Protein AF-A0A382KNZ6-F1 (afdb_monomer_lite)

Organism: NCBI:txid408172

pLDDT: mean 84.34, std 16.94, range [23.72, 98.0]

Structure (mmCIF, N/CA/C/O backbone):
data_AF-A0A382KNZ6-F1
#
_entry.id   AF-A0A382KNZ6-F1
#
loop_
_atom_site.group_PDB
_atom_site.id
_atom_site.type_symbol
_atom_site.label_atom_id
_atom_site.label_alt_id
_atom_site.label_comp_id
_atom_site.label_asym_id
_atom_site.label_entity_id
_atom_site.label_seq_id
_atom_site.pdbx_PDB_ins_code
_atom_site.Cartn_x
_atom_site.Cartn_y
_atom_site.Cartn_z
_atom_site.occupancy
_atom_site.B_iso_or_equiv
_atom_site.auth_seq_id
_atom_site.auth_comp_id
_atom_site.auth_asym_id
_atom_site.auth_atom_id
_atom_site.pdbx_PDB_model_num
ATOM 1 N N . THR A 1 1 ? 0.585 11.359 -36.201 1.00 81.06 1 THR A N 1
ATOM 2 C CA . THR A 1 1 ? 0.488 10.351 -35.121 1.00 81.06 1 THR A CA 1
ATOM 3 C C . THR A 1 1 ? -0.427 9.242 -35.596 1.00 81.06 1 THR A C 1
ATOM 5 O O . THR A 1 1 ? -1.356 9.525 -36.339 1.00 81.06 1 THR A O 1
ATOM 8 N N . GLY A 1 2 ? -0.162 7.995 -35.220 1.00 85.25 2 GLY A N 1
ATOM 9 C CA . GLY A 1 2 ? -1.009 6.841 -35.525 1.00 85.25 2 GLY A CA 1
ATOM 10 C C . GLY A 1 2 ? -1.258 6.045 -34.252 1.00 85.25 2 GLY A C 1
ATOM 11 O O . GLY A 1 2 ? -0.340 5.887 -33.457 1.00 85.25 2 GLY A O 1
ATOM 12 N N . LYS A 1 3 ? -2.486 5.579 -34.032 1.00 91.44 3 LYS A N 1
ATOM 13 C CA . LYS A 1 3 ? -2.875 4.837 -32.830 1.00 91.44 3 LYS A CA 1
ATOM 14 C C . LYS A 1 3 ? -3.598 3.559 -33.220 1.00 91.44 3 LYS A C 1
ATOM 16 O O . LYS A 1 3 ? -4.562 3.609 -33.978 1.00 91.44 3 LYS A O 1
ATOM 21 N N . LEU A 1 4 ? -3.161 2.443 -32.657 1.00 92.06 4 LEU A N 1
ATOM 22 C CA . LEU A 1 4 ? -3.819 1.149 -32.738 1.00 92.06 4 LEU A CA 1
ATOM 23 C C . LEU A 1 4 ? -4.149 0.691 -31.318 1.00 92.06 4 LEU A C 1
ATOM 25 O O . LEU A 1 4 ? -3.299 0.734 -30.434 1.00 92.06 4 LEU A O 1
ATOM 29 N N . SER A 1 5 ? -5.377 0.249 -31.080 1.00 94.19 5 SER A N 1
ATOM 30 C CA . SER A 1 5 ? -5.785 -0.297 -29.786 1.00 94.19 5 SER A CA 1
ATOM 31 C C . SER A 1 5 ? -6.647 -1.529 -29.983 1.00 94.19 5 SER A C 1
ATOM 33 O O . SER A 1 5 ? -7.589 -1.496 -30.770 1.00 94.19 5 SER A O 1
ATOM 35 N N . TYR A 1 6 ? -6.348 -2.581 -29.233 1.00 95.56 6 TYR A N 1
ATOM 36 C CA . TYR A 1 6 ? -7.116 -3.813 -29.183 1.00 95.56 6 TYR A CA 1
ATOM 37 C C . TYR A 1 6 ? -7.529 -4.082 -27.740 1.00 95.56 6 TYR A C 1
ATOM 39 O O . TYR A 1 6 ? -6.716 -4.007 -26.822 1.00 95.56 6 TYR A O 1
ATOM 47 N N . GLY A 1 7 ? -8.804 -4.380 -27.534 1.00 96.31 7 GLY A N 1
ATOM 48 C CA . GLY A 1 7 ? -9.351 -4.733 -26.234 1.00 96.31 7 GLY A CA 1
ATOM 49 C C . GLY A 1 7 ? -10.300 -5.903 -26.398 1.00 96.31 7 GLY A C 1
ATOM 50 O O . GLY A 1 7 ? -11.203 -5.847 -27.228 1.00 96.31 7 GLY A O 1
ATOM 51 N N . TYR A 1 8 ? -10.096 -6.948 -25.610 1.00 96.56 8 TYR A N 1
ATOM 52 C CA . TYR A 1 8 ? -10.944 -8.126 -25.597 1.00 96.56 8 TYR A CA 1
ATOM 53 C C . TYR A 1 8 ? -11.404 -8.417 -24.174 1.00 96.56 8 TYR A C 1
ATOM 55 O O . TYR A 1 8 ? -10.591 -8.524 -23.255 1.00 96.56 8 TYR A O 1
ATOM 63 N N . SER A 1 9 ? -12.715 -8.549 -24.003 1.00 95.50 9 SER A N 1
ATOM 64 C CA . SER A 1 9 ? -13.344 -8.925 -22.739 1.00 95.50 9 SER A CA 1
ATOM 65 C C . SER A 1 9 ? -13.848 -10.352 -22.863 1.00 95.50 9 SER A C 1
ATOM 67 O O . SER A 1 9 ? -14.638 -10.653 -23.757 1.00 95.50 9 SER A O 1
ATOM 69 N N . PHE A 1 10 ? -13.400 -11.229 -21.974 1.00 94.44 10 PHE A N 1
ATOM 70 C CA . PHE A 1 10 ? -13.823 -12.623 -21.985 1.00 94.44 10 PHE A CA 1
ATOM 71 C C . PHE A 1 10 ? -15.233 -12.755 -21.397 1.00 94.44 10 PHE A C 1
ATOM 73 O O . PHE A 1 10 ? -15.679 -11.928 -20.593 1.00 94.44 10 PHE A O 1
ATOM 80 N N . GLY A 1 11 ? -15.942 -13.811 -21.805 1.00 89.12 11 GLY A N 1
ATOM 81 C CA . GLY A 1 11 ? -17.237 -14.167 -21.230 1.00 89.12 11 GLY A CA 1
ATOM 82 C C . GLY A 1 11 ? -17.133 -14.438 -19.728 1.00 89.12 11 GLY A C 1
ATOM 83 O O . GLY A 1 11 ? -16.072 -14.792 -19.225 1.00 89.12 11 GLY A O 1
ATOM 84 N N . ARG A 1 12 ? -18.243 -14.263 -19.006 1.00 85.12 12 ARG A N 1
ATOM 85 C CA . ARG A 1 12 ? -18.291 -14.409 -17.538 1.00 85.12 12 ARG A CA 1
ATOM 86 C C . ARG A 1 12 ? -18.529 -15.849 -17.067 1.00 85.12 12 ARG A C 1
ATOM 88 O O . ARG A 1 12 ? -18.344 -16.132 -15.886 1.00 85.12 12 ARG A O 1
ATOM 95 N N . ASP A 1 13 ? -18.916 -16.741 -17.978 1.00 87.81 13 ASP A N 1
ATOM 96 C CA . ASP A 1 13 ? -19.296 -18.134 -17.694 1.00 87.81 13 ASP A CA 1
ATOM 97 C C . ASP A 1 13 ? -18.120 -19.116 -17.847 1.00 87.81 13 ASP A C 1
ATOM 99 O O . ASP A 1 13 ? -18.268 -20.268 -18.242 1.00 87.81 13 ASP A O 1
ATOM 103 N N . ASN A 1 14 ? -16.917 -18.647 -17.534 1.00 89.94 14 ASN A N 1
ATOM 104 C CA . ASN A 1 14 ? -15.645 -19.348 -17.679 1.00 89.94 14 ASN A CA 1
ATOM 105 C C . ASN A 1 14 ? -15.074 -19.763 -16.309 1.00 89.94 14 ASN A C 1
ATOM 107 O O . ASN A 1 14 ? -13.913 -19.489 -15.992 1.00 89.94 14 ASN A O 1
ATOM 111 N N . TYR A 1 15 ? -15.902 -20.396 -15.473 1.00 94.56 15 TYR A N 1
ATOM 112 C CA . TYR A 1 15 ? -15.524 -20.786 -14.115 1.00 94.56 15 TYR A CA 1
ATOM 113 C C . TYR A 1 15 ? -15.835 -22.248 -13.792 1.00 94.56 15 TYR A C 1
ATOM 115 O O . TYR A 1 15 ? -16.745 -22.857 -14.347 1.00 94.56 15 TYR A O 1
ATOM 123 N N . VAL A 1 16 ? -15.104 -22.785 -12.819 1.00 93.62 16 VAL A N 1
ATOM 124 C CA . VAL A 1 16 ? -15.369 -24.073 -12.170 1.00 93.62 16 VAL A CA 1
ATOM 125 C C . VAL A 1 16 ? -15.629 -23.859 -10.678 1.00 93.62 16 VAL A C 1
ATOM 127 O O . VAL A 1 16 ? -15.120 -22.909 -10.080 1.00 93.62 16 VAL A O 1
ATOM 130 N N . LYS A 1 17 ? -16.446 -24.727 -10.069 1.00 94.44 17 LYS A N 1
ATOM 131 C CA . LYS A 1 17 ? -16.754 -24.711 -8.628 1.00 94.44 17 LYS A CA 1
ATOM 132 C C . LYS A 1 17 ? -16.105 -25.917 -7.936 1.00 94.44 17 LYS A C 1
ATOM 134 O O . LYS A 1 17 ? -16.773 -26.935 -7.754 1.00 94.44 17 LYS A O 1
ATOM 139 N N . PRO A 1 18 ? -14.817 -25.840 -7.553 1.00 90.06 18 PRO A N 1
ATOM 140 C CA . PRO A 1 18 ? -14.089 -26.997 -7.022 1.00 90.06 18 PRO A CA 1
ATOM 141 C C . PRO A 1 18 ? -14.641 -27.493 -5.675 1.00 90.06 18 PRO A C 1
ATOM 143 O O . PRO A 1 18 ? -14.537 -28.673 -5.354 1.00 90.06 18 PRO A O 1
ATOM 146 N N . PHE A 1 19 ? -15.271 -26.609 -4.898 1.00 91.81 19 PHE A N 1
ATOM 147 C CA . PHE A 1 19 ? -15.765 -26.901 -3.550 1.00 91.81 19 PHE A CA 1
ATOM 148 C C . PHE A 1 19 ? -17.285 -27.089 -3.479 1.00 91.81 19 PHE A C 1
ATOM 150 O O . PHE A 1 19 ? -17.865 -26.980 -2.401 1.00 91.81 19 PHE A O 1
ATOM 157 N N . GLY A 1 20 ? -17.953 -27.396 -4.598 1.00 88.75 20 GLY A N 1
ATOM 158 C CA . GLY A 1 20 ? -19.411 -27.591 -4.627 1.00 88.75 20 GLY A CA 1
ATOM 159 C C . GLY A 1 20 ? -19.926 -28.633 -3.617 1.00 88.75 20 GLY A C 1
ATOM 160 O O . GLY A 1 20 ? -21.021 -28.483 -3.079 1.00 88.75 20 GLY A O 1
ATOM 161 N N . TRP A 1 21 ? -19.107 -29.637 -3.287 1.00 89.12 21 TRP A N 1
ATOM 162 C CA . TRP A 1 21 ? -19.405 -30.679 -2.295 1.00 89.12 21 TRP A CA 1
ATOM 163 C C . TRP A 1 21 ? -19.471 -30.167 -0.845 1.00 89.12 21 TRP A C 1
ATOM 165 O O . TRP A 1 21 ? -20.076 -30.812 0.008 1.00 89.12 21 TRP A O 1
ATOM 175 N N . MET A 1 22 ? -18.890 -29.001 -0.545 1.00 90.62 22 MET A N 1
ATOM 176 C CA . MET A 1 22 ? -18.808 -28.462 0.817 1.00 90.62 22 MET A CA 1
ATOM 177 C C . MET A 1 22 ? -20.112 -27.829 1.315 1.00 90.62 22 MET A C 1
ATOM 179 O O . MET A 1 22 ? -20.132 -27.324 2.432 1.00 90.62 22 MET A O 1
ATOM 183 N N . ASN A 1 23 ? -21.204 -27.845 0.544 1.00 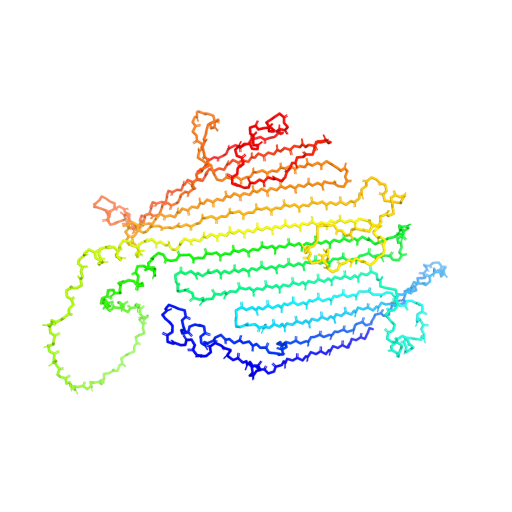87.38 23 ASN A N 1
ATOM 184 C CA . ASN A 1 23 ? -22.449 -27.150 0.902 1.00 87.38 23 ASN A CA 1
ATOM 185 C C . ASN A 1 23 ? -22.990 -27.533 2.299 1.00 87.38 23 ASN A C 1
ATOM 187 O O . ASN A 1 23 ? -23.544 -26.695 3.009 1.00 87.38 23 ASN A O 1
ATOM 191 N N . SER A 1 24 ? -22.773 -28.783 2.717 1.00 86.25 24 SER A N 1
ATOM 192 C CA . SER A 1 24 ? -23.213 -29.313 4.015 1.00 86.25 24 SER A CA 1
ATOM 193 C C . SER A 1 24 ? -22.291 -28.964 5.194 1.00 86.25 24 SER A C 1
ATOM 195 O O . SER A 1 24 ? -22.644 -29.244 6.337 1.00 86.25 24 SER A O 1
ATOM 197 N N . VAL A 1 25 ? -21.119 -28.362 4.956 1.00 86.81 25 VAL A N 1
ATOM 198 C CA . VAL A 1 25 ? -20.173 -27.991 6.020 1.00 86.81 25 VAL A CA 1
ATOM 199 C C . VAL A 1 25 ? -20.718 -26.780 6.799 1.00 86.81 25 VAL A C 1
ATOM 201 O O . VAL A 1 25 ? -21.009 -25.741 6.197 1.00 86.81 25 VAL A O 1
ATOM 204 N N . PRO A 1 26 ? -20.851 -26.851 8.135 1.00 80.62 26 PRO A N 1
ATOM 205 C CA . PRO A 1 26 ? -21.291 -25.710 8.936 1.00 80.62 26 PRO A CA 1
ATOM 206 C C . PRO A 1 26 ? -20.372 -24.489 8.779 1.00 80.62 26 PRO A C 1
ATOM 208 O O . PRO A 1 26 ? -19.186 -24.628 8.488 1.00 80.62 26 PRO A O 1
ATOM 211 N N . LEU A 1 27 ? -20.915 -23.288 9.016 1.00 79.56 27 LEU A N 1
ATOM 212 C CA . LEU A 1 27 ? -20.229 -21.978 8.992 1.00 79.56 27 LEU A CA 1
ATOM 213 C C . LEU A 1 27 ? -19.728 -21.515 7.614 1.00 79.56 27 LEU A C 1
ATOM 215 O O . LEU A 1 27 ? -20.105 -20.433 7.172 1.00 79.56 27 LEU A O 1
ATOM 219 N N . ILE A 1 28 ? -18.915 -22.326 6.937 1.00 84.94 28 ILE A N 1
ATOM 220 C CA . ILE A 1 28 ? -18.226 -21.964 5.690 1.00 84.94 28 ILE A CA 1
ATOM 221 C C . ILE A 1 28 ? -18.822 -22.636 4.448 1.00 84.94 28 ILE A C 1
ATOM 223 O O . ILE A 1 28 ? -18.589 -22.169 3.337 1.00 84.94 28 ILE A O 1
ATOM 227 N N . GLY A 1 29 ? -19.599 -23.713 4.606 1.00 83.00 29 GLY A N 1
ATOM 228 C CA . GLY A 1 29 ? -19.950 -24.618 3.509 1.00 83.00 29 GLY A CA 1
ATOM 229 C C . GLY A 1 29 ? -20.725 -23.982 2.366 1.00 83.00 29 GLY A C 1
ATOM 230 O O . GLY A 1 29 ? -20.343 -24.138 1.210 1.00 83.00 29 GLY A O 1
ATOM 231 N N . LYS A 1 30 ? -21.752 -23.179 2.672 1.00 85.44 30 LYS A N 1
ATOM 232 C CA . LYS A 1 30 ? -22.518 -22.448 1.646 1.00 85.44 30 LYS A CA 1
ATOM 233 C C . LYS A 1 30 ? -21.616 -21.517 0.831 1.00 85.44 30 LYS A C 1
ATOM 235 O O . LYS A 1 30 ? -21.604 -21.588 -0.394 1.00 85.44 30 LYS A O 1
ATOM 240 N N . LYS A 1 31 ? -20.799 -20.707 1.511 1.00 86.31 31 LYS A N 1
ATOM 241 C CA . LYS A 1 31 ? -19.882 -19.742 0.882 1.00 86.31 31 LYS A CA 1
ATOM 242 C C . LYS A 1 31 ? -18.767 -20.423 0.088 1.00 86.31 31 LYS A C 1
ATOM 244 O O . LYS A 1 31 ? -18.451 -19.982 -1.012 1.00 86.31 31 LYS A O 1
ATOM 249 N N . MET A 1 32 ? -18.220 -21.522 0.604 1.00 87.94 32 MET A N 1
ATOM 250 C CA . MET A 1 32 ? -17.228 -22.337 -0.099 1.00 87.94 32 MET A CA 1
ATOM 251 C C . MET A 1 32 ? -17.826 -23.044 -1.315 1.00 87.94 32 MET A C 1
ATOM 253 O O . MET A 1 32 ? -17.192 -23.077 -2.360 1.00 87.94 32 MET A O 1
ATOM 257 N N . SER A 1 33 ? -19.065 -23.537 -1.243 1.00 88.19 33 SER A N 1
ATOM 258 C CA . SER A 1 33 ? -19.723 -24.186 -2.388 1.00 88.19 33 SER A CA 1
ATOM 259 C C . SER A 1 33 ? -19.966 -23.242 -3.572 1.00 88.19 33 SER A C 1
ATOM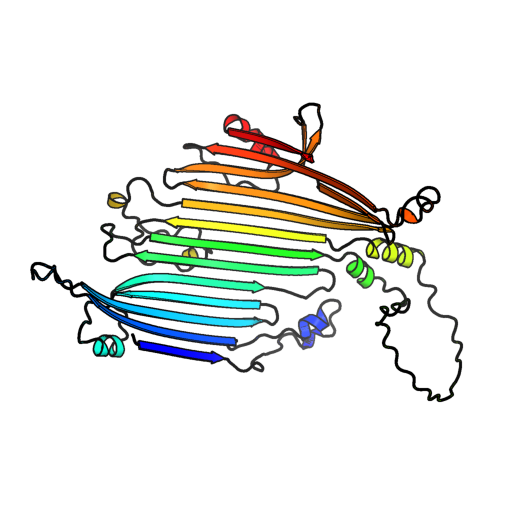 261 O O . SER A 1 33 ? -19.984 -23.664 -4.729 1.00 88.19 33 SER A O 1
ATOM 263 N N . GLU A 1 34 ? -20.100 -21.945 -3.290 1.00 90.69 34 GLU A N 1
ATOM 264 C CA . GLU A 1 34 ? -20.229 -20.874 -4.280 1.00 90.69 34 GLU A CA 1
ATOM 265 C C . GLU A 1 34 ? -18.876 -20.353 -4.782 1.00 90.69 34 GLU A C 1
ATOM 267 O O . GLU A 1 34 ? -18.844 -19.488 -5.658 1.00 90.69 34 GLU A O 1
ATOM 272 N N . PHE A 1 35 ? -17.758 -20.863 -4.260 1.00 91.69 35 PHE A N 1
ATOM 273 C CA . PHE A 1 35 ? -16.426 -20.460 -4.686 1.00 91.69 35 PHE A CA 1
ATOM 274 C C . PHE A 1 35 ? -16.217 -20.776 -6.168 1.00 91.69 35 PHE A C 1
ATOM 276 O O . PHE A 1 35 ? -16.347 -21.919 -6.608 1.00 91.69 35 PHE A O 1
ATOM 283 N N . GLN A 1 36 ? -15.881 -19.745 -6.939 1.00 94.25 36 GLN A N 1
ATOM 284 C CA . GLN A 1 36 ? -15.650 -19.842 -8.375 1.00 94.25 36 GLN A CA 1
ATOM 285 C C . GLN A 1 36 ? -14.167 -19.646 -8.653 1.00 94.25 36 GLN A C 1
ATOM 287 O O . GLN A 1 36 ? -13.590 -18.653 -8.213 1.00 94.25 36 GLN A O 1
ATOM 292 N N . MET A 1 37 ? -13.583 -20.562 -9.416 1.00 94.50 37 MET A N 1
ATOM 293 C CA . MET A 1 37 ? -12.254 -20.431 -9.999 1.00 94.50 37 MET A CA 1
ATOM 294 C C . MET A 1 37 ? -12.411 -20.191 -11.493 1.00 94.50 37 MET A C 1
ATOM 296 O O . MET A 1 37 ? -12.978 -21.030 -12.190 1.00 94.50 37 MET A O 1
ATOM 300 N N . TYR A 1 38 ? -11.941 -19.048 -11.976 1.00 95.94 38 TYR A N 1
ATOM 301 C CA . TYR A 1 38 ? -12.028 -18.689 -13.387 1.00 95.94 38 TYR A CA 1
ATOM 302 C C . TYR A 1 38 ? -10.725 -19.076 -14.079 1.00 95.94 38 TYR A C 1
ATOM 304 O O . TYR A 1 38 ? -9.655 -18.890 -13.507 1.00 95.94 38 TYR A O 1
ATOM 312 N N . TYR A 1 39 ? -10.812 -19.617 -15.294 1.00 93.12 39 TYR A N 1
ATOM 313 C CA . TYR A 1 39 ? -9.641 -20.116 -16.031 1.00 93.12 39 TYR A CA 1
ATOM 314 C C . TYR A 1 39 ? -9.207 -19.216 -17.195 1.00 93.12 39 TYR A C 1
ATOM 316 O O . TYR A 1 39 ? -8.132 -19.427 -17.752 1.00 93.12 39 TYR A O 1
ATOM 324 N N . THR A 1 40 ? -10.002 -18.206 -17.569 1.00 94.94 40 THR A N 1
ATOM 325 C CA . THR A 1 40 ? -9.557 -17.154 -18.501 1.00 94.94 40 THR A CA 1
ATOM 326 C C . THR A 1 40 ? -9.534 -15.801 -17.794 1.00 94.94 40 THR A C 1
ATOM 328 O O . THR A 1 40 ? -10.308 -15.585 -16.852 1.00 94.94 40 THR A O 1
ATOM 331 N N . PRO A 1 41 ? -8.684 -14.859 -18.244 1.00 95.38 41 PRO A N 1
ATOM 332 C CA . PRO A 1 41 ? -8.724 -13.496 -17.738 1.00 95.38 41 PRO A CA 1
ATOM 333 C C . PRO A 1 41 ? -10.078 -12.855 -18.022 1.00 95.38 41 PRO A C 1
ATOM 335 O O . PRO A 1 41 ? -10.852 -13.334 -18.842 1.00 95.38 41 PRO A O 1
ATOM 338 N N . SER A 1 42 ? -10.373 -11.773 -17.316 1.00 96.00 42 SER A N 1
ATOM 339 C CA . SER A 1 42 ? -11.598 -10.999 -17.496 1.00 96.00 42 SER A CA 1
ATOM 340 C C . SER A 1 42 ? -11.482 -10.061 -18.694 1.00 96.00 42 SER A C 1
ATOM 342 O O . SER A 1 42 ? -12.427 -9.932 -19.471 1.00 96.00 42 SER A O 1
ATOM 344 N N . SER A 1 43 ? -10.321 -9.434 -18.881 1.00 97.06 43 SER A N 1
ATOM 345 C CA . SER A 1 43 ? -10.041 -8.632 -20.067 1.00 97.06 43 SER A CA 1
ATOM 346 C C . SER A 1 43 ? -8.547 -8.560 -20.364 1.00 97.06 43 SER A C 1
ATOM 348 O O . SER A 1 43 ? -7.702 -8.683 -19.475 1.00 97.06 43 SER A O 1
ATOM 350 N N . VAL A 1 44 ? -8.237 -8.353 -21.639 1.00 97.56 44 VAL A N 1
ATOM 351 C CA . VAL A 1 44 ? -6.903 -8.018 -22.130 1.00 97.56 44 VAL A CA 1
ATOM 352 C C . VAL A 1 44 ? -7.033 -6.776 -22.991 1.00 97.56 44 VAL A C 1
ATOM 354 O O . VAL A 1 44 ? -7.898 -6.704 -23.862 1.00 97.56 44 VAL A O 1
ATOM 357 N N . ASN A 1 45 ? -6.172 -5.798 -22.760 1.00 97.31 45 ASN A N 1
ATOM 358 C CA . ASN A 1 45 ? -6.063 -4.610 -23.583 1.00 97.31 45 ASN A CA 1
ATOM 359 C C . ASN A 1 45 ? -4.613 -4.405 -24.014 1.00 97.31 45 ASN A C 1
ATOM 361 O O . ASN A 1 45 ? -3.670 -4.706 -23.289 1.00 97.31 45 ASN A O 1
ATOM 365 N N . THR A 1 46 ? -4.431 -3.907 -25.225 1.00 96.94 46 THR A N 1
ATOM 366 C CA . THR A 1 46 ? -3.135 -3.494 -25.739 1.00 96.94 46 THR A CA 1
ATOM 367 C C . THR A 1 46 ? -3.308 -2.279 -26.631 1.00 96.94 46 THR A C 1
ATOM 369 O O . THR A 1 46 ? -4.311 -2.139 -27.334 1.00 96.94 46 THR A O 1
ATOM 372 N N . SER A 1 47 ? -2.349 -1.363 -26.591 1.00 95.81 47 SER A N 1
ATOM 373 C CA . SER A 1 47 ? -2.323 -0.229 -27.503 1.00 95.81 47 SER A CA 1
ATOM 374 C C . SER A 1 47 ? -0.915 0.087 -27.961 1.00 95.81 47 SER A C 1
ATOM 376 O O . SER A 1 47 ? 0.057 -0.124 -27.237 1.00 95.81 47 SER A O 1
ATOM 378 N N . ILE A 1 48 ? -0.824 0.637 -29.161 1.00 93.94 48 ILE A N 1
ATOM 379 C CA . ILE A 1 48 ? 0.403 1.095 -29.784 1.00 93.94 48 ILE A CA 1
ATOM 380 C C . ILE A 1 48 ? 0.123 2.484 -30.355 1.00 93.94 48 ILE A C 1
ATOM 382 O O . ILE A 1 48 ? -0.752 2.643 -31.203 1.00 93.94 48 ILE A O 1
ATOM 386 N N . ASP A 1 49 ? 0.860 3.484 -29.884 1.00 93.31 49 ASP A N 1
ATOM 387 C CA . ASP A 1 49 ? 0.770 4.867 -30.339 1.00 93.31 49 ASP A CA 1
ATOM 388 C C . ASP A 1 49 ? 2.111 5.292 -30.950 1.00 93.31 49 ASP A C 1
ATOM 390 O O . ASP A 1 49 ? 3.122 5.400 -30.254 1.00 93.31 49 ASP A O 1
ATOM 394 N N . PHE A 1 50 ? 2.107 5.570 -32.249 1.00 90.56 50 PHE A N 1
ATOM 395 C CA . 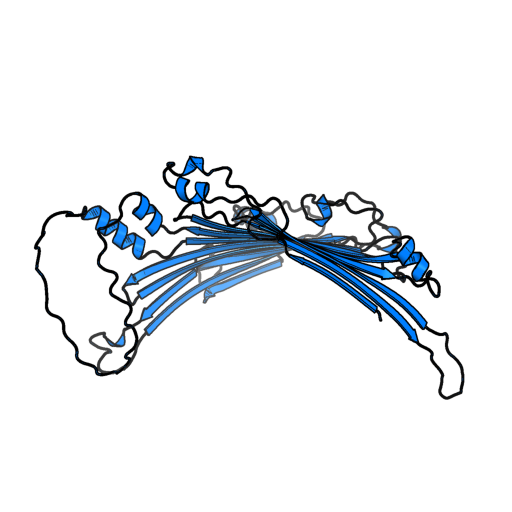PHE A 1 50 ? 3.226 6.133 -32.995 1.00 90.56 50 PHE A CA 1
ATOM 396 C C . PHE A 1 50 ? 3.101 7.654 -33.073 1.00 90.56 50 PHE A C 1
ATOM 398 O O . PHE A 1 50 ? 2.072 8.207 -33.487 1.00 90.56 50 PHE A O 1
ATOM 405 N N . SER A 1 51 ? 4.174 8.358 -32.736 1.00 90.75 51 SER A N 1
ATOM 406 C CA . SER A 1 51 ? 4.244 9.811 -32.844 1.00 90.75 51 SER A CA 1
ATOM 407 C C . SER A 1 51 ? 5.511 10.240 -33.559 1.00 90.75 51 SER A C 1
ATOM 409 O O . SER A 1 51 ? 6.599 10.081 -33.022 1.00 90.75 51 SER A O 1
ATOM 411 N N . GLU A 1 52 ? 5.360 10.832 -34.737 1.00 90.69 52 GLU A N 1
ATOM 412 C CA . GLU A 1 52 ? 6.450 11.443 -35.491 1.00 90.69 52 GLU A CA 1
ATOM 413 C C . GLU A 1 52 ? 6.306 12.964 -35.444 1.00 90.69 52 GLU A C 1
ATOM 415 O O . GLU A 1 52 ? 5.212 13.499 -35.650 1.00 90.69 52 GLU A O 1
ATOM 420 N N . LYS A 1 53 ? 7.402 13.657 -35.143 1.00 90.44 53 LYS A N 1
ATOM 421 C CA . LYS A 1 53 ? 7.471 15.114 -35.092 1.00 90.44 53 LYS A CA 1
ATOM 422 C C . LYS A 1 53 ? 8.780 15.584 -35.716 1.00 90.44 53 LYS A C 1
ATOM 424 O O . LYS A 1 53 ? 9.854 15.258 -35.220 1.00 90.44 53 LYS A O 1
ATOM 429 N N . LEU A 1 54 ? 8.673 16.414 -36.748 1.00 89.56 54 LEU A N 1
ATOM 430 C CA . LEU A 1 54 ? 9.773 17.203 -37.296 1.00 89.56 54 LEU A CA 1
ATOM 431 C C . LEU A 1 54 ? 9.543 18.667 -36.914 1.00 89.56 54 LEU A C 1
ATOM 433 O O . LEU A 1 54 ? 8.444 19.190 -37.081 1.00 89.56 54 LEU A O 1
ATOM 437 N N . THR A 1 55 ? 10.549 19.313 -36.337 1.00 88.19 55 THR A N 1
ATOM 438 C CA . THR A 1 55 ? 10.512 20.736 -35.988 1.00 88.19 55 THR A CA 1
ATOM 439 C C . THR A 1 55 ? 11.631 21.447 -36.722 1.00 88.19 55 THR A C 1
ATOM 441 O O . THR A 1 55 ? 12.799 21.296 -36.367 1.00 88.19 55 THR A O 1
ATOM 444 N N . GLU A 1 56 ? 11.258 22.237 -37.716 1.00 87.38 56 GLU A N 1
ATOM 445 C CA . GLU A 1 56 ? 12.174 23.102 -38.452 1.00 87.38 56 GLU A CA 1
ATOM 446 C C . GLU A 1 56 ? 12.167 24.493 -37.813 1.00 87.38 56 GLU A C 1
ATOM 448 O O . GLU A 1 56 ? 11.126 24.994 -37.375 1.00 87.38 56 GLU A O 1
ATOM 453 N N . LYS A 1 57 ? 13.340 25.114 -37.704 1.00 85.31 57 LYS A N 1
ATOM 454 C CA . LYS A 1 57 ? 13.501 26.425 -37.068 1.00 85.31 57 LYS A CA 1
ATOM 455 C C . LYS A 1 57 ? 14.220 27.367 -38.026 1.00 85.31 57 LYS A C 1
ATOM 457 O O . LYS A 1 57 ? 15.364 27.124 -38.404 1.00 85.31 57 LYS A O 1
ATOM 462 N N . LEU A 1 58 ? 13.556 28.461 -38.381 1.00 83.06 58 LEU A N 1
ATOM 463 C CA . LEU A 1 58 ? 14.092 29.527 -39.227 1.00 83.06 58 LEU A CA 1
ATOM 464 C C . LEU A 1 58 ? 14.168 30.814 -38.405 1.00 83.06 58 LEU A C 1
ATOM 466 O O . LEU A 1 58 ? 13.173 31.237 -37.812 1.00 83.06 58 LEU A O 1
ATOM 470 N N . SER A 1 59 ? 15.350 31.425 -38.329 1.00 82.25 59 SER A N 1
ATOM 471 C CA . SER A 1 59 ? 15.494 32.732 -37.688 1.00 82.25 59 SER A CA 1
ATOM 472 C C . SER A 1 59 ? 14.851 33.824 -38.550 1.00 82.25 59 SER A C 1
ATOM 474 O O . SER A 1 59 ? 14.720 33.690 -39.767 1.00 82.25 59 SER A O 1
ATOM 476 N N . ARG A 1 60 ? 14.515 34.968 -37.939 1.00 79.44 60 ARG A N 1
ATOM 477 C CA . ARG A 1 60 ? 14.037 36.154 -38.679 1.00 79.44 60 ARG A CA 1
ATOM 478 C C . ARG A 1 60 ? 15.066 36.698 -39.679 1.00 79.44 60 ARG A C 1
ATOM 480 O O . ARG A 1 60 ? 14.683 37.365 -40.628 1.00 79.44 60 ARG A O 1
ATOM 487 N N . SER A 1 61 ? 16.350 36.403 -39.469 1.00 81.12 61 SER A N 1
ATOM 488 C CA . SER A 1 61 ? 17.449 36.734 -40.383 1.00 81.12 61 SER A CA 1
ATOM 489 C C . SER A 1 61 ? 17.631 35.723 -41.525 1.00 81.12 61 SER A C 1
ATOM 491 O O . SER A 1 61 ? 18.584 35.846 -42.286 1.00 81.12 61 SER A O 1
ATOM 493 N N . GLY A 1 62 ? 16.752 34.721 -41.651 1.00 76.38 62 GLY A N 1
ATOM 494 C CA . GLY A 1 62 ? 16.815 33.704 -42.706 1.00 76.38 62 GLY A CA 1
ATOM 495 C C . GLY A 1 62 ? 17.841 32.593 -42.463 1.00 76.38 62 GLY A C 1
ATOM 496 O O . GLY A 1 62 ? 18.066 31.770 -43.346 1.00 76.38 62 GLY A O 1
ATOM 497 N N . LEU A 1 63 ? 18.455 32.529 -41.275 1.00 77.56 63 LEU A N 1
ATOM 498 C CA . LEU A 1 63 ? 19.384 31.457 -40.915 1.00 77.56 63 LEU A CA 1
ATOM 499 C C . LEU A 1 63 ? 18.592 30.210 -40.500 1.00 77.56 63 LEU A C 1
ATOM 501 O O . LEU A 1 63 ? 17.789 30.246 -39.559 1.00 77.56 63 LEU A O 1
ATOM 505 N N . LYS A 1 64 ? 18.828 29.094 -41.198 1.00 76.94 64 LYS A N 1
ATOM 506 C CA . LYS A 1 64 ? 18.238 27.793 -40.863 1.00 76.94 64 LYS A CA 1
ATOM 507 C C . LYS A 1 64 ? 18.963 27.205 -39.648 1.00 76.94 64 LYS A C 1
ATOM 509 O O . LYS A 1 64 ? 20.179 27.038 -39.666 1.00 76.94 64 LYS A O 1
ATOM 514 N N . SER A 1 65 ? 18.219 26.911 -38.585 1.00 79.31 65 SER A N 1
ATOM 515 C CA . SER A 1 65 ? 18.725 26.150 -37.436 1.00 79.31 65 SER A CA 1
ATOM 516 C C . SER A 1 65 ? 18.588 24.642 -37.695 1.00 79.31 65 SER A C 1
ATOM 518 O O . SER A 1 65 ? 17.757 24.257 -38.517 1.00 79.31 65 SER A O 1
ATOM 520 N N . PRO A 1 66 ? 19.353 23.777 -37.000 1.00 81.75 66 PRO A N 1
ATOM 521 C CA . PRO A 1 66 ? 19.245 22.329 -37.163 1.00 81.75 66 PRO A CA 1
ATOM 522 C C . PRO A 1 66 ? 17.816 21.822 -36.931 1.00 81.75 66 PRO A C 1
ATOM 524 O O . PRO A 1 66 ? 17.175 22.185 -35.938 1.00 81.75 66 PRO A O 1
ATOM 527 N N . ASP A 1 67 ? 17.334 20.975 -37.840 1.00 82.25 67 ASP A N 1
ATOM 528 C CA . ASP A 1 67 ? 16.004 20.374 -37.753 1.00 82.25 67 ASP A CA 1
ATOM 529 C C . ASP A 1 67 ? 15.967 19.352 -36.602 1.00 82.25 67 ASP A C 1
ATOM 531 O O . ASP A 1 67 ? 16.863 18.519 -36.461 1.00 82.25 67 ASP A O 1
ATOM 535 N N . ILE A 1 68 ? 14.924 19.397 -35.768 1.00 82.62 68 ILE A N 1
ATOM 536 C CA . ILE A 1 68 ? 14.754 18.470 -34.638 1.00 82.62 68 ILE A CA 1
ATOM 537 C C . ILE A 1 68 ? 13.735 17.403 -35.029 1.00 82.62 68 ILE A C 1
ATOM 539 O O . ILE A 1 68 ? 12.554 17.705 -35.213 1.00 82.62 68 ILE A O 1
ATOM 543 N N . TYR A 1 69 ? 14.187 16.154 -35.121 1.00 87.69 69 TYR A N 1
ATOM 544 C CA . TYR A 1 69 ? 13.352 14.996 -35.434 1.00 87.69 69 TYR A CA 1
ATOM 545 C C . TYR A 1 69 ? 13.118 14.116 -34.201 1.00 87.69 69 TYR A C 1
ATOM 547 O O . TYR A 1 69 ? 14.044 13.833 -33.439 1.00 87.69 69 TYR A O 1
ATOM 555 N N . ASN A 1 70 ? 11.878 13.668 -34.012 1.00 89.19 70 ASN A N 1
ATOM 556 C CA . ASN A 1 70 ? 11.503 12.736 -32.958 1.00 89.19 70 ASN A CA 1
ATOM 557 C C . ASN A 1 70 ? 10.432 11.761 -33.460 1.00 89.19 70 ASN A C 1
ATOM 559 O O . ASN A 1 70 ? 9.296 12.163 -33.717 1.00 89.19 70 ASN A O 1
ATOM 563 N N . LEU A 1 71 ? 10.796 10.487 -33.559 1.00 91.25 71 LEU A N 1
ATOM 564 C CA . LEU A 1 71 ? 9.900 9.363 -33.765 1.00 91.25 71 LEU A CA 1
ATOM 565 C C . LEU A 1 71 ? 9.812 8.557 -32.466 1.00 91.25 71 LEU A C 1
ATOM 567 O O . LEU A 1 71 ? 10.761 7.897 -32.046 1.00 91.25 71 LEU A O 1
ATOM 571 N N . GLY A 1 72 ? 8.652 8.631 -31.825 1.00 92.69 72 GLY A N 1
ATOM 572 C CA . GLY A 1 72 ? 8.342 7.953 -30.575 1.00 92.69 72 GLY A CA 1
ATOM 573 C C . GLY A 1 72 ? 7.315 6.841 -30.755 1.00 92.69 72 GLY A C 1
ATOM 574 O O . GLY A 1 72 ? 6.393 6.950 -31.568 1.00 92.69 72 GLY A O 1
ATOM 575 N N . LEU A 1 73 ? 7.460 5.804 -29.937 1.00 93.75 73 LEU A N 1
ATOM 576 C CA . LEU A 1 73 ? 6.547 4.674 -29.831 1.00 93.75 73 LEU A CA 1
ATOM 577 C C . LEU A 1 73 ? 6.125 4.488 -28.380 1.00 93.75 73 LEU A C 1
ATOM 579 O O . LEU A 1 73 ? 6.956 4.208 -27.518 1.00 93.75 73 LEU A O 1
ATOM 583 N N . ASN A 1 74 ? 4.826 4.589 -28.115 1.00 95.44 74 ASN A N 1
ATOM 584 C CA . ASN A 1 74 ? 4.252 4.209 -26.832 1.00 95.44 74 ASN A CA 1
ATOM 585 C C . ASN A 1 74 ? 3.498 2.891 -26.996 1.00 95.44 74 ASN A C 1
ATOM 587 O O . ASN A 1 74 ? 2.633 2.767 -27.857 1.00 95.44 74 ASN A O 1
ATOM 591 N N . ARG A 1 75 ? 3.798 1.913 -26.149 1.00 95.50 75 ARG A N 1
ATOM 592 C CA . ARG A 1 75 ? 3.105 0.624 -26.085 1.00 95.50 75 ARG A CA 1
ATOM 593 C C . ARG A 1 75 ? 2.442 0.493 -24.728 1.00 95.50 75 ARG A C 1
ATOM 595 O O . ARG A 1 75 ? 3.033 0.872 -23.718 1.00 95.50 75 ARG A O 1
ATOM 602 N N . SER A 1 76 ? 1.235 -0.046 -24.692 1.00 96.75 76 SER A N 1
ATOM 603 C CA . SER A 1 76 ? 0.581 -0.418 -23.447 1.00 96.75 76 SER A CA 1
ATOM 604 C C . SER A 1 76 ? 0.000 -1.821 -23.526 1.00 96.75 76 SER A C 1
ATOM 606 O O . SER A 1 76 ? -0.404 -2.289 -24.593 1.00 96.75 76 SER A O 1
ATOM 608 N N . PHE A 1 77 ? -0.005 -2.490 -22.384 1.00 97.62 77 PHE A N 1
ATOM 609 C CA . PHE A 1 77 ? -0.621 -3.784 -22.168 1.00 97.62 77 PHE A CA 1
ATOM 610 C C . PHE A 1 77 ? -1.325 -3.758 -20.817 1.00 97.62 77 PHE A C 1
ATOM 612 O O . PHE A 1 77 ? -0.761 -3.285 -19.833 1.00 97.62 77 PHE A O 1
ATOM 619 N N . GLY A 1 78 ? -2.544 -4.266 -20.766 1.00 97.81 78 GLY A N 1
ATOM 620 C CA . GLY A 1 78 ? -3.323 -4.398 -19.549 1.00 97.81 78 GLY A CA 1
ATOM 621 C C . GLY A 1 78 ? -4.014 -5.751 -19.508 1.00 97.81 78 GLY A C 1
ATOM 622 O O . GLY A 1 78 ? -4.560 -6.221 -20.504 1.00 97.81 78 GLY A O 1
ATOM 623 N N . LEU A 1 79 ? -3.986 -6.375 -18.341 1.00 97.88 79 LEU A N 1
ATOM 624 C CA . LEU A 1 79 ? -4.549 -7.683 -18.063 1.00 97.88 79 LEU A CA 1
ATOM 625 C C . LEU A 1 79 ? -5.343 -7.586 -16.766 1.00 97.88 79 LEU A C 1
ATOM 627 O O . LEU A 1 79 ? -4.759 -7.400 -15.700 1.00 97.88 79 LEU A O 1
ATOM 631 N N . ASP A 1 80 ? -6.655 -7.765 -16.852 1.00 97.44 80 ASP A N 1
ATOM 632 C CA . ASP A 1 80 ? -7.503 -7.941 -15.679 1.00 97.44 80 ASP A CA 1
ATOM 633 C C . ASP A 1 80 ? -7.874 -9.419 -15.570 1.00 97.44 80 ASP A C 1
ATOM 635 O O . ASP A 1 80 ? -8.471 -9.989 -16.484 1.00 97.44 80 ASP A O 1
ATOM 639 N N . TYR A 1 81 ? -7.565 -10.047 -14.439 1.00 96.81 81 TYR A N 1
ATOM 640 C CA . TYR A 1 81 ? -7.848 -11.450 -14.179 1.00 96.81 81 TYR A CA 1
ATOM 641 C C . TYR A 1 81 ? -8.486 -11.654 -12.804 1.00 96.81 81 TYR A C 1
ATOM 643 O O . TYR A 1 81 ? -7.841 -11.584 -11.759 1.00 96.81 81 TYR A O 1
ATOM 651 N N . LYS A 1 82 ? -9.778 -11.971 -12.798 1.00 95.69 82 LYS A N 1
ATOM 652 C CA . LYS A 1 82 ? -10.474 -12.500 -11.625 1.00 95.69 82 LYS A CA 1
ATOM 653 C C . LYS A 1 82 ? -10.184 -13.996 -11.455 1.00 95.69 82 LYS A C 1
ATOM 655 O O . LYS A 1 82 ? -11.012 -14.805 -11.837 1.00 95.69 82 LYS A O 1
ATOM 660 N N . MET A 1 83 ? -9.024 -14.372 -10.913 1.00 92.19 83 MET A N 1
ATOM 661 C CA . MET A 1 83 ? -8.651 -15.789 -10.731 1.00 92.19 83 MET A CA 1
ATOM 662 C C . MET A 1 83 ? -9.663 -16.567 -9.880 1.00 92.19 83 MET A C 1
ATOM 664 O O . MET A 1 83 ? -10.031 -17.694 -10.211 1.00 92.19 83 MET A O 1
ATOM 668 N N . PHE A 1 84 ? -10.153 -15.947 -8.804 1.00 94.25 84 PHE A N 1
ATOM 669 C CA . PHE A 1 84 ? -11.173 -16.522 -7.928 1.00 94.25 84 PHE A CA 1
ATOM 670 C C . PHE A 1 84 ? -12.304 -15.521 -7.683 1.00 94.25 84 PHE A C 1
ATOM 672 O O . PHE A 1 84 ? -12.140 -14.318 -7.886 1.00 94.25 84 PHE A O 1
ATOM 679 N N . SER A 1 85 ? -13.453 -15.984 -7.182 1.00 90.94 85 SER A N 1
ATOM 680 C CA . SER A 1 85 ? -14.566 -15.103 -6.786 1.00 90.94 85 SER A CA 1
ATOM 681 C C . SER A 1 85 ? -14.130 -13.980 -5.836 1.00 90.94 85 SER A C 1
ATOM 683 O O . SER A 1 85 ? -14.665 -12.876 -5.921 1.00 90.94 85 SER A O 1
ATOM 685 N N . ASN A 1 86 ? -13.128 -14.254 -5.001 1.00 93.81 86 ASN A N 1
ATOM 686 C CA . ASN A 1 86 ? -12.555 -13.355 -4.010 1.00 93.81 86 ASN A CA 1
ATOM 687 C C . ASN A 1 86 ? -11.146 -12.839 -4.354 1.00 93.81 86 ASN A C 1
ATOM 689 O O . ASN A 1 86 ? -10.615 -12.087 -3.548 1.00 93.81 86 ASN A O 1
ATOM 693 N N . LEU A 1 87 ? -10.542 -13.206 -5.494 1.00 95.88 87 LEU A N 1
ATOM 694 C CA . LEU A 1 87 ? -9.188 -12.788 -5.887 1.00 95.88 87 LEU A CA 1
ATOM 695 C C . LEU A 1 87 ? -9.200 -12.157 -7.279 1.00 95.88 87 LEU A C 1
ATOM 697 O O . LEU A 1 87 ? -9.489 -12.819 -8.276 1.00 95.88 87 LEU A O 1
ATOM 701 N N . THR A 1 88 ? -8.829 -10.884 -7.344 1.00 96.94 88 THR A N 1
ATOM 702 C CA . THR A 1 88 ? -8.650 -10.149 -8.601 1.00 96.94 88 THR A CA 1
ATOM 703 C C . THR A 1 88 ? -7.213 -9.689 -8.731 1.00 96.94 88 THR A C 1
ATOM 705 O O . THR A 1 88 ? -6.665 -9.126 -7.790 1.00 96.94 88 THR A O 1
ATOM 708 N N . ILE A 1 89 ? -6.627 -9.908 -9.899 1.00 97.56 89 ILE A N 1
ATOM 709 C CA . ILE A 1 89 ? -5.288 -9.474 -10.267 1.00 97.56 89 ILE A CA 1
ATOM 710 C C . ILE A 1 89 ? -5.431 -8.537 -11.457 1.00 97.56 89 ILE A C 1
ATOM 712 O O . ILE A 1 89 ? -6.142 -8.843 -12.410 1.00 97.56 89 ILE A O 1
ATOM 716 N N . LYS A 1 90 ? -4.771 -7.389 -11.403 1.00 97.94 90 LYS A N 1
ATOM 717 C CA . LYS A 1 90 ? -4.680 -6.434 -12.502 1.00 97.94 90 LYS A CA 1
ATOM 718 C C . LYS A 1 90 ? -3.222 -6.146 -12.767 1.00 97.94 90 LYS A C 1
ATOM 720 O O . LYS A 1 90 ? -2.504 -5.762 -11.850 1.00 97.94 90 LYS A O 1
ATOM 725 N N . TYR A 1 91 ? -2.794 -6.303 -14.004 1.00 98.00 91 TYR A N 1
ATOM 726 C CA . TYR A 1 91 ? -1.450 -5.973 -14.438 1.00 98.00 91 TYR A CA 1
ATOM 727 C C . TYR A 1 91 ? -1.528 -4.965 -15.574 1.00 98.00 91 TYR A C 1
ATOM 729 O O . TYR A 1 91 ? -2.297 -5.146 -16.509 1.00 98.00 91 TYR A O 1
ATOM 737 N N . ASN A 1 92 ? -0.751 -3.893 -15.490 1.00 97.81 92 ASN A N 1
ATOM 738 C CA . ASN A 1 92 ? -0.655 -2.886 -16.535 1.00 97.81 92 ASN A CA 1
ATOM 739 C C . ASN A 1 92 ? 0.809 -2.562 -16.786 1.00 97.81 92 ASN A C 1
ATOM 741 O O . ASN A 1 92 ? 1.515 -2.191 -15.855 1.00 97.81 92 ASN A O 1
ATOM 745 N N . GLN A 1 93 ? 1.235 -2.619 -18.038 1.00 97.31 93 GLN A N 1
ATOM 746 C CA . GLN A 1 93 ? 2.559 -2.236 -18.495 1.00 97.31 93 GLN A CA 1
ATOM 747 C C . GLN A 1 93 ? 2.435 -1.127 -19.533 1.00 97.31 93 GLN A C 1
ATOM 749 O O . GLN A 1 93 ? 1.595 -1.175 -20.430 1.00 97.31 93 GLN A O 1
ATOM 754 N N . LYS A 1 94 ? 3.286 -0.114 -19.423 1.00 97.62 94 LYS A N 1
ATOM 755 C CA . LYS A 1 94 ? 3.455 0.940 -20.417 1.00 97.62 94 LYS A CA 1
ATOM 756 C C . LYS A 1 94 ? 4.930 1.064 -20.734 1.00 97.62 94 LYS A C 1
ATOM 758 O O . LYS A 1 94 ? 5.749 1.120 -19.823 1.00 97.62 94 LYS A O 1
ATOM 763 N N . SER A 1 95 ? 5.265 1.147 -22.008 1.00 96.62 95 SER A N 1
ATOM 764 C CA . SER A 1 95 ? 6.640 1.298 -22.464 1.00 96.62 95 SER A CA 1
ATOM 765 C C . SER A 1 95 ? 6.720 2.428 -23.470 1.00 96.62 95 SER A C 1
ATOM 767 O O . SER A 1 95 ? 5.884 2.520 -24.367 1.00 96.62 95 SER A O 1
ATOM 769 N N . LYS A 1 96 ? 7.730 3.279 -23.324 1.00 96.00 96 LYS A N 1
ATOM 770 C CA . LYS A 1 96 ? 8.076 4.313 -24.291 1.00 96.00 96 LYS A CA 1
ATOM 771 C C . LYS A 1 96 ? 9.397 3.951 -24.932 1.00 96.00 96 LYS A C 1
ATOM 773 O O . LYS A 1 96 ? 10.330 3.533 -24.245 1.00 96.00 96 LYS A O 1
ATOM 778 N N . SER A 1 97 ? 9.466 4.154 -26.232 1.00 94.62 97 SER A N 1
ATOM 779 C CA . SER A 1 97 ? 10.650 3.883 -27.021 1.00 94.62 97 SER A CA 1
ATOM 780 C C . SER A 1 97 ? 10.906 5.022 -27.996 1.00 94.62 97 SER A C 1
ATOM 782 O O . SER A 1 97 ? 9.975 5.667 -28.486 1.00 94.62 97 SER A O 1
ATOM 784 N N . ASN A 1 98 ? 12.180 5.282 -28.253 1.00 92.94 98 ASN A N 1
ATOM 785 C CA . ASN A 1 98 ? 12.635 6.132 -29.336 1.00 92.94 98 ASN A CA 1
ATOM 786 C C . ASN A 1 98 ? 12.954 5.249 -30.544 1.00 92.94 98 ASN A C 1
ATOM 788 O O . ASN A 1 98 ? 13.644 4.239 -30.423 1.00 92.94 98 ASN A O 1
ATOM 792 N N . MET A 1 99 ? 12.435 5.639 -31.701 1.00 91.62 99 MET A N 1
ATOM 793 C CA . MET A 1 99 ? 12.597 4.923 -32.960 1.00 91.62 99 MET A CA 1
ATOM 794 C C . MET A 1 99 ? 13.274 5.796 -34.018 1.00 91.62 99 MET A C 1
ATOM 796 O O . MET A 1 99 ? 13.075 5.568 -35.206 1.00 91.62 99 MET A O 1
ATOM 800 N N . ASN A 1 100 ? 14.051 6.812 -33.630 1.00 89.75 100 ASN A N 1
ATOM 801 C CA . ASN A 1 100 ? 14.672 7.744 -34.577 1.00 89.75 100 ASN A CA 1
ATOM 802 C C . ASN A 1 100 ? 15.511 7.032 -35.652 1.00 89.75 100 ASN A C 1
ATOM 804 O O . ASN A 1 100 ? 15.520 7.480 -36.798 1.00 89.75 100 ASN A O 1
ATOM 808 N N . ASP A 1 101 ? 16.126 5.898 -35.310 1.00 86.69 101 ASP A N 1
ATOM 809 C CA . ASP A 1 101 ? 16.910 5.064 -36.231 1.00 86.69 101 ASP A CA 1
ATOM 810 C C . ASP A 1 101 ? 16.061 4.441 -37.356 1.00 86.69 101 ASP A C 1
ATOM 812 O O . ASP A 1 101 ? 16.575 4.082 -38.412 1.00 86.69 101 ASP A O 1
ATOM 816 N N . PHE A 1 102 ? 14.740 4.370 -37.174 1.00 85.75 102 PHE A N 1
ATOM 817 C CA . PHE A 1 102 ? 13.778 3.872 -38.160 1.00 85.75 102 PHE A CA 1
ATOM 818 C C . PHE A 1 102 ? 13.127 4.978 -38.994 1.00 85.75 102 PHE A C 1
ATOM 820 O O . PHE A 1 102 ? 12.125 4.732 -39.676 1.00 85.75 102 PHE A O 1
ATOM 827 N N . ARG A 1 103 ? 13.674 6.200 -38.979 1.00 84.12 103 ARG A N 1
ATOM 828 C CA . ARG A 1 103 ? 13.202 7.297 -39.834 1.00 84.12 103 ARG A CA 1
ATOM 829 C C . ARG A 1 103 ? 13.155 6.850 -41.300 1.00 84.12 103 ARG A C 1
ATOM 831 O O . ARG A 1 103 ? 14.160 6.434 -41.866 1.00 84.12 103 ARG A O 1
ATOM 838 N N . GLY A 1 104 ? 11.977 6.941 -41.918 1.00 81.12 104 GLY A N 1
ATOM 839 C CA . GLY A 1 104 ? 11.751 6.519 -43.309 1.00 81.12 104 GLY A CA 1
ATOM 840 C C . GLY A 1 104 ? 11.584 5.006 -43.526 1.00 81.12 104 GLY A C 1
ATOM 841 O O . GLY A 1 104 ? 11.185 4.603 -44.613 1.00 81.12 104 GLY A O 1
ATOM 842 N N . TYR A 1 105 ? 11.802 4.172 -42.502 1.00 84.06 105 TYR A N 1
ATOM 843 C CA . TYR A 1 105 ? 11.690 2.707 -42.573 1.00 84.06 105 TYR A CA 1
ATOM 844 C C . TYR A 1 105 ? 10.879 2.115 -41.411 1.00 84.06 105 TYR A C 1
ATOM 846 O O . TYR A 1 105 ? 11.086 0.967 -41.024 1.00 84.06 105 TYR A O 1
ATOM 854 N N . VAL A 1 106 ? 9.915 2.869 -40.873 1.00 79.62 106 VAL A N 1
ATOM 855 C CA . VAL A 1 106 ? 9.044 2.437 -39.759 1.00 79.62 106 VAL A CA 1
ATOM 856 C C . VAL A 1 106 ? 8.359 1.097 -40.049 1.00 79.62 106 VAL A C 1
ATOM 858 O O . VAL A 1 106 ? 8.190 0.277 -39.152 1.00 79.62 106 VAL A O 1
ATOM 861 N N . TRP A 1 107 ? 8.040 0.822 -41.319 1.00 78.44 107 TRP A N 1
ATOM 862 C CA . TRP A 1 107 ? 7.491 -0.465 -41.756 1.00 78.44 107 TRP A CA 1
ATOM 863 C C . TRP A 1 107 ? 8.388 -1.663 -41.410 1.00 78.44 107 TRP A C 1
ATOM 865 O O . TRP A 1 107 ? 7.881 -2.724 -41.054 1.00 78.44 107 TRP A O 1
ATOM 875 N N . LYS A 1 108 ? 9.715 -1.495 -41.461 1.00 83.25 108 LYS A N 1
ATOM 876 C CA . LYS A 1 108 ? 10.675 -2.535 -41.080 1.00 83.25 108 LYS A CA 1
ATOM 877 C C . LYS A 1 108 ? 10.617 -2.818 -39.579 1.00 83.25 108 LYS A C 1
ATOM 879 O O . LYS A 1 108 ? 10.520 -3.974 -39.196 1.00 83.25 108 LYS A O 1
ATOM 884 N N . ALA A 1 109 ? 10.560 -1.775 -38.750 1.00 81.38 109 ALA A N 1
ATOM 885 C CA . ALA A 1 109 ? 10.404 -1.928 -37.303 1.00 81.38 109 ALA A CA 1
ATOM 886 C C . ALA A 1 109 ? 9.095 -2.642 -36.927 1.00 81.38 109 ALA A C 1
ATOM 888 O O . ALA A 1 109 ? 9.077 -3.507 -36.058 1.00 81.38 109 ALA A O 1
ATOM 889 N N . VAL A 1 110 ? 7.998 -2.328 -37.627 1.00 81.25 110 VAL A N 1
ATOM 890 C CA . VAL A 1 110 ? 6.709 -3.012 -37.439 1.00 81.25 110 VAL A CA 1
ATOM 891 C C . VAL A 1 110 ? 6.791 -4.482 -37.858 1.00 81.25 110 VAL A C 1
ATOM 893 O O . VAL A 1 110 ? 6.300 -5.344 -37.132 1.00 81.25 110 VAL A O 1
ATOM 896 N N . LYS A 1 111 ? 7.420 -4.778 -39.004 1.00 83.75 111 LYS A N 1
ATOM 897 C CA . LYS A 1 111 ? 7.596 -6.146 -39.510 1.00 83.75 111 LYS A CA 1
ATOM 898 C C . LYS A 1 111 ? 8.451 -7.004 -38.574 1.00 83.75 111 LYS A C 1
ATOM 900 O O . LYS A 1 111 ? 8.090 -8.146 -38.310 1.00 83.75 111 LYS A O 1
ATOM 905 N N . ASP A 1 112 ? 9.547 -6.443 -38.074 1.00 86.25 112 ASP A N 1
ATOM 906 C CA . ASP A 1 112 ? 10.521 -7.147 -37.236 1.00 86.25 112 ASP A CA 1
ATOM 907 C C . ASP A 1 112 ? 10.132 -7.116 -35.741 1.00 86.25 112 ASP A C 1
ATOM 909 O O . ASP A 1 112 ? 10.838 -7.666 -34.900 1.00 86.25 112 ASP A O 1
ATOM 913 N N . MET A 1 113 ? 8.992 -6.490 -35.403 1.00 82.25 113 MET A N 1
ATOM 914 C CA . MET A 1 113 ? 8.515 -6.247 -34.033 1.00 82.25 113 MET A CA 1
ATOM 915 C C . MET A 1 113 ? 9.551 -5.556 -33.131 1.00 82.25 113 MET A C 1
ATOM 917 O O . MET A 1 113 ? 9.517 -5.698 -31.906 1.00 82.25 113 MET A O 1
ATOM 921 N N . ASP A 1 114 ? 10.450 -4.778 -33.732 1.00 88.56 114 ASP A N 1
ATOM 922 C CA . ASP A 1 114 ? 11.494 -4.046 -33.030 1.00 88.56 114 ASP A CA 1
ATOM 923 C C . ASP A 1 114 ? 10.929 -2.714 -32.510 1.00 88.56 114 ASP A C 1
ATOM 925 O O . ASP A 1 114 ? 10.509 -1.857 -33.298 1.00 88.56 114 ASP A O 1
ATOM 929 N N . PRO A 1 115 ? 10.881 -2.503 -31.184 1.00 86.88 115 PRO A N 1
ATOM 930 C CA . PRO A 1 115 ? 10.373 -1.263 -30.627 1.00 86.88 115 PRO A CA 1
ATOM 931 C C . PRO A 1 115 ? 11.378 -0.105 -30.668 1.00 86.88 115 PRO A C 1
ATOM 933 O O . PRO A 1 115 ? 11.036 0.981 -30.201 1.00 86.88 115 PRO A O 1
ATOM 936 N N . GLY A 1 116 ? 12.599 -0.312 -31.165 1.00 90.50 116 GLY A N 1
ATOM 937 C CA . GLY A 1 116 ? 13.701 0.632 -31.033 1.00 90.50 116 GLY A CA 1
ATOM 938 C C . GLY A 1 116 ? 14.215 0.726 -29.596 1.00 90.50 116 GLY A C 1
ATOM 939 O O . GLY A 1 116 ? 14.042 -0.176 -28.772 1.00 90.50 116 GLY A O 1
ATOM 940 N N . ILE A 1 117 ? 14.840 1.853 -29.265 1.00 91.69 117 ILE A N 1
ATOM 941 C CA . ILE A 1 117 ? 15.492 2.057 -27.970 1.00 91.69 117 ILE A CA 1
ATOM 942 C C . ILE A 1 117 ? 14.426 2.354 -26.915 1.00 91.69 117 ILE A C 1
ATOM 944 O O . ILE A 1 117 ? 13.801 3.416 -26.923 1.00 91.69 117 ILE A O 1
ATOM 948 N N . VAL A 1 118 ? 14.204 1.422 -25.988 1.00 92.75 118 VAL A N 1
ATOM 949 C CA . VAL A 1 118 ? 13.287 1.623 -24.857 1.00 92.75 118 VAL A CA 1
ATOM 950 C C . VAL A 1 118 ? 13.879 2.663 -23.909 1.00 92.75 118 VAL A C 1
ATOM 952 O O . VAL A 1 118 ? 15.002 2.515 -23.443 1.00 92.75 118 VAL A O 1
ATOM 955 N N . THR A 1 119 ? 13.110 3.708 -23.611 1.00 94.12 119 THR A N 1
ATOM 956 C CA . THR A 1 119 ? 13.530 4.822 -22.747 1.00 94.12 119 THR A CA 1
ATOM 957 C C . THR A 1 119 ? 12.834 4.813 -21.401 1.00 94.12 119 THR A C 1
ATOM 959 O O . THR A 1 119 ? 13.377 5.304 -20.417 1.00 94.12 119 THR A O 1
ATOM 962 N N . ASN A 1 120 ? 11.621 4.267 -21.342 1.00 96.19 120 ASN A N 1
ATOM 963 C CA . ASN A 1 120 ? 10.859 4.174 -20.109 1.00 96.19 120 ASN A CA 1
ATOM 964 C C . ASN A 1 120 ? 9.983 2.923 -20.116 1.00 96.19 120 ASN A C 1
ATOM 966 O O . ASN A 1 120 ? 9.334 2.616 -21.117 1.00 96.19 120 ASN A O 1
ATOM 970 N N . VAL A 1 121 ? 9.918 2.238 -18.980 1.00 97.00 121 VAL A N 1
ATOM 971 C CA . VAL A 1 121 ? 8.948 1.177 -18.713 1.00 97.00 121 VAL A CA 1
ATOM 972 C C . VAL A 1 121 ? 8.288 1.471 -17.377 1.00 97.00 121 VAL A C 1
ATOM 974 O O . VAL A 1 121 ? 8.961 1.755 -16.395 1.00 9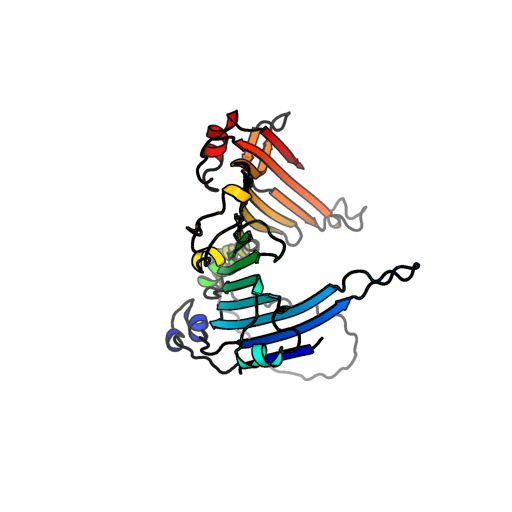7.00 121 VAL A O 1
ATOM 977 N N . THR A 1 122 ? 6.963 1.418 -17.337 1.00 97.81 122 THR A N 1
ATOM 978 C CA . THR A 1 122 ? 6.172 1.510 -16.112 1.00 97.81 122 THR A CA 1
ATOM 979 C C . THR A 1 122 ? 5.279 0.289 -16.017 1.00 97.81 122 THR A C 1
ATOM 981 O O . THR A 1 122 ? 4.572 -0.031 -16.970 1.00 97.81 122 THR A O 1
ATOM 984 N N . GLU A 1 123 ? 5.265 -0.365 -14.869 1.00 97.62 123 GLU A N 1
ATOM 985 C CA . GLU A 1 123 ? 4.405 -1.505 -14.585 1.00 97.62 123 GLU A CA 1
ATOM 986 C C . GLU A 1 123 ? 3.635 -1.295 -13.302 1.00 97.62 123 GLU A C 1
ATOM 988 O O . GLU A 1 123 ? 4.137 -0.689 -12.366 1.00 97.62 123 GLU A O 1
ATOM 993 N N . ASN A 1 124 ? 2.423 -1.826 -13.252 1.00 97.62 124 ASN A N 1
ATOM 994 C CA . ASN A 1 124 ? 1.598 -1.838 -12.061 1.00 97.62 124 ASN A CA 1
ATOM 995 C C . ASN A 1 124 ? 0.924 -3.199 -11.945 1.00 97.62 124 ASN A C 1
ATOM 997 O O . ASN A 1 124 ? 0.189 -3.599 -12.846 1.00 97.62 124 ASN A O 1
ATOM 1001 N N . LEU A 1 125 ? 1.147 -3.879 -10.829 1.00 97.88 125 LEU A N 1
ATOM 1002 C CA . LEU A 1 125 ? 0.457 -5.089 -10.414 1.00 97.88 125 LEU A CA 1
ATOM 1003 C C . LEU A 1 125 ? -0.451 -4.738 -9.234 1.00 97.88 125 LEU A C 1
ATOM 1005 O O . LEU A 1 125 ? -0.022 -4.087 -8.288 1.00 97.88 125 LEU A O 1
ATOM 1009 N N . THR A 1 126 ? -1.714 -5.137 -9.270 1.00 97.69 126 THR A N 1
ATOM 1010 C CA . THR A 1 126 ? -2.660 -4.960 -8.164 1.00 97.69 126 THR A CA 1
ATOM 1011 C C . THR A 1 126 ? -3.405 -6.258 -7.928 1.00 97.69 126 THR A C 1
ATOM 1013 O O . THR A 1 126 ? -4.098 -6.742 -8.815 1.00 97.69 126 THR A O 1
ATOM 1016 N N . THR A 1 127 ? -3.297 -6.789 -6.721 1.00 97.69 127 THR A N 1
ATOM 1017 C CA . THR A 1 127 ? -3.946 -8.012 -6.271 1.00 97.69 127 THR A CA 1
ATOM 1018 C C . THR A 1 127 ? -4.887 -7.665 -5.127 1.00 97.69 127 THR A C 1
ATOM 1020 O O . THR A 1 127 ? -4.436 -7.267 -4.058 1.00 97.69 127 THR A O 1
ATOM 1023 N N . ASN A 1 128 ? -6.192 -7.827 -5.336 1.00 97.56 128 ASN A N 1
ATOM 1024 C CA . ASN A 1 128 ? -7.192 -7.661 -4.282 1.00 97.56 128 ASN A CA 1
ATOM 1025 C C . ASN A 1 128 ? -7.776 -9.018 -3.908 1.00 97.56 128 ASN A C 1
ATOM 1027 O O . ASN A 1 128 ? -8.286 -9.727 -4.780 1.00 97.56 128 ASN A O 1
ATOM 1031 N N . PHE A 1 129 ? -7.742 -9.332 -2.619 1.00 96.31 129 PHE A N 1
ATOM 1032 C CA . PHE A 1 129 ? -8.231 -10.558 -2.017 1.00 96.31 129 PHE A CA 1
ATOM 1033 C C . PHE A 1 129 ? -9.247 -10.256 -0.906 1.00 96.31 129 PHE A C 1
ATOM 1035 O O . PHE A 1 129 ? -8.912 -9.672 0.121 1.00 96.31 129 PHE A O 1
ATOM 1042 N N . ASN A 1 130 ? -10.499 -10.671 -1.103 1.00 94.56 130 ASN A N 1
ATOM 1043 C CA . ASN A 1 130 ? -11.630 -10.380 -0.215 1.00 94.56 130 ASN A CA 1
ATOM 1044 C C . ASN A 1 130 ? -12.359 -11.673 0.189 1.00 94.56 130 ASN A C 1
ATOM 1046 O O . ASN A 1 130 ? -13.434 -11.966 -0.346 1.00 94.56 130 ASN A O 1
ATOM 1050 N N . PRO A 1 131 ? -11.780 -12.520 1.058 1.00 90.25 131 PRO A N 1
ATOM 1051 C CA . PRO A 1 131 ? -12.401 -13.791 1.406 1.00 90.25 131 PRO A CA 1
ATOM 1052 C C . PRO A 1 131 ? -13.606 -13.585 2.338 1.00 90.25 131 PRO A C 1
ATOM 1054 O O . PRO A 1 131 ? -13.461 -13.369 3.536 1.00 90.25 131 PRO A O 1
ATOM 1057 N N . GLU A 1 132 ? -14.819 -13.716 1.801 1.00 83.12 132 GLU A N 1
ATOM 1058 C CA . GLU A 1 132 ? -16.075 -13.677 2.572 1.00 83.12 132 GLU A CA 1
ATOM 1059 C C . GLU A 1 132 ? -16.477 -15.063 3.109 1.00 83.12 132 GLU A C 1
ATOM 1061 O O . GLU A 1 132 ? -17.578 -15.561 2.858 1.00 83.12 132 GLU A O 1
ATOM 1066 N N . LEU A 1 133 ? -15.562 -15.727 3.818 1.00 84.31 133 LEU A N 1
ATOM 1067 C CA . LEU A 1 133 ? -15.790 -17.086 4.326 1.00 84.31 133 LEU A CA 1
ATOM 1068 C C . LEU A 1 133 ? -16.670 -17.111 5.580 1.00 84.31 133 LEU A C 1
ATOM 1070 O O . LEU A 1 133 ? -17.460 -18.033 5.767 1.00 84.31 133 LEU A O 1
ATOM 1074 N N . LEU A 1 134 ? -16.532 -16.098 6.434 1.00 88.50 134 LEU A N 1
ATOM 1075 C CA . LEU A 1 134 ? -17.189 -16.007 7.733 1.00 88.50 134 LEU A CA 1
ATOM 1076 C C . LEU A 1 134 ? -18.055 -14.749 7.760 1.00 88.50 134 LEU A C 1
ATOM 1078 O O . LEU A 1 134 ? -17.631 -13.686 7.320 1.00 88.50 134 LEU A O 1
ATOM 1082 N N . SER A 1 135 ? -19.274 -14.837 8.291 1.00 86.19 135 SER A N 1
ATOM 1083 C CA . SER A 1 135 ? -20.167 -13.671 8.362 1.00 86.19 135 SER A CA 1
ATOM 1084 C C . SER A 1 135 ? -19.603 -12.583 9.285 1.00 86.19 135 SER A C 1
ATOM 1086 O O . SER A 1 135 ? -19.607 -11.399 8.940 1.00 86.19 135 SER A O 1
ATOM 1088 N N . PHE A 1 136 ? -19.051 -13.007 10.425 1.00 89.38 136 PHE A N 1
ATOM 1089 C CA . PHE A 1 136 ? -18.531 -12.129 11.468 1.00 89.38 136 PHE A CA 1
ATOM 1090 C C . PHE A 1 136 ? -17.168 -11.506 11.152 1.00 89.38 136 PHE A C 1
ATOM 1092 O O . PHE A 1 136 ? -16.802 -10.549 11.828 1.00 89.38 136 PHE A O 1
ATOM 1099 N N . LEU A 1 137 ? -16.429 -12.018 10.161 1.00 92.31 137 LEU A N 1
ATOM 1100 C CA . LEU A 1 137 ? -15.088 -11.552 9.809 1.00 92.31 137 LEU A CA 1
ATOM 1101 C C . LEU A 1 137 ? -15.030 -11.206 8.325 1.00 92.31 137 LEU A C 1
ATOM 1103 O O . LEU A 1 137 ? -15.119 -12.085 7.472 1.00 92.31 137 LEU A O 1
ATOM 1107 N N . LYS A 1 138 ? -14.842 -9.924 8.022 1.00 93.31 138 LYS A N 1
ATOM 1108 C CA . LYS A 1 138 ? -14.741 -9.417 6.652 1.00 93.31 138 LYS A CA 1
ATOM 1109 C C . LYS A 1 138 ? -13.357 -8.817 6.424 1.00 93.31 138 LYS A C 1
ATOM 1111 O O . LYS A 1 138 ? -13.179 -7.619 6.650 1.00 93.31 138 LYS A O 1
ATOM 1116 N N . PRO A 1 139 ? -12.372 -9.641 6.041 1.00 94.56 139 PRO A N 1
ATOM 1117 C CA . PRO A 1 139 ? -11.073 -9.161 5.599 1.00 94.56 139 PRO A CA 1
ATOM 1118 C C . PRO A 1 139 ? -11.151 -8.611 4.168 1.00 94.56 139 PRO A C 1
ATOM 1120 O O . PRO A 1 139 ? -11.820 -9.168 3.297 1.00 94.56 139 PRO A O 1
ATOM 1123 N N . ASN A 1 140 ? -10.410 -7.541 3.923 1.00 95.25 140 ASN A N 1
ATOM 1124 C CA . ASN A 1 140 ? -10.147 -6.971 2.612 1.00 95.25 140 ASN A CA 1
ATOM 1125 C C . ASN A 1 140 ? -8.650 -6.707 2.518 1.00 95.25 140 ASN A C 1
ATOM 1127 O O . ASN A 1 140 ? -8.132 -5.844 3.222 1.00 95.25 140 ASN A O 1
ATOM 1131 N N . ILE A 1 141 ? -7.963 -7.485 1.690 1.00 97.31 141 ILE A N 1
ATOM 1132 C CA . ILE A 1 141 ? -6.517 -7.422 1.517 1.00 97.31 141 ILE A CA 1
ATOM 1133 C C . ILE A 1 141 ? -6.241 -6.912 0.107 1.00 97.31 141 ILE A C 1
ATOM 1135 O O . ILE A 1 141 ? -6.705 -7.483 -0.875 1.00 97.31 141 ILE A O 1
ATOM 1139 N N . SER A 1 142 ? -5.464 -5.846 -0.006 1.00 97.25 142 SER A N 1
ATOM 1140 C CA . SER A 1 142 ? -5.050 -5.248 -1.269 1.00 97.25 142 SER A CA 1
ATOM 1141 C C . SER A 1 142 ? -3.539 -5.096 -1.277 1.00 97.25 142 SER A C 1
ATOM 1143 O O . SER A 1 142 ? -2.961 -4.460 -0.396 1.00 97.25 142 SER A O 1
ATOM 1145 N N . TYR A 1 143 ? -2.912 -5.640 -2.309 1.00 97.62 143 TYR A N 1
ATOM 1146 C CA . TYR A 1 143 ? -1.492 -5.530 -2.584 1.00 97.62 143 TYR A CA 1
ATOM 1147 C C . TYR A 1 143 ? -1.298 -4.846 -3.931 1.00 97.62 143 TYR A C 1
ATOM 1149 O O . TYR A 1 143 ? -1.804 -5.322 -4.943 1.00 97.62 143 TYR A O 1
ATOM 1157 N N . SER A 1 144 ? -0.568 -3.738 -3.965 1.00 97.38 144 SER A N 1
ATOM 1158 C CA . SER A 1 144 ? -0.233 -3.037 -5.201 1.00 97.38 144 SER A CA 1
ATOM 1159 C C . SER A 1 144 ? 1.265 -2.806 -5.294 1.00 97.38 144 SER A C 1
ATOM 1161 O O . SER A 1 144 ? 1.850 -2.261 -4.364 1.00 97.38 144 SER A O 1
ATOM 1163 N N . ALA A 1 145 ? 1.864 -3.170 -6.420 1.00 97.81 145 ALA A N 1
ATOM 1164 C CA . ALA A 1 145 ? 3.267 -2.944 -6.712 1.00 97.81 145 ALA A CA 1
ATOM 1165 C C . ALA A 1 145 ? 3.401 -2.182 -8.033 1.00 97.81 145 ALA A C 1
ATOM 1167 O O . ALA A 1 145 ? 2.915 -2.633 -9.069 1.00 97.81 145 ALA A O 1
ATOM 1168 N N . GLY A 1 146 ? 4.032 -1.017 -7.983 1.00 97.31 146 GLY A N 1
ATOM 1169 C CA . GLY A 1 146 ? 4.392 -0.199 -9.129 1.00 97.31 146 GLY A CA 1
ATOM 1170 C C . GLY A 1 146 ? 5.894 -0.263 -9.363 1.00 97.31 146 GLY A C 1
ATOM 1171 O O . GLY A 1 146 ? 6.668 -0.149 -8.417 1.00 97.31 146 GLY A O 1
ATOM 1172 N N . TYR A 1 147 ? 6.307 -0.410 -10.613 1.00 97.75 147 TYR A N 1
ATOM 1173 C CA . TYR A 1 147 ? 7.703 -0.373 -11.022 1.00 97.75 147 TYR A CA 1
ATOM 1174 C C . TYR A 1 147 ? 7.894 0.646 -12.136 1.00 97.75 147 TYR A C 1
ATOM 1176 O O . TYR A 1 147 ? 7.063 0.765 -13.038 1.00 97.75 147 TYR A O 1
ATOM 1184 N N . ARG A 1 148 ? 9.007 1.367 -12.094 1.00 96.81 148 ARG A N 1
ATOM 1185 C CA . ARG A 1 148 ? 9.448 2.279 -13.138 1.00 96.81 148 ARG A CA 1
ATOM 1186 C C . ARG A 1 148 ? 10.911 2.012 -13.452 1.00 96.81 148 ARG A C 1
ATOM 1188 O O . ARG A 1 148 ? 11.727 1.887 -12.550 1.00 96.81 148 ARG A O 1
ATOM 1195 N N . TRP A 1 149 ? 11.221 1.998 -14.736 1.00 96.50 149 TRP A N 1
ATOM 1196 C CA . TRP A 1 149 ? 12.562 1.975 -15.296 1.00 96.50 149 TRP A CA 1
ATOM 1197 C C . TRP A 1 149 ? 12.679 3.139 -16.276 1.00 96.50 149 TRP A C 1
ATOM 1199 O O . TRP A 1 149 ? 11.781 3.333 -17.100 1.00 96.50 149 TRP A O 1
ATOM 1209 N N . ASP A 1 150 ? 13.737 3.933 -16.169 1.00 95.00 150 ASP A N 1
ATOM 1210 C CA . ASP A 1 150 ? 13.930 5.169 -16.923 1.00 95.00 150 ASP A CA 1
ATOM 1211 C C . ASP A 1 150 ? 15.393 5.276 -17.379 1.00 95.00 150 ASP A C 1
ATOM 1213 O O . ASP A 1 150 ? 16.303 5.383 -16.563 1.00 95.00 150 ASP A O 1
ATOM 1217 N N . LYS A 1 151 ? 15.629 5.237 -18.692 1.00 93.19 151 LYS A N 1
ATOM 1218 C CA . LYS A 1 151 ? 16.939 5.482 -19.312 1.00 93.19 151 LYS A CA 1
ATOM 1219 C C . LYS A 1 151 ? 16.757 6.485 -20.455 1.00 93.19 151 LYS A C 1
ATOM 1221 O O . LYS A 1 151 ? 16.500 6.086 -21.595 1.00 93.19 151 LYS A O 1
ATOM 1226 N N . PRO A 1 152 ? 16.803 7.800 -20.179 1.00 87.00 152 PRO A N 1
ATOM 1227 C CA . PRO A 1 152 ? 16.666 8.803 -21.228 1.00 87.00 152 PRO A CA 1
ATOM 1228 C C . PRO A 1 152 ? 17.878 8.761 -22.172 1.00 87.00 152 PRO A C 1
ATOM 1230 O O . PRO A 1 152 ? 19.004 8.574 -21.723 1.00 87.00 152 PRO A O 1
ATOM 1233 N N . LEU A 1 153 ? 17.673 8.985 -23.479 1.00 83.25 153 LEU A N 1
ATOM 1234 C CA . LEU A 1 153 ? 18.768 8.937 -24.471 1.00 83.25 153 LEU A CA 1
ATOM 1235 C C . LEU A 1 153 ? 19.861 9.983 -24.222 1.00 83.25 153 LEU A C 1
ATOM 1237 O O . LEU A 1 153 ? 20.991 9.803 -24.653 1.00 83.25 153 LEU A O 1
ATOM 1241 N N . SER A 1 154 ? 19.518 11.087 -23.559 1.00 80.75 154 SER A N 1
ATOM 1242 C CA . SER A 1 154 ? 20.461 12.146 -23.200 1.00 80.75 154 SER A CA 1
ATOM 1243 C C . SER A 1 154 ? 21.263 11.840 -21.934 1.00 80.75 154 SER A C 1
ATOM 1245 O O . SER A 1 154 ? 22.026 12.696 -21.495 1.00 80.75 154 SER A O 1
ATOM 1247 N N . SER A 1 155 ? 21.041 10.686 -21.296 1.00 78.25 155 SER A N 1
ATOM 1248 C CA . SER A 1 155 ? 21.765 10.313 -20.084 1.00 78.25 155 SER A CA 1
ATOM 1249 C C . SER A 1 155 ? 23.233 10.052 -20.402 1.00 78.25 155 SER A C 1
ATOM 1251 O O . SER A 1 155 ? 23.547 9.252 -21.280 1.00 78.25 155 SER A O 1
ATOM 1253 N N . THR A 1 156 ? 24.128 10.693 -19.656 1.00 76.00 156 THR A N 1
ATOM 1254 C CA . THR A 1 156 ? 25.565 10.383 -19.650 1.00 76.00 156 THR A CA 1
ATOM 1255 C C . THR A 1 156 ? 25.914 9.251 -18.680 1.00 76.00 156 THR A C 1
ATOM 1257 O O . THR A 1 156 ? 27.063 8.827 -18.641 1.00 76.00 156 THR A O 1
ATOM 1260 N N . ILE A 1 157 ? 24.942 8.795 -17.882 1.00 78.88 157 ILE A N 1
ATOM 1261 C CA . ILE A 1 157 ? 25.073 7.695 -16.919 1.00 78.88 157 ILE A CA 1
ATOM 1262 C C . ILE A 1 157 ? 24.868 6.383 -17.670 1.00 78.88 157 ILE A C 1
ATOM 1264 O O . ILE A 1 157 ? 23.829 6.206 -18.323 1.00 78.88 157 ILE A O 1
ATOM 1268 N N . ASP A 1 158 ? 25.816 5.450 -17.553 1.00 81.19 158 ASP A N 1
ATOM 1269 C CA . ASP A 1 158 ? 25.664 4.129 -18.152 1.00 81.19 158 ASP A CA 1
ATOM 1270 C C . ASP A 1 158 ? 24.817 3.229 -17.251 1.00 81.19 158 ASP A C 1
ATOM 1272 O O . ASP A 1 158 ? 25.300 2.360 -16.537 1.00 81.19 158 ASP A O 1
ATOM 1276 N N . GLY A 1 159 ? 23.510 3.469 -17.261 1.00 85.69 159 GLY A N 1
ATOM 1277 C CA . GLY A 1 159 ? 22.556 2.733 -16.445 1.00 85.69 159 GLY A CA 1
ATOM 1278 C C . GLY A 1 159 ? 21.171 3.354 -16.519 1.00 85.69 159 GLY A C 1
ATOM 1279 O O . GLY A 1 159 ? 20.976 4.395 -17.147 1.00 85.69 159 GLY A O 1
ATOM 1280 N N . ALA A 1 160 ? 20.194 2.688 -15.917 1.00 91.25 160 ALA A N 1
ATOM 1281 C CA . ALA A 1 160 ? 18.830 3.185 -15.829 1.00 91.25 160 ALA A CA 1
ATOM 1282 C C . ALA A 1 160 ? 18.469 3.539 -14.389 1.00 91.25 160 ALA A C 1
ATOM 1284 O O . ALA A 1 160 ? 18.852 2.836 -13.453 1.00 91.25 160 ALA A O 1
ATOM 1285 N N . ASP A 1 161 ? 17.669 4.582 -14.222 1.00 93.06 161 ASP A N 1
ATOM 1286 C CA . ASP A 1 161 ? 17.052 4.891 -12.944 1.00 93.06 161 ASP A CA 1
ATOM 1287 C C . ASP A 1 161 ? 15.825 4.005 -12.759 1.00 93.06 161 ASP A C 1
ATOM 1289 O O . ASP A 1 161 ? 14.964 3.891 -13.640 1.00 93.06 161 ASP A O 1
ATOM 1293 N N . ILE A 1 162 ? 15.741 3.364 -11.600 1.00 94.75 162 ILE A N 1
ATOM 1294 C CA . ILE A 1 162 ? 14.656 2.451 -11.270 1.00 94.75 162 ILE A CA 1
ATOM 1295 C C . ILE A 1 162 ? 13.939 2.903 -10.006 1.00 94.75 162 ILE A C 1
ATOM 1297 O O . ILE A 1 162 ? 14.531 3.476 -9.093 1.00 94.75 162 ILE A O 1
ATOM 1301 N N . GLY A 1 163 ? 12.639 2.639 -9.957 1.00 95.00 163 GLY A N 1
ATOM 1302 C CA . GLY A 1 163 ? 11.799 2.925 -8.808 1.00 95.00 163 GLY A CA 1
ATOM 1303 C C . GLY A 1 163 ? 10.771 1.826 -8.606 1.00 95.00 163 GLY A C 1
ATOM 1304 O O . GLY A 1 163 ? 10.078 1.455 -9.548 1.00 95.00 163 GLY A O 1
ATOM 1305 N N . THR A 1 164 ? 10.648 1.336 -7.381 1.00 96.38 164 THR A N 1
ATOM 1306 C CA . THR A 1 164 ? 9.642 0.361 -6.965 1.00 96.38 164 THR A CA 1
ATOM 1307 C C . THR A 1 164 ? 8.806 0.971 -5.846 1.00 96.38 164 THR A C 1
ATOM 1309 O O . THR A 1 164 ? 9.350 1.458 -4.861 1.00 96.38 164 THR A O 1
ATOM 1312 N N . GLN A 1 165 ? 7.485 0.925 -5.975 1.00 96.44 165 GLN A N 1
ATOM 1313 C CA . GLN A 1 165 ? 6.527 1.346 -4.958 1.00 96.44 165 GLN A CA 1
ATOM 1314 C C . GLN A 1 165 ? 5.612 0.173 -4.630 1.00 96.44 165 GLN A C 1
ATOM 1316 O O . GLN A 1 165 ? 4.796 -0.237 -5.449 1.00 96.44 165 GLN A O 1
ATOM 1321 N N . ILE A 1 166 ? 5.717 -0.353 -3.421 1.00 96.94 166 ILE A N 1
ATOM 1322 C CA . ILE A 1 166 ? 4.897 -1.455 -2.930 1.00 96.94 166 ILE A CA 1
ATOM 1323 C C . ILE A 1 166 ? 3.971 -0.896 -1.869 1.00 96.94 166 ILE A C 1
ATOM 1325 O O . ILE A 1 166 ? 4.397 -0.150 -0.993 1.00 96.94 166 ILE A O 1
ATOM 1329 N N . ARG A 1 167 ? 2.701 -1.268 -1.932 1.00 97.00 167 ARG A N 1
ATOM 1330 C CA . ARG A 1 167 ? 1.719 -0.954 -0.908 1.00 97.00 167 ARG A CA 1
ATOM 1331 C C . ARG A 1 167 ? 0.906 -2.194 -0.596 1.00 97.00 167 ARG A C 1
ATOM 1333 O O . ARG A 1 167 ? 0.157 -2.686 -1.438 1.00 97.00 167 ARG A O 1
ATOM 1340 N N . PHE A 1 168 ? 1.046 -2.676 0.625 1.00 97.19 168 PHE A N 1
ATOM 1341 C CA . PHE A 1 168 ? 0.180 -3.678 1.213 1.00 97.19 168 PHE A CA 1
ATOM 1342 C C . PHE A 1 168 ? -0.841 -2.973 2.099 1.00 97.19 168 PHE A C 1
ATOM 1344 O O . PHE A 1 168 ? -0.514 -2.048 2.833 1.00 97.19 168 PHE A O 1
ATOM 1351 N N . SER A 1 169 ? -2.098 -3.376 2.017 1.00 97.00 169 SER A N 1
ATOM 1352 C CA . SER A 1 169 ? -3.157 -2.849 2.867 1.00 97.00 169 SER A CA 1
ATOM 1353 C C . SER A 1 169 ? -4.120 -3.963 3.222 1.00 97.00 169 SER A C 1
ATOM 1355 O O . SER A 1 169 ? -4.524 -4.739 2.362 1.00 97.00 169 SER A O 1
ATOM 1357 N N . THR A 1 170 ? -4.492 -4.043 4.487 1.00 96.94 170 THR A N 1
ATOM 1358 C CA . THR A 1 170 ? -5.485 -4.980 4.992 1.00 96.94 170 THR A CA 1
ATOM 1359 C C . THR A 1 170 ? -6.472 -4.223 5.858 1.00 96.94 170 THR A C 1
ATOM 1361 O O . THR A 1 170 ? -6.085 -3.422 6.706 1.00 96.94 170 THR A O 1
ATOM 1364 N N . ASN A 1 171 ? -7.756 -4.443 5.617 1.00 95.56 171 ASN A N 1
ATOM 1365 C CA . ASN A 1 171 ? -8.844 -3.931 6.426 1.00 95.56 171 ASN A CA 1
ATOM 1366 C C . ASN A 1 171 ? -9.681 -5.115 6.905 1.00 95.56 171 ASN A C 1
ATOM 1368 O O . ASN A 1 171 ? -10.268 -5.841 6.106 1.00 95.56 171 ASN A O 1
ATOM 1372 N N . LEU A 1 172 ? -9.706 -5.320 8.212 1.00 95.31 172 LEU A N 1
ATOM 1373 C CA . LEU A 1 172 ? -10.403 -6.397 8.882 1.00 95.31 172 LEU A CA 1
ATOM 1374 C C . LEU A 1 172 ? -11.574 -5.815 9.663 1.00 95.31 172 LEU A C 1
ATOM 1376 O O . LEU A 1 172 ? -11.372 -5.094 10.637 1.00 95.31 172 LEU A O 1
ATOM 1380 N N . SER A 1 173 ? -12.795 -6.167 9.267 1.00 94.19 173 SER A N 1
ATOM 1381 C CA . SER A 1 173 ? -13.998 -5.827 10.026 1.00 94.19 173 SER A CA 1
ATOM 1382 C C . SER A 1 173 ? -14.509 -7.046 10.791 1.00 94.19 173 SER A C 1
ATOM 1384 O O . SER A 1 173 ? -14.837 -8.070 10.188 1.00 94.19 173 SER A O 1
ATOM 1386 N N . LEU A 1 174 ? -14.579 -6.936 12.117 1.00 94.06 174 LEU A N 1
ATOM 1387 C CA . LEU A 1 174 ? -15.056 -7.967 13.033 1.00 94.06 174 LEU A CA 1
ATOM 1388 C C . LEU A 1 174 ? -16.379 -7.532 13.676 1.00 94.06 174 LEU A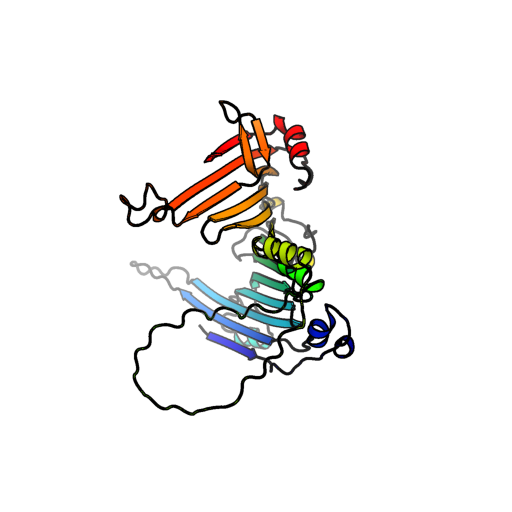 C 1
ATOM 1390 O O . LEU A 1 174 ? -16.434 -6.578 14.452 1.00 94.06 174 LEU A O 1
ATOM 1394 N N . SER A 1 175 ? -17.459 -8.259 13.391 1.00 93.00 175 SER A N 1
ATOM 1395 C CA . SER A 1 175 ? -18.780 -8.008 13.972 1.00 93.00 175 SER A CA 1
ATOM 1396 C C . SER A 1 175 ? -19.052 -8.952 15.139 1.00 93.00 175 SER A C 1
ATOM 1398 O O . SER A 1 175 ? -19.402 -10.115 14.940 1.00 93.00 175 SER A O 1
ATOM 1400 N N . LEU A 1 176 ? -18.954 -8.435 16.367 1.00 88.06 176 LEU A N 1
ATOM 1401 C CA . LEU A 1 176 ? -19.203 -9.218 17.584 1.00 88.06 176 LEU A CA 1
ATOM 1402 C C . LEU A 1 176 ? -20.647 -9.727 17.674 1.00 88.06 176 LEU A C 1
ATOM 1404 O O . LEU A 1 176 ? -20.880 -10.856 18.094 1.00 88.06 176 LEU A O 1
ATOM 1408 N N . THR A 1 177 ? -21.617 -8.932 17.218 1.00 87.50 177 THR A N 1
ATOM 1409 C CA . THR A 1 177 ? -23.026 -9.340 17.142 1.00 87.50 177 THR A CA 1
ATOM 1410 C C . THR A 1 177 ? -23.198 -10.638 16.361 1.00 87.50 177 THR A C 1
ATOM 1412 O O . THR A 1 177 ? -23.882 -11.553 16.809 1.00 87.50 177 THR A O 1
ATOM 1415 N N . GLN A 1 178 ? -22.534 -10.736 15.209 1.00 87.38 178 GLN A N 1
ATOM 1416 C CA . GLN A 1 178 ? -22.654 -11.899 14.342 1.00 87.38 178 GLN A CA 1
ATOM 1417 C C . GLN A 1 178 ? -21.978 -13.137 14.930 1.00 87.38 178 GLN A C 1
ATOM 1419 O O . GLN A 1 178 ? -22.430 -14.237 14.639 1.00 87.38 178 GLN A O 1
ATOM 1424 N N . ILE A 1 179 ? -20.952 -12.975 15.777 1.00 88.38 179 ILE A N 1
ATOM 1425 C CA . ILE A 1 179 ? -20.363 -14.085 16.545 1.00 88.38 179 ILE A CA 1
ATOM 1426 C C . ILE A 1 179 ? -21.408 -14.662 17.504 1.00 88.38 179 ILE A C 1
ATOM 1428 O O . ILE A 1 179 ? -21.603 -15.873 17.542 1.00 88.38 179 ILE A O 1
ATOM 1432 N N . ILE A 1 180 ? -22.125 -13.805 18.240 1.00 85.56 180 ILE A N 1
ATOM 1433 C CA . ILE A 1 180 ? -23.187 -14.251 19.155 1.00 85.56 180 ILE A CA 1
ATOM 1434 C C . ILE A 1 180 ? -24.332 -14.917 18.384 1.00 85.56 180 ILE A C 1
ATOM 1436 O O . ILE A 1 180 ? -24.840 -15.948 18.817 1.00 85.56 180 ILE A O 1
ATOM 1440 N N . GLU A 1 181 ? -24.686 -14.395 17.208 1.00 86.12 181 GLU A N 1
ATOM 1441 C CA . GLU A 1 181 ? -25.707 -14.984 16.329 1.00 86.12 181 GLU A CA 1
ATOM 1442 C C . GLU A 1 181 ? -25.325 -16.347 15.731 1.00 86.12 181 GLU A C 1
ATOM 1444 O O . GLU A 1 181 ? -26.204 -17.039 15.211 1.00 86.12 181 GLU A O 1
ATOM 1449 N N . LEU A 1 182 ? -24.056 -16.769 15.809 1.00 84.50 182 LEU A N 1
ATOM 1450 C CA . LEU A 1 182 ? -23.679 -18.154 15.498 1.00 84.50 182 LEU A CA 1
ATOM 1451 C C . LEU A 1 182 ? -24.239 -19.132 16.532 1.00 84.50 182 LEU A C 1
ATOM 1453 O O . LEU A 1 182 ? -24.615 -20.245 16.175 1.00 84.50 182 LEU A O 1
ATOM 1457 N N . VAL A 1 183 ? -24.283 -18.714 17.799 1.00 83.25 183 VAL A N 1
ATOM 1458 C CA . VAL A 1 183 ? -24.707 -19.544 18.933 1.00 83.25 183 VAL A CA 1
ATOM 1459 C C . VAL A 1 183 ? -26.193 -19.350 19.224 1.00 83.25 183 VAL A C 1
ATOM 1461 O O . VAL A 1 183 ? -26.902 -20.310 19.511 1.00 83.25 183 VAL A O 1
ATOM 1464 N N . TYR A 1 184 ? -26.681 -18.111 19.142 1.00 80.75 184 TYR A N 1
ATOM 1465 C CA . TYR A 1 184 ? -28.059 -17.768 19.466 1.00 80.75 184 TYR A CA 1
ATOM 1466 C C . TYR A 1 184 ? -28.600 -16.663 18.560 1.00 80.75 184 TYR A C 1
ATOM 1468 O O . TYR A 1 184 ? -28.195 -15.503 18.645 1.00 80.75 184 TYR A O 1
ATOM 1476 N N . LYS A 1 185 ? -29.584 -17.020 17.729 1.00 79.12 185 LYS A N 1
ATOM 1477 C CA . LYS A 1 185 ? -30.400 -16.059 16.984 1.00 79.12 185 LYS A CA 1
ATOM 1478 C C . LYS A 1 185 ? -31.691 -15.824 17.760 1.00 79.12 185 LYS A C 1
ATOM 1480 O O . LYS A 1 185 ? -32.484 -16.760 17.869 1.00 79.12 185 LYS A O 1
ATOM 1485 N N . PRO A 1 186 ? -31.929 -14.622 18.306 1.00 72.12 186 PRO A N 1
ATOM 1486 C CA . PRO A 1 186 ? -33.195 -14.355 18.968 1.00 72.12 186 PRO A CA 1
ATOM 1487 C C . PRO A 1 186 ? -34.354 -14.466 17.966 1.00 72.12 186 PRO A C 1
ATOM 1489 O O . PRO A 1 186 ? -34.172 -14.145 16.784 1.00 72.12 186 PRO A O 1
ATOM 1492 N N . PRO A 1 187 ? -35.553 -14.877 18.416 1.00 61.25 187 PRO A N 1
ATOM 1493 C CA . PRO A 1 187 ? -36.748 -14.835 17.585 1.00 61.25 187 PRO A CA 1
ATOM 1494 C C . PRO A 1 187 ? -36.931 -13.400 17.096 1.00 61.25 187 PRO A C 1
ATOM 1496 O O . PRO A 1 187 ? -36.920 -12.454 17.887 1.00 61.25 187 PRO A O 1
ATOM 1499 N N . SER A 1 188 ? -37.011 -13.232 15.777 1.00 52.12 188 SER A N 1
ATOM 1500 C CA . SER A 1 188 ? -37.020 -11.925 15.133 1.00 52.12 188 SER A CA 1
ATOM 1501 C C . SER A 1 188 ? -38.122 -11.051 15.730 1.00 52.12 188 SER A C 1
ATOM 1503 O O . SER A 1 188 ? -39.304 -11.260 15.449 1.00 52.12 188 SER A O 1
ATOM 1505 N N . SER A 1 189 ? -37.763 -10.027 16.506 1.00 44.16 189 SER A N 1
ATOM 1506 C CA . SER A 1 189 ? -38.661 -8.888 16.628 1.00 44.16 189 SER A CA 1
ATOM 1507 C C . SER A 1 189 ? -38.739 -8.303 15.223 1.00 44.16 189 SER A C 1
ATOM 1509 O O . SER A 1 189 ? -37.718 -7.950 14.628 1.00 44.16 189 SER A O 1
ATOM 1511 N N . LYS A 1 190 ? -39.940 -8.347 14.632 1.00 38.22 190 LYS A N 1
ATOM 1512 C CA . LYS A 1 190 ? -40.247 -7.780 13.315 1.00 38.22 190 LYS A CA 1
ATOM 1513 C C . LYS A 1 190 ? -39.427 -6.502 13.143 1.00 38.22 190 LYS A C 1
ATOM 1515 O O . LYS A 1 190 ? -39.599 -5.576 13.936 1.00 38.22 190 LYS A O 1
ATOM 1520 N N . LYS A 1 191 ? -38.525 -6.467 12.150 1.00 35.09 191 LYS A N 1
ATOM 1521 C CA . LYS A 1 191 ? -37.859 -5.231 11.721 1.00 35.09 191 LYS A CA 1
ATOM 1522 C C . LYS A 1 191 ? -38.963 -4.188 11.594 1.00 35.09 191 LYS A C 1
ATOM 1524 O O . LYS A 1 191 ? -39.802 -4.306 10.704 1.00 35.09 191 LYS A O 1
ATOM 1529 N N . SER A 1 192 ? -39.020 -3.232 12.518 1.00 33.44 192 SER A N 1
ATOM 1530 C CA . SER A 1 192 ? -39.962 -2.125 12.423 1.00 33.44 192 SER A CA 1
ATOM 1531 C C . SER A 1 192 ? -39.654 -1.446 11.100 1.00 33.44 192 SER A C 1
ATOM 1533 O O . SER A 1 192 ? -38.536 -0.950 10.929 1.00 33.44 192 SER A O 1
ATOM 1535 N N . GLY A 1 193 ? -40.591 -1.538 10.156 1.00 34.94 193 GLY A N 1
ATOM 1536 C CA . GLY A 1 193 ? -40.430 -1.017 8.810 1.00 34.94 193 GLY A CA 1
ATOM 1537 C C . GLY A 1 193 ? -39.846 0.384 8.875 1.00 34.94 193 GLY A C 1
ATOM 1538 O O . GLY A 1 193 ? -40.342 1.244 9.606 1.00 34.94 193 GLY A O 1
ATOM 1539 N N . SER A 1 194 ? -38.753 0.583 8.143 1.00 30.36 194 SER A N 1
ATOM 1540 C CA . SER A 1 194 ? -38.272 1.909 7.795 1.00 30.36 194 SER A CA 1
ATOM 1541 C C . SER A 1 194 ? -39.476 2.724 7.348 1.00 30.36 194 SER A C 1
ATOM 1543 O O . SER A 1 194 ? -40.220 2.275 6.477 1.00 30.36 194 SER A O 1
ATOM 1545 N N . SER A 1 195 ? -39.682 3.881 7.968 1.00 36.16 195 SER A N 1
ATOM 1546 C CA . SER A 1 195 ? -40.707 4.848 7.598 1.00 36.16 195 SER A CA 1
ATOM 1547 C C . SER A 1 195 ? -40.526 5.226 6.131 1.00 36.16 195 SER A C 1
ATOM 1549 O O . SER A 1 195 ? -39.746 6.118 5.792 1.00 36.16 195 SER A O 1
ATOM 1551 N N . GLN A 1 196 ? -41.207 4.488 5.264 1.00 37.50 196 GLN A N 1
ATOM 1552 C CA . GLN A 1 196 ? -41.284 4.749 3.845 1.00 37.50 196 GLN A CA 1
ATOM 1553 C C . GLN A 1 196 ? -42.080 6.039 3.681 1.00 37.50 196 GLN A C 1
ATOM 1555 O O . GLN A 1 196 ? -43.095 6.252 4.350 1.00 37.50 196 GLN A O 1
ATOM 1560 N N . GLY A 1 197 ? -41.526 6.942 2.877 1.00 33.59 197 GLY A N 1
ATOM 1561 C CA . GLY A 1 197 ? -41.990 8.310 2.733 1.00 33.59 197 GLY A CA 1
ATOM 1562 C C . GLY A 1 197 ? -43.498 8.416 2.529 1.00 33.59 197 GLY A C 1
ATOM 1563 O O . GLY A 1 197 ? -44.125 7.603 1.852 1.00 33.59 197 GLY A O 1
ATOM 1564 N N . ARG A 1 198 ? -44.064 9.478 3.108 1.00 34.81 198 ARG A N 1
ATOM 1565 C CA . ARG A 1 198 ? -45.391 10.003 2.783 1.00 34.81 198 ARG A CA 1
ATOM 1566 C C . ARG A 1 198 ? -45.506 10.200 1.265 1.00 34.81 198 ARG A C 1
ATOM 1568 O O . ARG A 1 198 ? -45.197 11.275 0.764 1.00 34.81 198 ARG A O 1
ATOM 1575 N N . SER A 1 199 ? -46.006 9.199 0.550 1.00 30.47 199 SER A N 1
ATOM 1576 C CA . SER A 1 199 ? -46.701 9.417 -0.714 1.00 30.47 199 SER A CA 1
ATOM 1577 C C . SER A 1 199 ? -48.191 9.471 -0.390 1.00 30.47 199 SER A C 1
ATOM 1579 O O . SER A 1 199 ? -48.772 8.533 0.156 1.00 30.47 199 SER A O 1
ATOM 1581 N N . ARG A 1 200 ? -48.782 10.648 -0.593 1.00 35.62 200 ARG A N 1
ATOM 1582 C CA . ARG A 1 200 ? -50.224 10.856 -0.524 1.00 35.62 200 ARG A CA 1
ATOM 1583 C C . ARG A 1 200 ? -50.808 10.379 -1.846 1.00 35.62 200 ARG A C 1
ATOM 1585 O O . ARG A 1 200 ? -50.749 11.129 -2.813 1.00 35.62 200 ARG A O 1
ATOM 1592 N N . THR A 1 201 ? -51.454 9.219 -1.849 1.00 29.11 201 THR A N 1
ATOM 1593 C CA . THR A 1 201 ? -52.441 8.910 -2.886 1.00 29.11 201 THR A CA 1
ATOM 1594 C C . THR A 1 201 ? -53.602 8.145 -2.269 1.00 29.11 201 THR A C 1
ATOM 1596 O O . THR A 1 201 ? -53.436 7.078 -1.686 1.00 29.11 201 THR A O 1
ATOM 1599 N N . ARG A 1 202 ? -54.791 8.749 -2.356 1.00 31.77 202 ARG A N 1
ATOM 1600 C CA . ARG A 1 202 ? -56.084 8.125 -2.074 1.00 31.77 202 ARG A CA 1
ATOM 1601 C C . ARG A 1 202 ? -56.357 7.062 -3.138 1.00 31.77 202 ARG A C 1
ATOM 1603 O O . ARG A 1 202 ? -56.445 7.404 -4.313 1.00 31.77 202 ARG A O 1
ATOM 1610 N N . SER A 1 203 ? -56.615 5.829 -2.728 1.00 28.06 203 SER A N 1
ATOM 1611 C CA . SER A 1 203 ? -57.647 4.985 -3.345 1.00 28.06 203 SER A CA 1
ATOM 1612 C C . SER A 1 203 ? -57.994 3.851 -2.390 1.00 28.06 203 SER A C 1
ATOM 1614 O O . SER A 1 203 ? -57.132 3.189 -1.823 1.00 28.06 203 SER A O 1
ATOM 1616 N N . ARG A 1 204 ? -59.294 3.714 -2.165 1.00 28.45 204 ARG A N 1
ATOM 1617 C CA . ARG A 1 204 ? -59.964 2.776 -1.276 1.00 28.45 204 ARG A CA 1
ATOM 1618 C C . ARG A 1 204 ? -60.345 1.558 -2.106 1.00 28.45 204 ARG A C 1
ATOM 1620 O O . ARG A 1 204 ? -61.203 1.712 -2.963 1.00 28.45 204 ARG A O 1
ATOM 1627 N N . VAL A 1 205 ? -59.768 0.393 -1.817 1.00 29.42 205 VAL A N 1
ATOM 1628 C CA . VAL A 1 205 ? -60.365 -0.920 -2.109 1.00 29.42 205 VAL A CA 1
ATOM 1629 C C . VAL A 1 205 ? -59.927 -1.878 -0.994 1.00 29.42 205 VAL A C 1
ATOM 1631 O O . VAL A 1 205 ? -58.738 -2.124 -0.815 1.00 29.42 205 VAL A O 1
ATOM 1634 N N . GLN A 1 206 ? -60.897 -2.338 -0.203 1.00 27.06 206 GLN A N 1
ATOM 1635 C CA . GLN A 1 206 ? -60.776 -3.485 0.705 1.00 27.06 206 GLN A CA 1
ATOM 1636 C C . GLN A 1 206 ? -60.769 -4.778 -0.118 1.00 27.06 206 GLN A C 1
ATOM 1638 O O . GLN A 1 206 ? -61.456 -4.848 -1.138 1.00 27.06 206 GLN A O 1
ATOM 1643 N N . PRO A 1 207 ? -60.076 -5.812 0.371 1.00 27.56 207 PRO A N 1
ATOM 1644 C CA . PRO A 1 207 ? -60.802 -7.050 0.651 1.00 27.56 207 PRO A CA 1
ATOM 1645 C C . PRO A 1 207 ? -60.625 -7.508 2.106 1.00 27.56 207 PRO A C 1
ATOM 1647 O O . PRO A 1 207 ? -59.514 -7.566 2.631 1.00 27.56 207 PRO A O 1
ATOM 1650 N N . GLU A 1 208 ? -61.757 -7.825 2.732 1.00 25.17 208 GLU A N 1
ATOM 1651 C CA . GLU A 1 208 ? -61.907 -8.840 3.785 1.00 25.17 208 GLU A CA 1
ATOM 1652 C C . GLU A 1 208 ? -61.504 -10.206 3.195 1.00 25.17 208 GLU A C 1
ATOM 1654 O O . GLU A 1 208 ? -61.664 -10.410 1.996 1.00 25.17 208 GLU A O 1
ATOM 1659 N N . GLY A 1 209 ? -60.996 -11.210 3.895 1.00 24.25 209 GLY A N 1
ATOM 1660 C CA . GLY A 1 209 ? -60.580 -11.445 5.270 1.00 24.25 209 GLY A CA 1
ATOM 1661 C C . GLY A 1 209 ? -60.038 -12.887 5.304 1.00 24.25 209 GLY A C 1
ATOM 1662 O O . GLY A 1 209 ? -60.310 -13.637 4.376 1.00 24.25 209 GLY A O 1
ATOM 1663 N N . GLU A 1 210 ? -59.260 -13.265 6.319 1.00 23.98 210 GLU A N 1
ATOM 1664 C CA . GLU A 1 210 ? -59.302 -14.614 6.912 1.00 23.98 210 GLU A CA 1
ATOM 1665 C C . GLU A 1 210 ? -58.342 -14.719 8.106 1.00 23.98 210 GLU A C 1
ATOM 1667 O O . GLU A 1 210 ? -57.132 -14.543 7.989 1.00 23.98 210 GLU A O 1
ATOM 1672 N N . ASN A 1 211 ? -58.976 -14.989 9.248 1.00 23.72 211 ASN A N 1
ATOM 1673 C CA . ASN A 1 211 ? -58.572 -15.835 10.366 1.00 23.72 211 ASN A CA 1
ATOM 1674 C C . ASN A 1 211 ? -57.257 -15.551 11.110 1.00 23.72 211 ASN A C 1
ATOM 1676 O O . ASN A 1 211 ? -56.153 -15.922 10.717 1.00 23.72 211 ASN A O 1
ATOM 1680 N N . ASP A 1 212 ? -57.468 -14.975 12.298 1.00 28.58 212 ASP A N 1
ATOM 1681 C CA . ASP A 1 212 ? -56.785 -15.349 13.533 1.00 28.58 212 ASP A CA 1
ATOM 1682 C C . ASP A 1 212 ? -56.560 -16.868 13.599 1.00 28.58 212 ASP A C 1
ATOM 1684 O O . ASP A 1 212 ? -57.511 -17.620 13.800 1.00 28.58 212 ASP A O 1
ATOM 1688 N N . ASP A 1 213 ? -55.298 -17.287 13.568 1.00 24.86 213 ASP A N 1
ATOM 1689 C CA . ASP A 1 213 ? -54.855 -18.410 14.385 1.00 24.86 213 ASP A CA 1
ATOM 1690 C C . ASP A 1 213 ? -53.869 -17.895 15.430 1.00 24.86 213 ASP A C 1
ATOM 1692 O O . ASP A 1 213 ? -52.719 -17.517 15.178 1.00 24.86 213 ASP A O 1
ATOM 1696 N N . LYS A 1 214 ? -54.394 -17.841 16.654 1.00 32.22 214 LYS A N 1
ATOM 1697 C CA . LYS A 1 214 ? -53.631 -17.747 17.887 1.00 32.22 214 LYS A CA 1
ATOM 1698 C C . LYS A 1 214 ? -52.825 -19.034 18.043 1.00 32.22 214 LYS A C 1
ATOM 1700 O O . LYS A 1 214 ? -53.321 -19.972 18.651 1.00 32.22 214 LYS A O 1
ATOM 1705 N N . ASP A 1 215 ? -51.557 -19.005 17.656 1.00 24.70 215 ASP A N 1
ATOM 1706 C CA . ASP A 1 215 ? -50.551 -19.854 18.293 1.00 24.70 215 ASP A CA 1
ATOM 1707 C C . ASP A 1 215 ? -49.604 -18.999 19.127 1.00 24.70 215 ASP A C 1
ATOM 1709 O O . ASP A 1 215 ? -48.536 -18.529 18.734 1.00 24.70 215 ASP A O 1
ATOM 1713 N N . ASN A 1 216 ? -50.080 -18.747 20.341 1.00 31.55 216 ASN A N 1
ATOM 1714 C CA . ASN A 1 216 ? -49.312 -18.177 21.421 1.00 31.55 216 ASN A CA 1
ATOM 1715 C C . ASN A 1 216 ? -48.754 -19.352 22.230 1.00 31.55 216 ASN A C 1
ATOM 1717 O O . ASN A 1 216 ? -49.450 -19.854 23.111 1.00 31.55 216 ASN A O 1
ATOM 1721 N N . LYS A 1 217 ? -47.529 -19.785 21.904 1.00 34.12 217 LYS A N 1
ATOM 1722 C CA . LYS A 1 217 ? -46.498 -20.354 22.800 1.00 34.12 217 LYS A CA 1
ATOM 1723 C C . LYS A 1 217 ? -45.529 -21.213 21.990 1.00 34.12 217 LYS A C 1
ATOM 1725 O O . LYS A 1 217 ? -45.721 -22.409 21.881 1.00 34.12 217 LYS A O 1
ATOM 1730 N N . GLU A 1 218 ? -44.421 -20.617 21.567 1.00 34.38 218 GLU A N 1
ATOM 1731 C CA . GLU A 1 218 ? -43.115 -21.275 21.640 1.00 34.38 218 GLU A CA 1
ATOM 1732 C C . GLU A 1 218 ? -41.994 -20.244 21.474 1.00 34.38 218 GLU A C 1
ATOM 1734 O O . GLU A 1 218 ? -42.051 -19.352 20.632 1.00 34.38 218 GLU A O 1
ATOM 1739 N N . GLY A 1 219 ? -40.992 -20.329 22.352 1.00 39.53 219 GLY A N 1
ATOM 1740 C CA . GLY A 1 219 ? -39.838 -19.434 22.360 1.00 39.53 219 GLY A CA 1
ATOM 1741 C C . GLY A 1 219 ? -39.812 -18.414 23.499 1.00 39.53 219 GLY A C 1
ATOM 1742 O O . GLY A 1 219 ? -39.579 -17.230 23.253 1.00 39.53 219 GLY A O 1
ATOM 1743 N N . LYS A 1 220 ? -39.932 -18.843 24.767 1.00 46.84 220 LYS A N 1
ATOM 1744 C CA . LYS A 1 220 ? -39.259 -18.118 25.865 1.00 46.84 220 LYS A CA 1
ATOM 1745 C C . LYS A 1 220 ? -37.746 -18.238 25.635 1.00 46.84 220 LYS A C 1
ATOM 1747 O O . LYS A 1 220 ? -37.079 -19.063 26.249 1.00 46.84 220 LYS A O 1
ATOM 1752 N N . GLY A 1 221 ? -37.225 -17.470 24.678 1.00 56.25 221 GLY A N 1
ATOM 1753 C CA . GLY A 1 221 ? -35.799 -17.381 24.401 1.00 56.25 221 GLY A CA 1
ATOM 1754 C C . GLY A 1 221 ? -35.064 -16.990 25.678 1.00 56.25 221 GLY A C 1
ATOM 1755 O O . GLY A 1 221 ? -35.545 -16.148 26.441 1.00 56.25 221 GLY A O 1
ATOM 1756 N N . ASN A 1 222 ? -33.938 -17.650 25.937 1.00 72.06 222 ASN A N 1
ATOM 1757 C CA . ASN A 1 222 ? -33.227 -17.563 27.205 1.00 72.06 222 ASN A CA 1
ATOM 1758 C C . ASN A 1 222 ? -32.929 -16.086 27.541 1.00 72.06 222 ASN A C 1
ATOM 1760 O O . ASN A 1 222 ? -32.271 -15.397 26.760 1.00 72.06 222 ASN A O 1
ATOM 1764 N N . PHE A 1 223 ? -33.431 -15.579 28.676 1.00 77.88 223 PHE A N 1
ATOM 1765 C CA . PHE A 1 223 ? -33.335 -14.155 29.047 1.00 77.88 223 PHE A CA 1
ATOM 1766 C C . PHE A 1 223 ? -31.886 -13.647 29.011 1.00 77.88 223 PHE A C 1
ATOM 1768 O O . PHE A 1 223 ? -31.619 -12.563 28.494 1.00 77.88 223 PHE A O 1
ATOM 1775 N N . ILE A 1 224 ? -30.948 -14.480 29.472 1.00 81.12 224 ILE A N 1
ATOM 1776 C CA . ILE A 1 224 ? -29.509 -14.196 29.466 1.00 81.12 224 ILE A CA 1
ATOM 1777 C C . ILE A 1 224 ? -28.984 -14.049 28.032 1.00 81.12 224 ILE A C 1
ATOM 1779 O O . ILE A 1 224 ? -28.292 -13.083 27.732 1.00 81.12 224 ILE A O 1
ATOM 1783 N N . LEU A 1 225 ? -29.354 -14.949 27.116 1.00 82.00 225 LEU A N 1
ATOM 1784 C CA . LEU A 1 225 ? -28.905 -14.895 25.718 1.00 82.00 225 LEU A CA 1
ATOM 1785 C C . LEU A 1 225 ? -29.490 -13.686 24.975 1.00 82.00 225 LEU A C 1
ATOM 1787 O O . LEU A 1 225 ? -28.791 -13.040 24.197 1.00 82.00 225 LEU A O 1
ATOM 1791 N N . ASN A 1 226 ? -30.741 -13.322 25.272 1.00 83.19 226 ASN A N 1
ATOM 1792 C CA . ASN A 1 226 ? -31.355 -12.092 24.769 1.00 83.19 226 ASN A CA 1
ATOM 1793 C C . ASN A 1 226 ? -30.650 -10.834 25.304 1.00 83.19 226 ASN A C 1
ATOM 1795 O O . ASN A 1 226 ? -30.448 -9.879 24.554 1.00 83.19 226 ASN A O 1
ATOM 1799 N N . ALA A 1 227 ? -30.248 -10.827 26.578 1.00 81.81 227 ALA A N 1
ATOM 1800 C CA . ALA A 1 227 ? -29.503 -9.722 27.175 1.00 81.81 227 ALA A CA 1
ATOM 1801 C C . ALA A 1 227 ? -28.096 -9.586 26.567 1.00 81.81 227 ALA A C 1
ATOM 1803 O O . ALA A 1 227 ? -27.695 -8.482 26.197 1.00 81.81 227 ALA A O 1
ATOM 1804 N N . VAL A 1 228 ? -27.384 -10.705 26.390 1.00 84.25 228 VAL A N 1
ATOM 1805 C CA . VAL A 1 228 ? -26.063 -10.758 25.744 1.00 84.25 228 VAL A CA 1
ATOM 1806 C C . VAL A 1 228 ? -26.149 -10.265 24.297 1.00 84.25 228 VAL A C 1
ATOM 1808 O O . VAL A 1 228 ? -25.411 -9.356 23.919 1.00 84.25 228 VAL A O 1
ATOM 1811 N N . HIS A 1 229 ? -27.096 -10.769 23.497 1.00 86.00 229 HIS A N 1
ATOM 1812 C CA . HIS A 1 229 ? -27.325 -10.278 22.128 1.00 86.00 229 HIS A CA 1
ATOM 1813 C C . HIS A 1 229 ? -27.667 -8.781 22.110 1.00 86.00 229 HIS A C 1
ATOM 1815 O O . HIS A 1 229 ? -27.096 -8.017 21.334 1.00 86.00 229 HIS A O 1
ATOM 1821 N N . GLY A 1 230 ? -28.527 -8.326 23.026 1.00 81.12 230 GLY A N 1
ATOM 1822 C CA . GLY A 1 230 ? -28.885 -6.917 23.185 1.00 81.12 230 GLY A CA 1
ATOM 1823 C C . GLY A 1 230 ? -27.712 -5.999 23.549 1.00 81.12 230 GLY A C 1
ATOM 1824 O O . GLY A 1 230 ? -27.719 -4.836 23.140 1.00 81.12 230 GLY A O 1
ATOM 1825 N N . PHE A 1 231 ? -26.713 -6.500 24.281 1.00 85.38 231 PHE A N 1
ATOM 1826 C CA . PHE A 1 231 ? -25.465 -5.793 24.574 1.00 85.38 231 PHE A CA 1
ATOM 1827 C C . PHE A 1 231 ? -24.553 -5.737 23.342 1.00 85.38 231 PHE A C 1
ATOM 1829 O O . PHE A 1 231 ? -24.157 -4.651 22.923 1.00 85.38 231 PHE A O 1
ATOM 1836 N N . PHE A 1 232 ? -24.288 -6.879 22.701 1.00 85.88 232 PHE A N 1
ATOM 1837 C CA . PHE A 1 232 ? -23.408 -6.943 21.529 1.00 85.88 232 PHE A CA 1
ATOM 1838 C C . PHE A 1 232 ? -23.989 -6.266 20.281 1.00 85.88 232 PHE A C 1
ATOM 1840 O O . PHE A 1 232 ? -23.225 -5.824 19.432 1.00 85.88 232 PHE A O 1
ATOM 1847 N N . ASN A 1 233 ? -25.310 -6.103 20.170 1.00 86.94 233 ASN A N 1
ATOM 1848 C CA . ASN A 1 233 ? -25.944 -5.253 19.147 1.00 86.94 233 ASN A CA 1
ATOM 1849 C C . ASN A 1 233 ? -25.596 -3.764 19.279 1.00 86.94 233 ASN A C 1
ATOM 1851 O O . ASN A 1 233 ? -25.775 -2.995 18.333 1.00 86.94 233 ASN A O 1
ATOM 1855 N N . ARG A 1 234 ? -25.193 -3.326 20.476 1.00 89.69 234 ARG A N 1
ATOM 1856 C CA . ARG A 1 234 ? -24.829 -1.930 20.740 1.00 89.69 234 ARG A CA 1
ATOM 1857 C C . ARG A 1 234 ? -23.362 -1.655 20.438 1.00 89.69 234 ARG A C 1
ATOM 1859 O O . ARG A 1 234 ? -23.011 -0.485 20.329 1.00 89.69 234 ARG A O 1
ATOM 1866 N N . ILE A 1 235 ? -22.531 -2.688 20.310 1.00 91.19 235 ILE A N 1
ATOM 1867 C CA . ILE A 1 235 ? -21.126 -2.550 19.929 1.00 91.19 235 ILE A CA 1
ATOM 1868 C C . ILE A 1 235 ? -21.052 -2.494 18.403 1.00 91.19 235 ILE A C 1
ATOM 1870 O O . ILE A 1 235 ? -21.536 -3.390 17.710 1.00 91.19 235 ILE A O 1
ATOM 1874 N N . ASP A 1 236 ? -20.470 -1.424 17.877 1.00 91.75 236 ASP A N 1
ATOM 1875 C CA . ASP A 1 236 ? -20.180 -1.319 16.454 1.00 91.75 236 ASP A CA 1
ATOM 1876 C C . ASP A 1 236 ? -19.023 -2.267 16.075 1.00 91.75 236 ASP A C 1
ATOM 1878 O O . ASP A 1 236 ? -18.211 -2.627 16.930 1.00 91.75 236 ASP A O 1
ATOM 1882 N N . PRO A 1 237 ? -18.929 -2.710 14.807 1.00 93.00 237 PRO A N 1
ATOM 1883 C CA . PRO A 1 237 ? -17.861 -3.608 14.379 1.00 93.00 237 PRO A CA 1
ATOM 1884 C C . PRO A 1 237 ? -16.466 -3.039 14.664 1.00 93.00 237 PRO A C 1
ATOM 1886 O O . PRO A 1 237 ? -16.203 -1.864 14.395 1.00 93.00 237 PRO A O 1
ATOM 1889 N N . LEU A 1 238 ? -15.569 -3.897 15.152 1.00 94.62 238 LEU A N 1
ATOM 1890 C CA . LEU A 1 238 ? -14.155 -3.571 15.298 1.00 94.62 238 LEU A CA 1
ATOM 1891 C C . LEU A 1 238 ? -13.522 -3.569 13.907 1.00 94.62 238 LEU A C 1
ATOM 1893 O O . LEU A 1 238 ? -13.531 -4.590 13.223 1.00 94.62 238 LEU A O 1
ATOM 1897 N N . ASN A 1 239 ? -12.969 -2.435 13.498 1.00 95.62 239 ASN A N 1
ATOM 1898 C CA . ASN A 1 239 ? -12.267 -2.287 12.233 1.00 95.62 239 ASN A CA 1
ATOM 1899 C C . ASN A 1 239 ? -10.777 -2.090 12.508 1.00 95.62 239 ASN A C 1
ATOM 1901 O O . ASN A 1 239 ? -10.383 -1.087 13.101 1.00 95.62 239 ASN A O 1
ATOM 1905 N N . LEU A 1 240 ? -9.964 -3.043 12.067 1.00 96.56 240 LEU A N 1
ATOM 1906 C CA . LEU A 1 240 ? -8.508 -2.965 12.072 1.00 96.56 240 LEU A CA 1
ATOM 1907 C C . LEU A 1 240 ? -8.046 -2.686 10.646 1.00 96.56 240 LEU A C 1
ATOM 1909 O O . LEU A 1 240 ? -8.361 -3.444 9.738 1.00 96.56 240 LEU A O 1
ATOM 1913 N N . THR A 1 241 ? -7.290 -1.618 10.437 1.00 96.75 241 THR A N 1
ATOM 1914 C CA . THR A 1 241 ? -6.628 -1.340 9.162 1.00 96.75 241 THR A CA 1
ATOM 1915 C C . THR A 1 241 ? -5.125 -1.327 9.375 1.00 96.75 241 THR A C 1
ATOM 1917 O O . THR A 1 241 ? -4.646 -0.595 10.233 1.00 96.75 241 THR A O 1
ATOM 1920 N N . TYR A 1 242 ? -4.395 -2.102 8.582 1.00 96.81 242 TYR A N 1
ATOM 1921 C CA . TYR A 1 242 ? -2.940 -2.043 8.495 1.00 96.81 242 TYR A CA 1
ATOM 1922 C C . TYR A 1 242 ? -2.542 -1.700 7.063 1.00 96.81 242 TYR A C 1
ATOM 1924 O O . TYR A 1 242 ? -3.063 -2.291 6.119 1.00 96.81 242 TYR A O 1
ATOM 1932 N N . THR A 1 243 ? -1.672 -0.713 6.883 1.00 97.19 243 THR A N 1
ATOM 1933 C CA . THR A 1 243 ? -1.101 -0.345 5.586 1.00 97.19 243 THR A CA 1
ATOM 1934 C C . THR A 1 243 ? 0.407 -0.264 5.715 1.00 97.19 243 THR A C 1
ATOM 1936 O O . THR A 1 243 ? 0.918 0.364 6.628 1.00 97.19 243 THR A O 1
ATOM 1939 N N . GLU A 1 244 ? 1.115 -0.863 4.774 1.00 95.94 244 GLU A N 1
ATOM 1940 C CA . GLU A 1 244 ? 2.564 -0.816 4.670 1.00 95.94 244 GLU A CA 1
ATOM 1941 C C . GLU A 1 244 ? 2.915 -0.332 3.271 1.00 95.94 244 GLU A C 1
ATOM 1943 O O . GLU A 1 244 ? 2.416 -0.863 2.279 1.00 95.94 244 GLU A O 1
ATOM 1948 N N . THR A 1 245 ? 3.724 0.715 3.183 1.00 96.62 245 THR A N 1
ATOM 1949 C CA . THR A 1 245 ? 4.188 1.290 1.923 1.00 96.62 245 THR A CA 1
ATOM 1950 C C . THR A 1 245 ? 5.703 1.305 1.912 1.00 96.62 245 THR A C 1
ATOM 1952 O O . THR A 1 245 ? 6.319 1.904 2.787 1.00 96.62 245 THR A O 1
ATOM 1955 N N . VAL A 1 246 ? 6.298 0.686 0.900 1.00 95.62 246 VAL A N 1
ATOM 1956 C CA . VAL A 1 246 ? 7.742 0.659 0.682 1.00 95.62 246 VAL A CA 1
ATOM 1957 C C . VAL A 1 246 ? 8.032 1.290 -0.670 1.00 95.62 246 VAL A C 1
ATOM 1959 O O . VAL A 1 246 ? 7.604 0.772 -1.699 1.00 95.62 246 VAL A O 1
ATOM 1962 N N . ASN A 1 247 ? 8.777 2.388 -0.675 1.00 95.38 247 ASN A N 1
ATOM 1963 C CA . ASN A 1 247 ? 9.331 2.982 -1.881 1.00 95.38 247 ASN A CA 1
ATOM 1964 C C . ASN A 1 247 ? 10.829 2.712 -1.915 1.00 95.38 247 ASN A C 1
ATOM 1966 O O . ASN A 1 247 ? 11.534 2.919 -0.932 1.00 95.38 247 ASN A O 1
ATOM 1970 N N . ARG A 1 248 ? 11.324 2.272 -3.063 1.00 93.81 248 ARG A N 1
ATOM 1971 C CA . ARG A 1 248 ? 12.749 2.091 -3.322 1.00 93.81 248 ARG A CA 1
ATOM 1972 C C . ARG A 1 248 ? 13.084 2.775 -4.621 1.00 93.81 248 ARG A C 1
ATOM 1974 O O . ARG A 1 248 ? 12.370 2.592 -5.603 1.00 93.81 248 ARG A O 1
ATOM 1981 N N . THR A 1 249 ? 14.165 3.525 -4.649 1.00 93.38 249 THR A N 1
ATOM 1982 C CA . THR A 1 249 ? 14.745 4.028 -5.884 1.00 93.38 249 THR A CA 1
ATOM 1983 C C . THR A 1 249 ? 16.213 3.662 -5.918 1.00 93.38 249 THR A C 1
ATOM 1985 O O . THR A 1 249 ? 16.863 3.588 -4.880 1.00 93.38 249 THR A O 1
ATOM 1988 N N . ALA A 1 250 ? 16.717 3.402 -7.113 1.00 90.94 250 ALA A N 1
ATOM 1989 C CA . ALA A 1 250 ? 18.131 3.193 -7.359 1.00 90.94 250 ALA A CA 1
ATOM 1990 C C . ALA A 1 250 ? 18.496 3.876 -8.672 1.00 90.94 250 ALA A C 1
ATOM 1992 O O . ALA A 1 250 ? 17.680 3.923 -9.598 1.00 90.94 250 ALA A O 1
ATOM 1993 N N . ARG A 1 251 ? 19.698 4.442 -8.736 1.00 90.62 251 ARG A N 1
ATOM 1994 C CA . ARG A 1 251 ? 20.167 5.180 -9.912 1.00 90.62 251 ARG A CA 1
ATOM 1995 C C . ARG A 1 251 ? 21.173 4.372 -10.711 1.00 90.62 251 ARG A C 1
ATOM 1997 O O . ARG A 1 251 ? 21.865 3.526 -10.152 1.00 90.62 251 ARG A O 1
ATOM 2004 N N . GLY A 1 252 ? 21.218 4.634 -12.018 1.00 88.31 252 GLY A N 1
ATOM 2005 C CA . GLY A 1 252 ? 22.181 4.051 -12.961 1.00 88.31 252 GLY A CA 1
ATOM 2006 C C . GLY A 1 252 ? 22.425 2.545 -12.793 1.00 88.31 252 GLY A C 1
ATOM 2007 O O . GLY A 1 252 ? 23.562 2.080 -12.824 1.00 88.31 252 GLY A O 1
ATOM 2008 N N . VAL A 1 253 ? 21.345 1.782 -12.625 1.00 90.19 253 VAL A N 1
ATOM 2009 C CA . VAL A 1 253 ? 21.378 0.324 -12.509 1.00 90.19 253 VAL A CA 1
ATOM 2010 C C . VAL A 1 253 ? 21.655 -0.294 -13.876 1.00 90.19 253 VAL A C 1
ATOM 2012 O O . VAL A 1 253 ? 21.004 0.048 -14.872 1.00 90.19 253 VAL A O 1
ATOM 2015 N N . GLN A 1 254 ? 22.609 -1.221 -13.920 1.00 87.88 254 GLN A N 1
ATOM 2016 C CA . GLN A 1 254 ? 23.031 -1.914 -15.133 1.00 87.88 254 GLN A CA 1
ATOM 2017 C C . GLN A 1 254 ? 22.456 -3.333 -15.186 1.00 87.88 254 GLN A C 1
ATOM 2019 O O . GLN A 1 254 ? 22.537 -4.096 -14.227 1.00 87.88 254 GLN A O 1
ATOM 2024 N N . GLY A 1 255 ? 21.889 -3.708 -16.335 1.00 87.12 255 GLY A N 1
ATOM 2025 C CA . GLY A 1 255 ? 21.332 -5.042 -16.568 1.00 87.12 255 GLY A CA 1
ATOM 2026 C C . GLY A 1 255 ? 19.811 -5.137 -16.413 1.00 87.12 255 GLY A C 1
ATOM 2027 O O . GLY A 1 255 ? 19.089 -4.139 -16.367 1.00 87.12 255 GLY A O 1
ATOM 2028 N N . ALA A 1 256 ? 19.312 -6.374 -16.405 1.00 88.19 256 ALA A N 1
ATOM 2029 C CA . ALA A 1 256 ? 17.884 -6.669 -16.364 1.00 88.19 256 ALA A CA 1
ATOM 2030 C C . ALA A 1 256 ? 17.399 -6.809 -14.918 1.00 88.19 256 ALA A C 1
ATOM 2032 O O . ALA A 1 256 ? 17.783 -7.737 -14.209 1.00 88.19 256 ALA A O 1
ATOM 2033 N N . VAL A 1 257 ? 16.518 -5.904 -14.491 1.00 91.75 257 VAL A N 1
ATOM 2034 C CA . VAL A 1 257 ? 15.989 -5.916 -13.123 1.00 91.75 257 VAL A CA 1
ATOM 2035 C C . VAL A 1 257 ? 15.091 -7.140 -12.901 1.00 91.75 257 VAL A C 1
ATOM 2037 O O . VAL A 1 257 ? 14.142 -7.352 -13.670 1.00 91.75 257 VAL A O 1
ATOM 2040 N N . PRO A 1 258 ? 15.339 -7.940 -11.847 1.00 92.19 258 PRO A N 1
ATOM 2041 C CA . PRO A 1 258 ? 14.573 -9.150 -11.589 1.00 92.19 258 PRO A CA 1
ATOM 2042 C C . PRO A 1 258 ? 13.114 -8.833 -11.251 1.00 92.19 258 PRO A C 1
ATOM 2044 O O . PRO A 1 258 ? 12.796 -7.847 -10.583 1.00 92.19 258 PRO A O 1
ATOM 2047 N N . ILE A 1 259 ? 12.206 -9.718 -11.670 1.00 91.38 259 ILE A N 1
ATOM 2048 C CA . ILE A 1 259 ? 10.761 -9.575 -11.429 1.00 91.38 259 ILE A CA 1
ATOM 2049 C C . ILE A 1 259 ? 10.413 -9.500 -9.937 1.00 91.38 259 ILE A C 1
ATOM 2051 O O . ILE A 1 259 ? 9.529 -8.740 -9.546 1.00 91.38 259 ILE A O 1
ATOM 2055 N N . GLY A 1 260 ? 11.168 -10.221 -9.099 1.00 91.69 260 GLY A N 1
ATOM 2056 C CA . GLY A 1 260 ? 11.026 -10.175 -7.648 1.00 91.69 260 GLY A CA 1
ATOM 2057 C C . GLY A 1 260 ? 11.277 -8.780 -7.082 1.00 91.69 260 GLY A C 1
ATOM 2058 O O . GLY A 1 260 ? 10.521 -8.339 -6.225 1.00 91.69 260 GLY A O 1
ATOM 2059 N N . TYR A 1 261 ? 12.261 -8.043 -7.600 1.00 92.81 261 TYR A N 1
ATOM 2060 C CA . TYR A 1 261 ? 12.497 -6.660 -7.184 1.00 92.81 261 TYR A CA 1
ATOM 2061 C C . TYR A 1 261 ? 11.440 -5.701 -7.743 1.00 92.81 261 TYR A C 1
ATOM 2063 O O . TYR A 1 261 ? 10.970 -4.819 -7.028 1.00 92.81 261 TYR A O 1
ATOM 2071 N N . ARG A 1 262 ? 11.023 -5.893 -9.005 1.00 93.12 262 ARG A N 1
ATOM 2072 C CA . ARG A 1 262 ? 10.002 -5.057 -9.669 1.00 93.12 262 ARG A CA 1
ATOM 2073 C C . ARG A 1 262 ? 8.684 -5.057 -8.902 1.00 93.12 262 ARG A C 1
ATOM 2075 O O . ARG A 1 262 ? 8.075 -4.007 -8.739 1.00 93.12 262 ARG A O 1
ATOM 2082 N N . PHE A 1 263 ? 8.264 -6.218 -8.401 1.00 93.38 263 PHE A N 1
ATOM 2083 C CA . PHE A 1 263 ? 7.029 -6.322 -7.625 1.00 93.38 263 PHE A CA 1
ATOM 2084 C C . PHE A 1 263 ? 7.237 -6.335 -6.112 1.00 93.38 263 PHE A C 1
ATOM 2086 O O . PHE A 1 263 ? 6.264 -6.185 -5.392 1.00 93.38 263 PHE A O 1
ATOM 2093 N N . GLY A 1 264 ? 8.467 -6.426 -5.604 1.00 88.88 264 GLY A N 1
ATOM 2094 C CA . GLY A 1 264 ? 8.748 -6.327 -4.169 1.00 88.88 264 GLY A CA 1
ATOM 2095 C C . GLY A 1 264 ? 8.770 -7.639 -3.391 1.00 88.88 264 GLY A C 1
ATOM 2096 O O . GLY A 1 264 ? 8.783 -7.606 -2.165 1.00 88.88 264 GLY A O 1
ATOM 2097 N N . TRP A 1 265 ? 8.795 -8.784 -4.072 1.00 89.19 265 TRP A N 1
ATOM 2098 C CA . TRP A 1 265 ? 9.080 -10.088 -3.457 1.00 89.19 265 TRP A CA 1
ATOM 2099 C C . TRP A 1 265 ? 10.552 -10.237 -3.052 1.00 89.19 265 TRP A C 1
ATOM 2101 O O . TRP A 1 265 ? 10.874 -11.068 -2.211 1.00 89.19 265 TRP A O 1
ATOM 2111 N N . GLN A 1 266 ? 11.435 -9.421 -3.635 1.00 89.06 266 GLN A N 1
ATOM 2112 C CA . GLN A 1 266 ? 12.848 -9.322 -3.284 1.00 89.06 266 GLN A CA 1
ATOM 2113 C C . GLN A 1 266 ? 13.168 -7.896 -2.815 1.00 89.06 266 GLN A C 1
ATOM 2115 O O . GLN A 1 266 ? 12.657 -6.916 -3.367 1.00 89.06 266 GLN A O 1
ATOM 2120 N N . SER A 1 267 ? 13.990 -7.773 -1.770 1.00 84.50 267 SER A N 1
ATOM 2121 C CA . SER A 1 267 ? 14.381 -6.478 -1.203 1.00 84.50 267 SER A CA 1
ATOM 2122 C C . SER A 1 267 ? 15.392 -5.728 -2.071 1.00 84.50 267 SER A C 1
ATOM 2124 O O . SER A 1 267 ? 15.235 -4.529 -2.300 1.00 84.50 267 SER A O 1
ATOM 2126 N N . ASP A 1 268 ? 16.384 -6.457 -2.571 1.00 86.19 268 ASP A N 1
ATOM 2127 C CA . ASP A 1 268 ? 17.510 -5.963 -3.363 1.00 86.19 268 ASP A CA 1
ATOM 2128 C C . ASP A 1 268 ? 17.393 -6.411 -4.829 1.00 86.19 268 ASP A C 1
ATOM 2130 O O . ASP A 1 268 ? 16.845 -7.475 -5.117 1.00 86.19 268 ASP A O 1
ATOM 2134 N N . HIS A 1 269 ? 17.873 -5.599 -5.768 1.00 85.25 269 HIS A N 1
ATOM 2135 C CA . HIS A 1 269 ? 17.950 -5.950 -7.183 1.00 85.25 269 HIS A CA 1
ATOM 2136 C C . HIS A 1 269 ? 19.201 -6.782 -7.508 1.00 85.25 269 HIS A C 1
ATOM 2138 O O . HIS A 1 269 ? 19.176 -7.504 -8.502 1.00 85.25 269 HIS A O 1
ATOM 2144 N N . GLY A 1 270 ? 20.262 -6.716 -6.689 1.00 82.94 270 GLY A N 1
ATOM 2145 C CA . GLY A 1 270 ? 21.482 -7.521 -6.856 1.00 82.94 270 GLY A CA 1
ATOM 2146 C C . GLY A 1 270 ? 22.274 -7.207 -8.133 1.00 82.94 270 GLY A C 1
ATOM 2147 O O . GLY A 1 270 ? 22.932 -8.084 -8.685 1.00 82.94 270 GLY A O 1
ATOM 2148 N N . LEU A 1 271 ? 22.173 -5.972 -8.631 1.00 87.12 271 LEU A N 1
ATOM 2149 C CA . LEU A 1 271 ? 22.808 -5.514 -9.875 1.00 87.12 271 LEU A CA 1
ATOM 2150 C C . LEU A 1 271 ? 23.843 -4.434 -9.572 1.00 87.12 271 LEU A C 1
ATOM 2152 O O . LEU A 1 271 ? 23.685 -3.688 -8.605 1.00 87.12 271 LEU A O 1
ATOM 2156 N N . SER A 1 272 ? 24.863 -4.322 -10.422 1.00 81.25 272 SER A N 1
ATOM 2157 C CA . SER A 1 272 ? 25.835 -3.235 -10.337 1.00 81.25 272 SER A CA 1
ATOM 2158 C C . SER A 1 272 ? 25.190 -1.891 -10.676 1.00 81.25 272 SER A C 1
ATOM 2160 O O . SER A 1 272 ? 24.282 -1.788 -11.508 1.00 81.25 272 SER A O 1
ATOM 2162 N N . GLN A 1 273 ? 25.680 -0.854 -10.009 1.00 81.81 273 GLN A N 1
ATOM 2163 C CA . GLN A 1 273 ? 25.343 0.538 -10.278 1.00 81.81 273 GLN A CA 1
ATOM 2164 C C . GLN A 1 273 ? 26.583 1.233 -10.837 1.00 81.81 273 GLN A C 1
ATOM 2166 O O . GLN A 1 273 ? 27.700 0.929 -10.411 1.00 81.81 273 GLN A O 1
ATOM 2171 N N . ASP A 1 274 ? 26.394 2.162 -11.772 1.00 73.31 274 ASP A N 1
ATOM 2172 C CA . ASP A 1 274 ? 27.479 2.985 -12.312 1.00 73.31 274 ASP A CA 1
ATOM 2173 C C . ASP A 1 274 ? 27.940 4.037 -11.284 1.00 73.31 274 ASP A C 1
ATOM 2175 O O . ASP A 1 274 ? 27.628 5.227 -11.357 1.00 73.31 274 ASP A O 1
ATOM 2179 N N . SER A 1 275 ? 28.681 3.582 -10.272 1.00 65.12 275 SER A N 1
ATOM 2180 C CA . SER A 1 275 ? 29.129 4.408 -9.147 1.00 65.12 275 SER A CA 1
ATOM 2181 C C . SER A 1 275 ? 30.016 5.585 -9.570 1.00 65.12 275 SER A C 1
ATOM 2183 O O . SER A 1 275 ? 30.122 6.563 -8.834 1.00 65.12 275 SER A O 1
ATOM 2185 N N . ALA A 1 276 ? 30.650 5.515 -10.747 1.00 61.97 276 ALA A N 1
ATOM 2186 C CA . ALA A 1 276 ? 31.530 6.565 -11.254 1.00 61.97 276 ALA A CA 1
ATOM 2187 C C . ALA A 1 276 ? 30.760 7.805 -11.740 1.00 61.97 276 ALA A C 1
ATOM 2189 O O . ALA A 1 276 ? 31.256 8.921 -11.596 1.00 61.97 276 ALA A O 1
ATOM 2190 N N . SER A 1 277 ? 29.554 7.631 -12.291 1.00 64.69 277 SER A N 1
ATOM 2191 C CA . SER A 1 277 ? 28.765 8.728 -12.872 1.00 64.69 277 SER A CA 1
ATOM 2192 C C . SER A 1 277 ? 27.657 9.256 -11.951 1.00 64.69 277 SER A C 1
ATOM 2194 O O . SER A 1 277 ? 27.233 10.404 -12.091 1.00 64.69 277 SER A O 1
ATOM 2196 N N . ILE A 1 278 ? 27.208 8.451 -10.984 1.00 68.12 278 ILE A N 1
ATOM 2197 C CA . ILE A 1 278 ? 26.097 8.785 -10.074 1.00 68.12 278 ILE A CA 1
ATOM 2198 C C . ILE A 1 278 ? 26.581 9.545 -8.819 1.00 68.12 278 ILE A C 1
ATOM 2200 O O . ILE A 1 278 ? 25.804 10.260 -8.175 1.00 68.12 278 ILE A O 1
ATOM 2204 N N . GLY A 1 279 ? 27.871 9.443 -8.477 1.00 71.69 279 GLY A N 1
ATOM 2205 C CA . GLY A 1 279 ? 28.439 10.046 -7.270 1.00 71.69 279 GLY A CA 1
ATOM 2206 C C . GLY A 1 279 ? 27.939 9.356 -5.997 1.00 71.69 279 GLY A C 1
ATOM 2207 O O . GLY A 1 279 ? 27.833 8.136 -5.950 1.00 71.69 279 GLY A O 1
ATOM 2208 N N . SER A 1 280 ? 27.627 10.126 -4.949 1.00 70.94 280 SER A N 1
ATOM 2209 C CA . SER A 1 280 ? 27.196 9.572 -3.654 1.00 70.94 280 SER A CA 1
ATOM 2210 C C . SER A 1 280 ? 25.719 9.169 -3.587 1.00 70.94 280 SER A C 1
ATOM 2212 O O . SER A 1 280 ? 25.343 8.462 -2.662 1.00 70.94 280 SER A O 1
ATOM 2214 N N . ASN A 1 281 ? 24.873 9.588 -4.537 1.00 80.12 281 ASN A N 1
ATOM 2215 C CA . ASN A 1 281 ? 23.425 9.362 -4.480 1.00 80.12 281 ASN A CA 1
ATOM 2216 C C . ASN A 1 281 ? 23.009 8.043 -5.146 1.00 80.12 281 ASN A C 1
ATOM 2218 O O . ASN A 1 281 ? 22.558 8.030 -6.290 1.00 80.12 281 ASN A O 1
ATOM 2222 N N . ILE A 1 282 ? 23.103 6.947 -4.401 1.00 78.50 282 ILE A N 1
ATOM 2223 C CA . ILE A 1 282 ? 22.767 5.601 -4.893 1.00 78.50 282 ILE A CA 1
ATOM 2224 C C . ILE A 1 282 ? 21.255 5.322 -4.986 1.00 78.50 282 ILE A C 1
ATOM 2226 O O . ILE A 1 282 ? 20.843 4.357 -5.630 1.00 78.50 282 ILE A O 1
ATOM 2230 N N . GLY A 1 283 ? 20.414 6.186 -4.405 1.00 85.44 283 GLY A N 1
ATOM 2231 C CA . GLY A 1 283 ? 18.957 6.044 -4.388 1.00 85.44 283 GLY A CA 1
ATOM 2232 C C . GLY A 1 283 ? 18.344 6.204 -2.998 1.00 85.44 283 GLY A C 1
ATOM 2233 O O . GLY A 1 283 ? 19.044 6.350 -2.005 1.00 85.44 283 GLY A O 1
ATOM 2234 N N . ASN A 1 284 ? 17.017 6.205 -2.921 1.00 90.88 284 ASN A N 1
ATOM 2235 C CA . ASN A 1 284 ? 16.272 6.450 -1.689 1.00 90.88 284 ASN A CA 1
ATOM 2236 C C . ASN A 1 284 ? 15.458 5.218 -1.290 1.00 90.88 284 ASN A C 1
ATOM 2238 O O . ASN A 1 284 ? 14.924 4.498 -2.136 1.00 90.88 284 ASN A O 1
ATOM 2242 N N . PHE A 1 285 ? 15.289 5.030 0.012 1.00 92.25 285 PHE A N 1
ATOM 2243 C CA . PHE A 1 285 ? 14.398 4.030 0.578 1.00 92.25 285 PHE A CA 1
ATOM 2244 C C . PHE A 1 285 ? 13.427 4.711 1.537 1.00 92.25 285 PHE A C 1
ATOM 2246 O O . PHE A 1 285 ? 13.855 5.337 2.499 1.00 92.25 285 PHE A O 1
ATOM 2253 N N . ASP A 1 286 ? 12.128 4.571 1.293 1.00 93.50 286 ASP A N 1
ATOM 2254 C CA . ASP A 1 286 ? 11.091 4.960 2.243 1.00 93.50 286 ASP A CA 1
ATOM 2255 C C . ASP A 1 286 ? 10.299 3.729 2.658 1.00 93.50 286 ASP A C 1
ATOM 2257 O O . ASP A 1 286 ? 9.844 2.958 1.815 1.00 93.50 286 ASP A O 1
ATOM 2261 N N . HIS A 1 287 ? 10.049 3.583 3.948 1.00 94.56 287 HIS A N 1
ATOM 2262 C CA . HIS A 1 287 ? 9.189 2.552 4.497 1.00 94.56 287 HIS A CA 1
ATOM 2263 C C . HIS A 1 287 ? 8.237 3.183 5.503 1.00 94.56 287 HIS A C 1
ATOM 2265 O O . HIS A 1 287 ? 8.661 3.846 6.443 1.00 94.56 287 HIS A O 1
ATOM 2271 N N . LYS A 1 288 ? 6.936 3.023 5.273 1.00 94.81 288 LYS A N 1
ATOM 2272 C CA . LYS A 1 288 ? 5.868 3.577 6.103 1.00 94.81 288 LYS A CA 1
ATOM 2273 C C . LYS A 1 288 ? 4.917 2.475 6.513 1.00 94.81 288 LYS A C 1
ATOM 2275 O O . LYS A 1 288 ? 4.467 1.718 5.657 1.00 94.81 288 LYS A O 1
ATOM 2280 N N . GLN A 1 289 ? 4.582 2.427 7.789 1.00 95.00 289 GLN A N 1
ATOM 2281 C CA . GLN A 1 289 ? 3.639 1.483 8.360 1.00 95.00 289 GLN A CA 1
ATOM 2282 C C . GLN A 1 289 ? 2.580 2.253 9.136 1.00 95.00 289 GLN A C 1
ATOM 2284 O O . GLN A 1 289 ? 2.903 3.120 9.939 1.00 95.00 289 GLN A O 1
ATOM 2289 N N . ASP A 1 290 ? 1.319 1.932 8.888 1.00 94.88 290 ASP A N 1
ATOM 2290 C CA . ASP A 1 290 ? 0.151 2.558 9.487 1.00 94.88 290 ASP A CA 1
ATOM 2291 C C . ASP A 1 290 ? -0.750 1.467 10.063 1.00 94.88 290 ASP A C 1
ATOM 2293 O O . ASP A 1 290 ? -1.301 0.657 9.315 1.00 94.88 290 ASP A O 1
ATOM 2297 N N . ILE A 1 291 ? -0.955 1.465 11.375 1.00 95.25 291 ILE A N 1
ATOM 2298 C CA . ILE A 1 291 ? -1.988 0.680 12.050 1.00 95.25 291 ILE A CA 1
ATOM 2299 C C . ILE A 1 291 ? -3.084 1.636 12.500 1.00 95.25 291 ILE A C 1
ATOM 2301 O O . ILE A 1 291 ? -2.827 2.692 13.069 1.00 95.25 291 ILE A O 1
ATOM 2305 N N . SER A 1 292 ? -4.339 1.256 12.290 1.00 95.56 292 SER A N 1
ATOM 2306 C CA . SER A 1 292 ? -5.456 1.911 12.957 1.00 95.56 292 SER A CA 1
ATOM 2307 C C . SER A 1 292 ? -6.513 0.918 13.408 1.00 95.56 292 SER A C 1
ATOM 2309 O O . SER A 1 292 ? -6.865 -0.024 12.701 1.00 95.56 292 SER A O 1
ATOM 2311 N N . LEU A 1 293 ? -7.032 1.156 14.601 1.00 96.19 293 LEU A N 1
ATOM 2312 C CA . LEU A 1 293 ? -8.069 0.384 15.259 1.00 96.19 293 LEU A CA 1
ATOM 2313 C C . LEU A 1 293 ? -9.242 1.312 15.533 1.00 96.19 293 LEU A C 1
ATOM 2315 O O . LEU A 1 293 ? -9.073 2.389 16.101 1.00 96.19 293 LEU A O 1
ATOM 2319 N N . ARG A 1 294 ? -10.444 0.918 15.119 1.00 95.38 294 ARG A N 1
ATOM 2320 C CA . ARG A 1 294 ? -11.660 1.706 15.334 1.00 95.38 294 ARG A CA 1
ATOM 2321 C C . ARG A 1 294 ? -12.788 0.821 15.816 1.00 95.38 294 ARG A C 1
ATOM 2323 O O . ARG A 1 294 ? -12.994 -0.267 15.289 1.00 95.38 294 ARG A O 1
ATOM 2330 N N . SER A 1 295 ? -13.539 1.311 16.787 1.00 95.50 295 SER A N 1
ATOM 2331 C CA . SER A 1 295 ? -14.728 0.648 17.313 1.00 95.50 295 SER A CA 1
ATOM 2332 C C . SER A 1 295 ? -15.714 1.695 17.824 1.00 95.50 295 SER A C 1
ATOM 2334 O O . SER A 1 295 ? -15.409 2.887 17.868 1.00 95.50 295 SER A O 1
ATOM 2336 N N . GLY A 1 296 ? -16.909 1.272 18.207 1.00 93.94 296 GLY A N 1
ATOM 2337 C CA . GLY A 1 296 ? -17.924 2.158 18.755 1.00 93.94 296 GLY A CA 1
ATOM 2338 C C . GLY A 1 296 ? -18.881 1.428 19.679 1.00 93.94 296 GLY A C 1
ATOM 2339 O O . GLY A 1 296 ? -19.008 0.205 19.647 1.00 93.94 296 GLY A O 1
ATOM 2340 N N . PHE A 1 297 ? -19.555 2.188 20.529 1.00 92.88 297 PHE A N 1
ATOM 2341 C CA . PHE A 1 297 ? -20.548 1.690 21.459 1.00 92.88 297 PHE A CA 1
ATOM 2342 C C . PHE A 1 297 ? -21.739 2.642 21.560 1.00 92.88 297 PHE A C 1
ATOM 2344 O O . PHE A 1 297 ? -21.610 3.827 21.873 1.00 92.88 297 PHE A O 1
ATOM 2351 N N . LYS A 1 298 ? -22.939 2.108 21.344 1.00 92.81 298 LYS A N 1
ATOM 2352 C CA . LYS A 1 298 ? -24.212 2.819 21.477 1.00 92.81 298 LYS A CA 1
ATOM 2353 C C . LYS A 1 298 ? -24.740 2.660 22.899 1.00 92.81 298 LYS A C 1
ATOM 2355 O O . LYS A 1 298 ? -25.469 1.715 23.199 1.00 92.81 298 LYS A O 1
ATOM 2360 N N . LEU A 1 299 ? -24.412 3.616 23.767 1.00 87.56 299 LEU A N 1
ATOM 2361 C CA . LEU A 1 299 ? -24.950 3.699 25.132 1.00 87.56 299 LEU A CA 1
ATOM 2362 C C . LEU A 1 299 ? -26.488 3.724 25.130 1.00 87.56 299 LEU A C 1
ATOM 2364 O O . LEU A 1 299 ? -27.132 2.974 25.862 1.00 87.56 299 LEU A O 1
ATOM 2368 N N . THR A 1 300 ? -27.082 4.568 24.278 1.00 86.62 300 THR A N 1
ATOM 2369 C CA . THR A 1 300 ? -28.538 4.683 24.087 1.00 86.62 300 THR A CA 1
ATOM 2370 C C . THR A 1 300 ? -28.867 4.917 22.606 1.00 86.62 300 THR A C 1
ATOM 2372 O O . THR A 1 300 ? -27.970 5.113 21.792 1.00 86.62 300 THR A O 1
ATOM 2375 N N . LYS A 1 301 ? -30.156 4.984 22.226 1.00 84.00 301 LYS A N 1
ATOM 2376 C CA . LYS A 1 301 ? -30.561 5.372 20.852 1.00 84.00 301 LYS A CA 1
ATOM 2377 C C . LYS A 1 301 ? -30.070 6.767 20.433 1.00 84.00 301 LYS A C 1
ATOM 2379 O O . LYS A 1 301 ? -30.121 7.087 19.252 1.00 84.00 301 LYS A O 1
ATOM 2384 N N . LYS A 1 302 ? -29.668 7.602 21.394 1.00 89.12 302 LYS A N 1
ATOM 2385 C CA . LYS A 1 302 ? -29.260 8.991 21.175 1.00 89.12 302 LYS A CA 1
ATOM 2386 C C . LYS A 1 302 ? -27.827 9.296 21.613 1.00 89.12 302 LYS A C 1
ATOM 2388 O O . LYS A 1 302 ? -27.366 10.411 21.368 1.00 89.12 302 LYS A O 1
ATOM 2393 N N . THR A 1 303 ? -27.156 8.336 22.247 1.00 90.88 303 THR A N 1
ATOM 2394 C CA . THR A 1 303 ? -25.817 8.489 22.819 1.00 90.88 303 THR A CA 1
ATOM 2395 C C . THR A 1 303 ? -24.902 7.410 22.261 1.00 90.88 303 THR A C 1
ATOM 2397 O O . THR A 1 303 ? -25.165 6.222 22.459 1.00 90.88 303 THR A O 1
ATOM 2400 N N . SER A 1 304 ? -23.825 7.819 21.601 1.00 92.88 304 SER A N 1
ATOM 2401 C CA . SER A 1 304 ? -22.816 6.928 21.024 1.00 92.88 304 SER A CA 1
ATOM 2402 C C . SER A 1 304 ? -21.416 7.380 21.411 1.00 92.88 304 SER A C 1
ATOM 2404 O O . SER A 1 304 ? -21.143 8.579 21.416 1.00 92.88 304 SER A O 1
ATOM 2406 N N . ILE A 1 305 ? -20.538 6.423 21.685 1.00 95.38 305 ILE A N 1
ATOM 2407 C CA . ILE A 1 305 ? -19.102 6.620 21.872 1.00 95.38 305 ILE A CA 1
ATOM 2408 C C . ILE A 1 305 ? -18.397 5.944 20.703 1.00 95.38 305 ILE A C 1
ATOM 2410 O O . ILE A 1 305 ? -18.684 4.790 20.411 1.00 95.38 305 ILE A O 1
ATOM 2414 N N . SER A 1 306 ? -17.475 6.637 20.051 1.00 94.81 306 SER A N 1
ATOM 2415 C CA . SER A 1 306 ? -16.575 6.058 19.053 1.00 94.81 306 SER A CA 1
ATOM 2416 C C . SER A 1 306 ? -15.159 6.088 19.605 1.00 94.81 306 SER A C 1
ATOM 2418 O O . SER A 1 306 ? -14.753 7.097 20.176 1.00 94.81 306 SER A O 1
ATOM 2420 N N . LEU A 1 307 ? -14.427 4.995 19.434 1.00 96.25 307 LEU A N 1
ATOM 2421 C CA . LEU A 1 307 ? -13.043 4.827 19.858 1.00 96.25 307 LEU A CA 1
ATOM 2422 C C . LEU A 1 307 ? -12.158 4.681 18.623 1.00 96.25 307 LEU A C 1
ATOM 2424 O O . LEU A 1 307 ? -12.503 3.948 17.689 1.00 96.25 307 LEU A O 1
ATOM 2428 N N . SER A 1 308 ? -11.012 5.349 18.630 1.00 95.81 308 SER A N 1
ATOM 2429 C CA . SER A 1 308 ? -10.014 5.239 17.570 1.00 95.81 308 SER A CA 1
ATOM 2430 C C . SER A 1 308 ? -8.608 5.245 18.142 1.00 95.81 308 SER A C 1
ATOM 2432 O O . SER A 1 308 ? -8.309 6.047 19.017 1.00 95.81 308 SER A O 1
ATOM 2434 N N . PHE A 1 309 ? -7.758 4.373 17.622 1.00 96.06 309 PHE A N 1
ATOM 2435 C CA . PHE A 1 309 ? -6.322 4.383 17.854 1.00 96.06 309 PHE A CA 1
ATOM 2436 C C . PHE A 1 309 ? -5.613 4.303 16.510 1.00 96.06 309 PHE A C 1
ATOM 2438 O O . PHE A 1 309 ? -6.029 3.537 15.637 1.00 96.06 309 PHE A O 1
ATOM 2445 N N . GLY A 1 310 ? -4.576 5.102 16.334 1.00 95.50 310 GLY A N 1
ATOM 2446 C CA . GLY A 1 310 ? -3.733 5.138 15.155 1.00 95.50 310 GLY A CA 1
ATOM 2447 C C . GLY A 1 310 ? -2.267 5.189 15.547 1.00 95.50 310 GLY A C 1
ATOM 2448 O O . GLY A 1 310 ? -1.890 5.906 16.470 1.00 95.50 310 GLY A O 1
ATOM 2449 N N . GLU A 1 311 ? -1.450 4.449 14.813 1.00 94.19 311 GLU A N 1
ATOM 2450 C CA . GLU A 1 311 ? -0.006 4.405 14.971 1.00 94.19 311 GLU A CA 1
ATOM 2451 C C . GLU A 1 311 ? 0.650 4.366 13.593 1.00 94.19 311 GLU A C 1
ATOM 2453 O O . GLU A 1 311 ? 0.322 3.524 12.760 1.00 94.19 311 GLU A O 1
ATOM 2458 N N . ASN A 1 312 ? 1.546 5.314 13.348 1.00 93.94 312 ASN A N 1
ATOM 2459 C CA . ASN A 1 312 ? 2.315 5.466 12.129 1.00 93.94 312 ASN A CA 1
ATOM 2460 C C . ASN A 1 312 ? 3.804 5.422 12.469 1.00 93.94 312 ASN A C 1
ATOM 2462 O O . ASN A 1 312 ? 4.268 6.121 13.372 1.00 93.94 312 ASN A O 1
ATOM 2466 N N . VAL A 1 313 ? 4.548 4.644 11.697 1.00 93.38 313 VAL A N 1
ATOM 2467 C CA . VAL A 1 313 ? 6.006 4.616 11.712 1.00 93.38 313 VAL A CA 1
ATOM 2468 C C . VAL A 1 313 ? 6.479 4.901 10.302 1.00 93.38 313 VAL A C 1
ATOM 2470 O O . VAL A 1 313 ? 5.983 4.313 9.341 1.00 93.38 313 VAL A O 1
ATOM 2473 N N . SER A 1 314 ? 7.445 5.800 10.161 1.00 92.75 314 SER A N 1
ATOM 2474 C CA . SER A 1 314 ? 8.117 6.026 8.892 1.00 92.75 314 SER A CA 1
ATOM 2475 C C . SER A 1 314 ? 9.627 6.016 9.045 1.00 92.75 314 SER A C 1
ATOM 2477 O O . SER A 1 314 ? 10.177 6.513 10.026 1.00 92.75 314 SER A O 1
ATOM 2479 N N . GLN A 1 315 ? 10.286 5.436 8.053 1.00 92.38 315 GLN A N 1
ATOM 2480 C CA . GLN A 1 315 ? 11.725 5.374 7.896 1.00 92.38 315 GLN A CA 1
ATOM 2481 C C . GLN A 1 315 ? 12.051 5.878 6.494 1.00 92.38 315 GLN A C 1
ATOM 2483 O O . GLN A 1 315 ? 11.508 5.373 5.513 1.00 92.38 315 GLN A O 1
ATOM 2488 N N . THR A 1 316 ? 12.941 6.855 6.404 1.00 91.94 316 THR A N 1
ATOM 2489 C CA . THR A 1 316 ? 13.450 7.382 5.141 1.00 91.94 316 THR A CA 1
ATOM 2490 C C . THR A 1 316 ? 14.964 7.346 5.188 1.00 91.94 316 THR A C 1
ATOM 2492 O O . THR A 1 316 ? 15.582 8.022 6.003 1.00 91.94 316 THR A O 1
ATOM 2495 N N . ILE A 1 317 ? 15.563 6.575 4.292 1.00 90.25 317 ILE A N 1
ATOM 2496 C CA . ILE A 1 317 ? 16.996 6.587 4.029 1.00 90.25 317 ILE A CA 1
ATOM 2497 C C . ILE A 1 317 ? 17.193 7.362 2.733 1.00 90.25 317 ILE A C 1
ATOM 2499 O O . ILE A 1 317 ? 16.720 6.979 1.658 1.00 90.25 317 ILE A O 1
ATOM 2503 N N . SER A 1 318 ? 17.845 8.508 2.861 1.00 86.69 318 SER A N 1
ATOM 2504 C CA . SER A 1 318 ? 18.180 9.364 1.729 1.00 86.69 318 SER A CA 1
ATOM 2505 C C . SER A 1 318 ? 19.359 8.802 0.935 1.00 86.69 318 SER A C 1
ATOM 2507 O O . SER A 1 318 ? 20.170 8.045 1.462 1.00 86.69 318 SER A O 1
ATOM 2509 N N . GLY A 1 319 ? 19.506 9.226 -0.322 1.00 79.25 319 GLY A N 1
ATOM 2510 C CA . GLY A 1 319 ? 20.642 8.818 -1.153 1.00 79.25 319 GLY A CA 1
ATOM 2511 C C . GLY A 1 319 ? 22.012 9.236 -0.636 1.00 79.25 319 GLY A C 1
ATOM 2512 O O . GLY A 1 319 ? 22.998 8.662 -1.068 1.00 79.25 319 GLY A O 1
ATOM 2513 N N . SER A 1 320 ? 22.093 10.177 0.306 1.00 80.06 320 SER A N 1
ATOM 2514 C CA . SER A 1 320 ? 23.335 10.509 1.014 1.00 80.06 320 SER A CA 1
ATOM 2515 C C . SER A 1 320 ? 23.611 9.607 2.225 1.00 80.06 320 SER A C 1
ATOM 2517 O O . SER A 1 320 ? 24.556 9.874 2.956 1.00 80.06 320 SER A O 1
ATOM 2519 N N . GLY A 1 321 ? 22.781 8.590 2.481 1.00 80.88 321 GLY A N 1
ATOM 2520 C CA . GLY A 1 321 ? 22.920 7.661 3.608 1.00 80.88 321 GLY A CA 1
ATOM 2521 C C . GLY A 1 321 ? 22.322 8.151 4.930 1.00 80.88 321 GLY A C 1
ATOM 2522 O O . GLY A 1 321 ? 22.267 7.385 5.885 1.00 80.88 321 GLY A O 1
ATOM 2523 N N . VAL A 1 322 ? 21.821 9.392 4.994 1.00 87.75 322 VAL A N 1
ATOM 2524 C CA . VAL A 1 322 ? 21.176 9.917 6.208 1.00 87.75 322 VAL A CA 1
ATOM 2525 C C . VAL A 1 322 ? 19.830 9.233 6.386 1.00 87.75 322 VAL A C 1
ATOM 2527 O O . VAL A 1 322 ? 18.973 9.300 5.492 1.00 87.75 322 VAL A O 1
ATOM 2530 N N . GLU A 1 323 ? 19.652 8.618 7.549 1.00 90.19 323 GLU A N 1
ATOM 2531 C CA . GLU A 1 323 ? 18.429 7.939 7.935 1.00 90.19 323 GLU A CA 1
ATOM 2532 C C . GLU A 1 323 ? 17.603 8.831 8.864 1.00 90.19 323 GLU A C 1
ATOM 2534 O O . GLU A 1 323 ? 18.062 9.294 9.906 1.00 90.19 323 GLU A O 1
ATOM 2539 N N . GLN A 1 324 ? 16.352 9.066 8.489 1.00 91.75 324 GLN A N 1
ATOM 2540 C CA . GLN A 1 324 ? 15.362 9.745 9.310 1.00 91.75 324 GLN A CA 1
ATOM 2541 C C . GLN A 1 324 ? 14.272 8.758 9.688 1.00 91.75 324 GLN A C 1
ATOM 2543 O O . GLN A 1 324 ? 13.795 7.985 8.855 1.00 91.75 324 GLN A O 1
ATOM 2548 N N . ARG A 1 325 ? 13.843 8.811 10.944 1.00 91.19 325 ARG A N 1
ATOM 2549 C CA . ARG A 1 325 ? 12.697 8.042 11.422 1.00 91.19 325 ARG A CA 1
ATOM 2550 C C . ARG A 1 325 ? 11.699 8.960 12.076 1.00 91.19 325 ARG A C 1
ATOM 2552 O O . ARG A 1 325 ? 12.084 9.904 12.761 1.00 91.19 325 ARG A O 1
ATOM 2559 N N . SER A 1 326 ? 10.423 8.663 11.914 1.00 92.00 326 SER A N 1
ATOM 2560 C CA . SER A 1 326 ? 9.379 9.301 12.697 1.00 92.00 326 SER A CA 1
ATOM 2561 C C . SER A 1 326 ? 8.352 8.290 13.163 1.00 92.00 326 SER A C 1
ATOM 2563 O O . SER A 1 326 ? 8.057 7.306 12.487 1.00 92.00 326 SER A O 1
ATOM 2565 N N . ILE A 1 327 ? 7.836 8.545 14.355 1.00 92.00 327 ILE A N 1
ATOM 2566 C CA . ILE A 1 327 ? 6.763 7.781 14.968 1.00 92.00 327 ILE A CA 1
ATOM 2567 C C . ILE A 1 327 ? 5.676 8.779 15.322 1.00 92.00 327 ILE A C 1
ATOM 2569 O O . ILE A 1 327 ? 5.944 9.807 15.946 1.00 92.00 327 ILE A O 1
ATOM 2573 N N . GLN A 1 328 ? 4.446 8.470 14.936 1.00 92.69 328 GLN A N 1
ATOM 2574 C CA . GLN A 1 328 ? 3.271 9.205 15.356 1.00 92.69 328 GLN A CA 1
ATOM 2575 C C . GLN A 1 328 ? 2.222 8.232 15.872 1.00 92.69 328 GLN A C 1
ATOM 2577 O O . GLN A 1 328 ? 1.774 7.364 15.135 1.00 92.69 328 GLN A O 1
ATOM 2582 N N . ARG A 1 329 ? 1.783 8.393 17.117 1.00 93.38 329 ARG A N 1
ATOM 2583 C CA . ARG A 1 329 ? 0.768 7.520 17.714 1.00 93.38 329 ARG A CA 1
ATOM 2584 C C . ARG A 1 329 ? -0.250 8.296 18.523 1.00 93.38 329 ARG A C 1
ATOM 2586 O O . ARG A 1 329 ? 0.054 9.372 19.047 1.00 93.38 329 ARG A O 1
ATOM 2593 N N . ASP A 1 330 ? -1.448 7.742 18.626 1.00 94.50 330 ASP A N 1
ATOM 2594 C CA . ASP A 1 330 ? -2.459 8.254 19.539 1.00 94.50 330 ASP A CA 1
ATOM 2595 C C . ASP A 1 330 ? -1.994 8.038 20.987 1.00 94.50 330 ASP A C 1
ATOM 2597 O O . ASP A 1 330 ? -1.467 6.986 21.363 1.00 94.50 330 ASP A O 1
ATOM 2601 N N . PHE A 1 331 ? -2.128 9.084 21.793 1.00 92.56 331 PHE A N 1
ATOM 2602 C CA . PHE A 1 331 ? -1.473 9.195 23.089 1.00 92.56 331 PHE A CA 1
ATOM 2603 C C . PHE A 1 331 ? -2.381 9.923 24.072 1.00 92.56 331 PHE A C 1
ATOM 2605 O O . PHE A 1 331 ? -3.007 10.919 23.719 1.00 92.56 331 PHE A O 1
ATOM 2612 N N . LEU A 1 332 ? -2.439 9.453 25.313 1.00 93.56 332 LEU A N 1
ATOM 2613 C CA . LEU A 1 332 ? -3.112 10.140 26.408 1.00 93.56 332 LEU A CA 1
ATOM 2614 C C . LEU A 1 332 ? -2.052 10.811 27.282 1.00 93.56 332 LEU A C 1
ATOM 2616 O O . LEU A 1 332 ? -1.437 10.117 28.092 1.00 93.56 332 LEU A O 1
ATOM 2620 N N . PRO A 1 333 ? -1.816 12.124 27.126 1.00 92.06 333 PRO A N 1
ATOM 2621 C CA . PRO A 1 333 ? -0.918 12.842 28.007 1.00 92.06 333 PRO A CA 1
ATOM 2622 C C . PRO A 1 333 ? -1.586 13.300 29.302 1.00 92.06 333 PRO A C 1
ATOM 2624 O O . PRO A 1 333 ? -2.783 13.591 29.346 1.00 92.06 333 PRO A O 1
ATOM 2627 N N . TRP A 1 334 ? -0.771 13.442 30.337 1.00 88.62 334 TRP A N 1
ATOM 2628 C CA . TRP A 1 334 ? -1.089 14.098 31.599 1.00 88.62 334 TRP A CA 1
ATOM 2629 C C . TRP A 1 334 ? 0.145 14.844 32.127 1.00 88.62 334 TRP A C 1
ATOM 2631 O O . TRP A 1 334 ? 1.237 14.760 31.565 1.00 88.62 334 TRP A O 1
ATOM 2641 N N . GLY A 1 335 ? -0.039 15.601 33.208 1.00 83.94 335 GLY A N 1
ATOM 2642 C CA . GLY A 1 335 ? 0.979 16.503 33.748 1.00 83.94 335 GLY A CA 1
ATOM 2643 C C . GLY A 1 335 ? 0.821 17.931 33.227 1.00 83.94 335 GLY A C 1
ATOM 2644 O O . GLY A 1 335 ? 0.233 18.171 32.172 1.00 83.94 335 GLY A O 1
ATOM 2645 N N . GLU A 1 336 ? 1.339 18.898 33.984 1.00 77.25 336 GLU A N 1
ATOM 2646 C CA . GLU A 1 336 ? 1.199 20.333 33.685 1.00 77.25 336 GLU A CA 1
ATOM 2647 C C . GLU A 1 336 ? 1.819 20.726 32.337 1.00 77.25 336 GLU A C 1
ATOM 2649 O O . GLU A 1 336 ? 1.429 21.725 31.734 1.00 77.25 336 GLU A O 1
ATOM 2654 N N . ARG A 1 337 ? 2.775 19.926 31.851 1.00 78.06 337 ARG A N 1
ATOM 2655 C CA . ARG A 1 337 ? 3.477 20.136 30.582 1.00 78.06 337 ARG A CA 1
ATOM 2656 C C . ARG A 1 337 ? 3.193 19.067 29.532 1.00 78.06 337 ARG A C 1
ATOM 2658 O O . ARG A 1 337 ? 3.848 19.086 28.494 1.00 78.06 337 ARG A O 1
ATOM 2665 N N . LEU A 1 338 ? 2.229 18.170 29.775 1.00 81.62 338 LEU A N 1
ATOM 2666 C CA . LEU A 1 338 ? 1.971 16.998 28.924 1.00 81.62 338 LEU A CA 1
ATOM 2667 C C . LEU A 1 338 ? 3.232 16.130 28.731 1.00 81.62 338 LEU A C 1
ATOM 2669 O O . LEU A 1 338 ? 3.435 15.529 27.678 1.00 81.62 338 LEU A O 1
ATOM 2673 N N . ASP A 1 339 ? 4.102 16.120 29.740 1.00 74.56 339 ASP A N 1
ATOM 2674 C CA . ASP A 1 339 ? 5.409 15.463 29.761 1.00 74.56 339 ASP A CA 1
ATOM 2675 C C . ASP A 1 339 ? 5.314 13.961 30.055 1.00 74.56 339 ASP A C 1
ATOM 2677 O O . ASP A 1 339 ? 6.260 13.214 29.804 1.00 74.56 339 ASP A O 1
ATOM 2681 N N . GLN A 1 340 ? 4.164 13.511 30.555 1.00 82.69 340 GLN A N 1
ATOM 2682 C CA . GLN A 1 340 ? 3.872 12.115 30.841 1.00 82.69 340 GLN A CA 1
ATOM 2683 C C . GLN A 1 340 ? 2.666 11.652 30.029 1.00 82.69 340 GLN A C 1
ATOM 2685 O O . GLN A 1 340 ? 1.782 12.438 29.697 1.00 82.69 340 GLN A O 1
ATOM 2690 N N . GLY A 1 341 ? 2.606 10.361 29.723 1.00 86.38 341 GLY A N 1
ATOM 2691 C CA . GLY A 1 341 ? 1.440 9.774 29.082 1.00 86.38 341 GLY A CA 1
ATOM 2692 C C . GLY A 1 341 ? 1.644 8.320 28.688 1.00 86.38 341 GLY A C 1
ATOM 2693 O O . GLY A 1 341 ? 2.725 7.759 28.876 1.00 86.38 341 GLY A O 1
ATOM 2694 N N . LEU A 1 342 ? 0.606 7.709 28.121 1.00 90.75 342 LEU A N 1
ATOM 2695 C CA . LEU A 1 342 ? 0.684 6.371 27.533 1.00 90.75 342 LEU A CA 1
ATOM 2696 C C . LEU A 1 342 ? -0.084 6.299 26.204 1.00 90.75 342 LEU A C 1
ATOM 2698 O O . LEU A 1 342 ? -1.038 7.061 26.014 1.00 90.75 342 LEU A O 1
ATOM 2702 N N . PRO A 1 343 ? 0.292 5.391 25.282 1.00 89.56 343 PRO A N 1
ATOM 2703 C CA . PRO A 1 343 ? -0.473 5.144 24.062 1.00 89.56 343 PRO A CA 1
ATOM 2704 C C . PRO A 1 343 ? -1.898 4.708 24.402 1.00 89.56 343 PRO A C 1
ATOM 2706 O O . PRO A 1 343 ? -2.104 3.698 25.077 1.00 89.56 343 PRO A O 1
ATOM 2709 N N . PHE A 1 344 ? -2.888 5.481 23.963 1.00 92.75 344 PHE A N 1
ATOM 2710 C CA . PHE A 1 344 ? -4.288 5.236 24.301 1.00 92.75 344 PHE A CA 1
ATOM 2711 C C . PHE A 1 344 ? -5.213 5.672 23.172 1.00 92.75 344 PHE A C 1
ATOM 2713 O O . PHE A 1 344 ? -4.865 6.515 22.349 1.00 92.75 344 PHE A O 1
ATOM 2720 N N . PHE A 1 345 ? -6.419 5.111 23.158 1.00 93.50 345 PHE A N 1
ATOM 2721 C CA . PHE A 1 345 ? -7.443 5.454 22.181 1.00 93.50 345 PHE A CA 1
ATOM 2722 C C . PHE A 1 345 ? -7.927 6.894 22.387 1.00 93.50 345 PHE A C 1
ATOM 2724 O O . PHE A 1 345 ? -8.258 7.294 23.504 1.00 93.50 345 PHE A O 1
ATOM 2731 N N . GLY A 1 346 ? -8.071 7.638 21.296 1.00 94.75 346 GLY A N 1
ATOM 2732 C CA . GLY A 1 346 ? -8.957 8.794 21.260 1.00 94.75 346 GLY A CA 1
ATOM 2733 C C . GLY A 1 346 ? -10.420 8.353 21.338 1.00 94.75 346 GLY A C 1
ATOM 2734 O O . GLY A 1 346 ? -10.784 7.249 20.909 1.00 94.75 346 GLY A O 1
ATOM 2735 N N . TRP A 1 347 ? -11.281 9.219 21.868 1.00 95.38 347 TRP A N 1
ATOM 2736 C CA . TRP A 1 347 ? -12.718 8.960 21.945 1.00 95.38 347 TRP A CA 1
ATOM 2737 C C . TRP A 1 347 ? -13.533 10.148 21.460 1.00 95.38 347 TRP A C 1
ATOM 2739 O O . TRP A 1 347 ? -13.157 11.304 21.614 1.00 95.38 347 TRP A O 1
ATOM 2749 N N . SER A 1 348 ? -14.701 9.866 20.897 1.00 95.25 348 SER A N 1
ATOM 2750 C CA . SER A 1 348 ? -15.723 10.874 20.628 1.00 95.25 348 SER A CA 1
ATOM 2751 C C . SER A 1 348 ? -17.075 10.379 21.116 1.00 95.25 348 SER A C 1
ATOM 2753 O O . SER A 1 348 ? -17.575 9.337 20.700 1.00 95.25 348 SER A O 1
ATOM 2755 N N . MET A 1 349 ? -17.664 11.123 22.038 1.00 95.50 349 MET A N 1
ATOM 2756 C CA . MET A 1 349 ? -18.993 10.920 22.574 1.00 95.50 349 MET A CA 1
ATOM 2757 C C . MET A 1 349 ? -19.933 11.949 21.961 1.00 95.50 349 MET A C 1
ATOM 2759 O O . MET A 1 349 ? -19.735 13.153 22.089 1.00 95.50 349 MET A O 1
ATOM 2763 N N . ARG A 1 350 ? -21.003 11.458 21.346 1.00 93.31 350 ARG A N 1
ATOM 2764 C CA . ARG A 1 350 ? -22.097 12.281 20.846 1.00 93.31 350 ARG A CA 1
ATOM 2765 C C . ARG A 1 350 ? -23.362 11.934 21.595 1.00 93.31 350 ARG A C 1
ATOM 2767 O O . ARG A 1 350 ? -23.788 10.780 21.603 1.00 93.31 350 ARG A O 1
ATOM 2774 N N . MET A 1 351 ? -23.977 12.940 22.195 1.00 93.69 351 MET A N 1
ATOM 2775 C CA . MET A 1 351 ? -25.246 12.836 22.892 1.00 93.69 351 MET A CA 1
ATOM 2776 C C . MET A 1 351 ? -26.240 13.808 22.269 1.00 93.69 351 MET A C 1
ATOM 2778 O O . MET A 1 351 ? -26.148 15.021 22.418 1.00 93.69 351 MET A O 1
ATOM 2782 N N . SER A 1 352 ? -27.213 13.258 21.556 1.00 90.12 352 SER A N 1
ATOM 2783 C CA . SER A 1 352 ? -28.296 14.019 20.939 1.00 90.12 352 SER A CA 1
ATOM 2784 C C . SER A 1 352 ? -29.546 14.004 21.813 1.00 90.12 352 SER A C 1
ATOM 2786 O O . SER A 1 352 ? -29.745 13.126 22.656 1.00 90.12 352 SER A O 1
ATOM 2788 N N . GLY A 1 353 ? -30.453 14.946 21.581 1.00 86.31 353 GLY A N 1
ATOM 2789 C CA . GLY A 1 353 ? -31.770 14.885 22.189 1.00 86.31 353 GLY A CA 1
ATOM 2790 C C . GLY A 1 353 ? -31.870 15.470 23.589 1.00 86.31 353 GLY A C 1
ATOM 2791 O O . GLY A 1 353 ? -32.782 15.073 24.326 1.00 86.31 353 GLY A O 1
ATOM 2792 N N . LEU A 1 354 ? -30.934 16.348 23.955 1.00 87.00 354 LEU A N 1
ATOM 2793 C CA . LEU A 1 354 ? -30.901 17.031 25.246 1.00 87.00 354 LEU A CA 1
ATOM 2794 C C . LEU A 1 354 ? -32.036 18.043 25.378 1.00 87.00 354 LEU A C 1
ATOM 2796 O O . LEU A 1 354 ? -32.434 18.366 26.491 1.00 87.00 354 LEU A O 1
ATOM 2800 N N . GLU A 1 355 ? -32.652 18.453 24.267 1.00 84.88 355 GLU A N 1
ATOM 2801 C CA . GLU A 1 355 ? -33.867 19.270 24.280 1.00 84.88 355 GLU A CA 1
ATOM 2802 C C . GLU A 1 355 ? -35.047 18.566 24.950 1.00 84.88 355 GLU A C 1
ATOM 2804 O O . GLU A 1 355 ? -36.030 19.208 25.284 1.00 84.88 355 GLU A O 1
ATOM 2809 N N . LYS A 1 356 ? -34.987 17.244 25.154 1.00 84.69 356 LYS A N 1
ATOM 2810 C CA . LYS A 1 356 ? -36.030 16.511 25.884 1.00 84.69 356 LYS A CA 1
ATOM 2811 C C . LYS A 1 356 ? -35.798 16.480 27.394 1.00 84.69 356 LYS A C 1
ATOM 2813 O O . LYS A 1 356 ? -36.630 15.918 28.103 1.00 84.69 356 LYS A O 1
ATOM 2818 N N . TRP A 1 357 ? -34.691 17.033 27.897 1.00 86.25 357 TRP A N 1
ATOM 2819 C CA . TRP A 1 357 ? -34.455 17.106 29.337 1.00 86.25 357 TRP A CA 1
ATOM 2820 C C . TRP A 1 357 ? -35.421 18.099 29.997 1.00 86.25 357 TRP A C 1
ATOM 2822 O O . TRP A 1 357 ? -35.667 19.161 29.423 1.00 86.25 357 TRP A O 1
ATOM 2832 N N . PRO A 1 358 ? -35.943 17.795 31.204 1.00 82.38 358 PRO A N 1
ATOM 2833 C CA . PRO A 1 358 ? -37.007 18.578 31.849 1.00 82.38 358 PRO A CA 1
ATOM 2834 C C . PRO A 1 358 ? -36.703 20.068 32.045 1.00 82.38 358 PRO A C 1
ATOM 2836 O O . PRO A 1 358 ? -37.620 20.867 32.204 1.00 82.38 358 PRO A O 1
ATOM 2839 N N . ILE A 1 359 ? -35.418 20.425 32.066 1.00 83.19 359 ILE A N 1
ATOM 2840 C CA . ILE A 1 359 ? -34.941 21.795 32.254 1.00 83.19 359 ILE A CA 1
ATOM 2841 C C . ILE A 1 359 ? -34.749 22.491 30.899 1.00 83.19 359 ILE A C 1
ATOM 2843 O O . ILE A 1 359 ? -35.121 23.646 30.753 1.00 83.19 359 ILE A O 1
ATOM 2847 N N . LEU A 1 360 ? -34.209 21.796 29.893 1.00 80.88 360 LEU A N 1
ATOM 2848 C CA . LEU A 1 360 ? -33.832 22.374 28.594 1.00 80.88 360 LEU A CA 1
ATOM 2849 C C . LEU A 1 360 ? -34.998 22.454 27.599 1.00 80.88 360 LEU A C 1
ATOM 2851 O O . LEU A 1 360 ? -34.983 23.306 26.710 1.00 80.88 360 LEU A O 1
ATOM 2855 N N . ASN A 1 361 ? -36.025 21.615 27.766 1.00 83.00 361 ASN A N 1
ATOM 2856 C CA . ASN A 1 361 ? -37.179 21.537 26.863 1.00 83.00 361 ASN A CA 1
ATOM 2857 C C . ASN A 1 361 ? -38.009 22.828 26.774 1.00 83.00 361 ASN A C 1
ATOM 2859 O O . ASN A 1 361 ? -38.718 23.028 25.790 1.00 83.00 361 ASN A O 1
ATOM 2863 N N . LYS A 1 362 ? -37.921 23.704 27.782 1.00 86.06 362 LYS A N 1
ATOM 2864 C CA . LYS A 1 362 ? -38.610 25.002 27.821 1.00 86.06 362 LYS A CA 1
ATOM 2865 C C . LYS A 1 362 ? -37.837 26.119 27.124 1.00 86.06 362 LYS A C 1
ATOM 2867 O O . LYS A 1 362 ? -38.443 27.120 26.759 1.00 86.06 362 LYS A O 1
ATOM 2872 N N . PHE A 1 363 ? -36.526 25.960 26.944 1.00 87.19 363 PHE A N 1
ATOM 2873 C CA . PHE A 1 363 ? -35.645 27.044 26.497 1.00 87.19 363 PHE A CA 1
ATOM 2874 C C . PHE A 1 363 ? -35.003 26.784 25.135 1.00 87.19 363 PHE A C 1
ATOM 2876 O O . PHE A 1 363 ? -34.605 27.734 24.465 1.00 87.19 363 PHE A O 1
ATOM 2883 N N . VAL A 1 364 ? -34.904 25.524 24.696 1.00 88.38 364 VAL A N 1
ATOM 2884 C CA . VAL A 1 364 ? -34.146 25.169 23.490 1.00 88.38 364 VAL A CA 1
ATOM 2885 C C . VAL A 1 364 ? -34.928 24.190 22.613 1.00 88.38 364 VAL A C 1
ATOM 2887 O O . VAL A 1 364 ? -35.471 23.199 23.093 1.00 88.38 364 VAL A O 1
ATOM 2890 N N . ARG A 1 365 ? -34.969 24.452 21.299 1.00 86.31 365 ARG A N 1
ATOM 2891 C CA . ARG A 1 365 ? -35.651 23.595 20.304 1.00 86.31 365 ARG A CA 1
ATOM 2892 C C . ARG A 1 365 ? -34.878 22.317 19.966 1.00 86.31 365 ARG A C 1
ATOM 2894 O O . ARG A 1 365 ? -35.484 21.325 19.574 1.00 86.31 365 ARG A O 1
ATOM 2901 N N . SER A 1 366 ? -33.556 22.351 20.088 1.00 87.62 366 SER A N 1
ATOM 2902 C CA . SER A 1 366 ? -32.655 21.228 19.827 1.00 87.62 366 SER A CA 1
ATOM 2903 C C . SER A 1 366 ? -31.376 21.415 20.628 1.00 87.62 366 SER A C 1
ATOM 2905 O O . SER A 1 366 ? -30.789 22.494 20.571 1.00 87.62 366 SER A O 1
ATOM 2907 N N . ALA A 1 367 ? -30.923 20.380 21.330 1.00 90.12 367 ALA A N 1
ATOM 2908 C CA . ALA A 1 367 ? -29.655 20.426 22.045 1.00 90.12 367 ALA A CA 1
ATOM 2909 C C . ALA A 1 367 ? -28.898 19.101 21.884 1.00 90.12 367 ALA A C 1
ATOM 2911 O O . ALA A 1 367 ? -29.460 18.008 22.014 1.00 90.12 367 ALA A O 1
ATOM 2912 N N . SER A 1 368 ? -27.604 19.207 21.599 1.00 89.38 368 SER A N 1
ATOM 2913 C CA . SER A 1 368 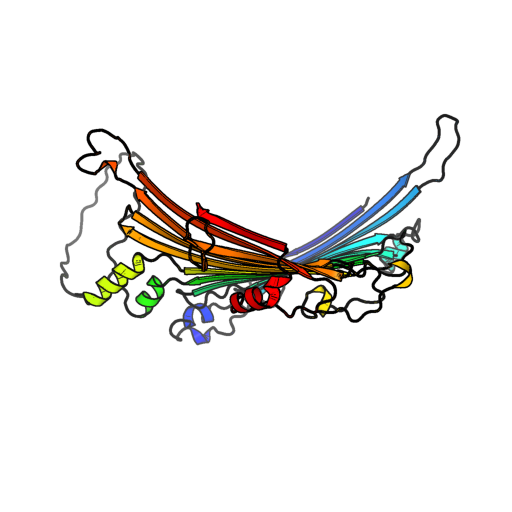? -26.668 18.088 21.542 1.00 89.38 368 SER A CA 1
ATOM 2914 C C . SER A 1 368 ? -25.382 18.453 22.265 1.00 89.38 368 SER A C 1
ATOM 2916 O O . SER A 1 368 ? -24.990 19.615 22.290 1.00 89.38 368 SER A O 1
ATOM 2918 N N . LEU A 1 369 ? -24.750 17.449 22.856 1.00 92.94 369 LEU A N 1
ATOM 2919 C CA . LEU A 1 369 ? -23.444 17.548 23.481 1.00 92.94 369 LEU A CA 1
ATOM 2920 C C . LEU A 1 369 ? -22.511 16.623 22.717 1.00 92.94 369 LEU A C 1
ATOM 2922 O O . LEU A 1 369 ? -22.762 15.419 22.629 1.00 92.94 369 LEU A O 1
ATOM 2926 N N . ASP A 1 370 ? -21.462 17.211 22.164 1.00 93.19 370 ASP A N 1
ATOM 2927 C CA . ASP A 1 370 ? -20.367 16.505 21.525 1.00 93.19 370 ASP A CA 1
ATOM 2928 C C . ASP A 1 370 ? -19.131 16.712 22.404 1.00 93.19 370 ASP A C 1
ATOM 2930 O O . ASP A 1 370 ? -18.777 17.839 22.745 1.00 93.19 370 ASP A O 1
ATOM 2934 N N . HIS A 1 371 ? -18.517 15.617 22.828 1.00 94.69 371 HIS A N 1
ATOM 2935 C CA . HIS A 1 371 ? -17.263 15.615 23.566 1.00 94.69 371 HIS A CA 1
ATOM 2936 C C . HIS A 1 371 ? -16.294 14.715 22.819 1.00 94.69 371 HIS A C 1
ATOM 2938 O O . HIS A 1 371 ? -16.612 13.563 22.539 1.00 94.69 371 HIS A O 1
ATOM 2944 N N . SER A 1 372 ? -15.117 15.218 22.491 1.00 94.81 372 SER A N 1
ATOM 2945 C CA . SER A 1 372 ? -14.071 14.428 21.858 1.00 94.81 372 SER A CA 1
ATOM 2946 C C . SER A 1 372 ? -12.755 14.677 22.552 1.00 94.81 372 SER A C 1
ATOM 2948 O O . SER A 1 372 ? -12.501 15.790 22.996 1.00 94.81 372 SER A O 1
ATOM 2950 N N . PHE A 1 373 ? -11.939 13.639 22.598 1.00 94.94 373 PHE A N 1
ATOM 2951 C CA . PHE A 1 373 ? -10.559 13.700 23.020 1.00 94.94 373 PHE A CA 1
ATOM 2952 C C . PHE A 1 373 ? -9.690 13.056 21.944 1.00 94.94 373 PHE A C 1
ATOM 2954 O O . PHE A 1 373 ? -9.956 11.935 21.497 1.00 94.94 373 PHE A O 1
ATOM 2961 N N . SER A 1 374 ? -8.644 13.765 21.545 1.00 93.69 374 SER A N 1
ATOM 2962 C CA . SER A 1 374 ? -7.627 13.299 20.614 1.00 93.69 374 SER A CA 1
ATOM 2963 C C . SER A 1 374 ? -6.268 13.802 21.076 1.00 93.69 374 SER A C 1
ATOM 2965 O O . SER A 1 374 ? -5.945 14.976 20.900 1.00 93.69 374 SER A O 1
ATOM 2967 N N . GLY A 1 375 ? -5.448 12.905 21.613 1.00 93.62 375 GLY A N 1
ATOM 2968 C CA . GLY A 1 375 ? -4.044 13.180 21.884 1.00 93.62 375 GLY A CA 1
ATOM 2969 C C . GLY A 1 375 ? -3.128 12.451 20.908 1.00 93.62 375 GLY A C 1
ATOM 2970 O O . GLY A 1 375 ? -3.416 11.334 20.488 1.00 93.62 375 GLY A O 1
ATOM 2971 N N . LYS A 1 376 ? -2.038 13.108 20.513 1.00 93.69 376 LYS A N 1
ATOM 2972 C CA . LYS A 1 376 ? -1.034 12.587 19.587 1.00 93.69 376 LYS A CA 1
ATOM 2973 C C . LYS A 1 376 ? 0.364 12.879 20.089 1.00 93.69 376 LYS A C 1
ATOM 2975 O O . LYS A 1 376 ? 0.697 14.029 20.380 1.00 93.69 376 LYS A O 1
ATOM 2980 N N . GLU A 1 377 ? 1.187 11.847 20.087 1.00 93.31 377 GLU A N 1
ATOM 2981 C CA . GLU A 1 377 ? 2.627 11.935 20.263 1.00 93.31 377 GLU A CA 1
ATOM 2982 C C . GLU A 1 377 ? 3.295 11.801 18.896 1.00 93.31 377 GLU A C 1
ATOM 2984 O O . GLU A 1 377 ? 2.978 10.894 18.131 1.00 93.31 377 GLU A O 1
ATOM 2989 N N . SER A 1 378 ? 4.196 12.725 18.578 1.00 93.06 378 SER A N 1
ATOM 2990 C CA . SER A 1 378 ? 5.007 12.723 17.366 1.00 93.06 378 SER A CA 1
ATOM 2991 C C . SER A 1 378 ? 6.464 12.843 17.769 1.00 93.06 378 SER A C 1
ATOM 2993 O O . SER A 1 378 ? 6.845 13.822 18.408 1.00 93.06 378 SER A O 1
ATOM 2995 N N . ARG A 1 379 ? 7.281 11.879 17.365 1.00 92.75 379 ARG A N 1
ATOM 2996 C CA . ARG A 1 379 ? 8.720 11.868 17.616 1.00 92.75 379 ARG A CA 1
ATOM 2997 C C . ARG A 1 379 ? 9.479 11.643 16.321 1.00 92.75 379 ARG A C 1
ATOM 2999 O O . ARG A 1 379 ? 8.979 10.966 15.422 1.00 92.75 379 ARG A O 1
ATOM 3006 N N . SER A 1 380 ? 10.669 12.215 16.218 1.00 93.25 380 SER A N 1
ATOM 3007 C CA . SER A 1 380 ? 11.545 12.041 15.065 1.00 93.25 380 SER A CA 1
ATOM 3008 C C . SER A 1 380 ? 12.999 11.897 15.476 1.00 93.25 380 SER A C 1
ATOM 3010 O O . SER A 1 380 ? 13.486 12.651 16.323 1.00 93.25 380 SER A O 1
ATOM 3012 N N . TRP A 1 381 ? 13.695 10.996 14.799 1.00 93.06 381 TRP A N 1
ATOM 3013 C CA . TRP A 1 381 ? 15.105 10.692 14.981 1.00 93.06 381 TRP A CA 1
ATOM 3014 C C . TRP A 1 381 ? 15.851 10.902 13.671 1.00 93.06 381 TRP A C 1
ATOM 3016 O O . TRP A 1 381 ? 15.286 10.741 12.586 1.00 93.06 381 TRP A O 1
ATOM 3026 N N . GLN A 1 382 ? 17.130 11.232 13.788 1.00 91.88 382 GLN A N 1
ATOM 3027 C CA . GLN A 1 382 ? 18.052 11.281 12.663 1.00 91.88 382 GLN A CA 1
ATOM 3028 C C . GLN A 1 382 ? 19.308 10.512 13.046 1.00 91.88 382 GLN A C 1
ATOM 3030 O O . GLN A 1 382 ? 19.908 10.784 14.087 1.00 91.88 382 GLN A O 1
ATOM 3035 N N . PHE A 1 383 ? 19.690 9.580 12.186 1.00 89.06 383 PHE A N 1
ATOM 3036 C CA . PHE A 1 383 ? 20.855 8.732 12.348 1.00 89.06 383 PHE A CA 1
ATOM 3037 C C . PHE A 1 383 ? 21.831 8.992 11.205 1.00 89.06 383 PHE A C 1
ATOM 3039 O O . PHE A 1 383 ? 21.448 9.083 10.035 1.00 89.06 383 PHE A O 1
ATOM 3046 N N . GLU A 1 384 ? 23.097 9.118 11.576 1.00 83.31 384 GLU A N 1
ATOM 3047 C CA . GLU A 1 384 ? 24.236 9.246 10.675 1.00 83.31 384 GLU A CA 1
ATOM 3048 C C . GLU A 1 384 ? 25.171 8.084 11.025 1.00 83.31 384 GLU A C 1
ATOM 3050 O O . GLU A 1 384 ? 25.569 7.946 12.180 1.00 83.31 384 GLU A O 1
ATOM 3055 N N . ASP A 1 385 ? 25.416 7.189 10.065 1.00 71.19 385 ASP A N 1
ATOM 3056 C CA . ASP A 1 385 ? 26.320 6.031 10.175 1.00 71.19 385 ASP A CA 1
ATOM 3057 C C . ASP A 1 385 ? 26.004 4.983 11.270 1.00 71.19 385 ASP A C 1
ATOM 3059 O O . ASP A 1 385 ? 26.833 4.126 11.582 1.00 71.19 385 ASP A O 1
ATOM 3063 N N . VAL A 1 386 ? 24.787 4.980 11.826 1.00 75.94 386 VAL A N 1
ATOM 3064 C CA . VAL A 1 386 ? 24.317 3.960 12.781 1.00 75.94 386 VAL A CA 1
ATOM 3065 C C . VAL A 1 386 ? 23.336 3.019 12.089 1.00 75.94 386 VAL A C 1
ATOM 3067 O O . VAL A 1 386 ? 22.318 3.460 11.565 1.00 75.94 386 VAL A O 1
ATOM 3070 N N . ASN A 1 387 ? 23.605 1.709 12.115 1.00 70.00 387 ASN A N 1
ATOM 3071 C CA . ASN A 1 387 ? 22.653 0.720 11.611 1.00 70.00 387 ASN A CA 1
ATOM 3072 C C . ASN A 1 387 ? 21.552 0.492 12.646 1.00 70.00 387 ASN A C 1
ATOM 3074 O O . ASN A 1 387 ? 21.722 -0.240 13.625 1.00 70.00 387 ASN A O 1
ATOM 3078 N N . VAL A 1 388 ? 20.421 1.143 12.424 1.00 70.50 388 VAL A N 1
ATOM 3079 C CA . VAL A 1 388 ? 19.251 0.984 13.266 1.00 70.50 388 VAL A CA 1
ATOM 3080 C C . VAL A 1 388 ? 18.411 -0.154 12.676 1.00 70.50 388 VAL A C 1
ATOM 3082 O O . VAL A 1 388 ? 17.943 -0.075 11.543 1.00 70.50 388 VAL A O 1
ATOM 3085 N N . GLY A 1 389 ? 18.210 -1.242 13.423 1.00 69.62 389 GLY A N 1
ATOM 3086 C CA . GLY A 1 389 ? 17.389 -2.375 12.972 1.00 69.62 389 GLY A CA 1
ATOM 3087 C C . GLY A 1 389 ? 15.942 -1.981 12.628 1.00 69.62 389 GLY A C 1
ATOM 3088 O O . GLY A 1 389 ? 15.513 -0.845 12.852 1.00 69.62 389 GLY A O 1
ATOM 3089 N N . ALA A 1 390 ? 15.161 -2.918 12.086 1.00 67.19 390 ALA A N 1
ATOM 3090 C CA . ALA A 1 390 ? 13.748 -2.677 11.785 1.00 67.19 390 ALA A CA 1
ATOM 3091 C C . ALA A 1 390 ? 12.955 -2.358 13.069 1.00 67.19 390 ALA A C 1
ATOM 3093 O O . ALA A 1 390 ? 13.090 -3.062 14.070 1.00 67.19 390 ALA A O 1
ATOM 3094 N N . VAL A 1 391 ? 12.123 -1.310 13.042 1.00 68.25 391 VAL A N 1
ATOM 3095 C CA . VAL A 1 391 ? 11.218 -1.003 14.162 1.00 68.25 391 VAL A CA 1
ATOM 3096 C C . VAL A 1 391 ? 10.086 -2.020 14.162 1.00 68.25 391 VAL A C 1
ATOM 3098 O O . VAL A 1 391 ? 9.417 -2.217 13.149 1.00 68.25 391 VAL A O 1
ATOM 3101 N N . ASN A 1 392 ? 9.860 -2.656 15.306 1.00 68.81 392 ASN A N 1
ATOM 3102 C CA . ASN A 1 392 ? 8.668 -3.455 15.523 1.00 68.81 392 ASN A CA 1
ATOM 3103 C C . ASN A 1 392 ? 7.564 -2.545 16.074 1.00 68.81 392 ASN A C 1
ATOM 3105 O O . ASN A 1 392 ? 7.724 -1.980 17.154 1.00 68.81 392 ASN A O 1
ATOM 3109 N N . LEU A 1 393 ? 6.440 -2.437 15.361 1.00 71.94 393 LEU A N 1
ATOM 3110 C CA . LEU A 1 393 ? 5.248 -1.705 15.823 1.00 71.94 393 LEU A CA 1
ATOM 3111 C C . LEU A 1 393 ? 4.780 -2.176 17.212 1.00 71.94 393 LEU A C 1
ATOM 3113 O O . LEU A 1 393 ? 4.242 -1.406 17.994 1.00 71.94 393 LEU A O 1
ATOM 3117 N N . LEU A 1 394 ? 5.020 -3.441 17.561 1.00 71.25 394 LEU A N 1
ATOM 3118 C CA . LEU A 1 394 ? 4.617 -3.997 18.854 1.00 71.25 394 LEU A CA 1
ATOM 3119 C C . LEU A 1 394 ? 5.568 -3.642 20.007 1.00 71.25 394 LEU A C 1
ATOM 3121 O O . LEU A 1 394 ? 5.205 -3.858 21.159 1.00 71.25 394 LEU A O 1
ATOM 3125 N N . ASP A 1 395 ? 6.762 -3.114 19.718 1.00 74.00 395 ASP A N 1
ATOM 3126 C CA . ASP A 1 395 ? 7.789 -2.810 20.722 1.00 74.00 395 ASP A CA 1
ATOM 3127 C C . ASP A 1 395 ? 8.424 -1.427 20.506 1.00 74.00 395 ASP A C 1
ATOM 3129 O O . ASP A 1 395 ? 9.633 -1.221 20.599 1.00 74.00 395 ASP A O 1
ATOM 3133 N N . MET A 1 396 ? 7.596 -0.432 20.183 1.00 79.25 396 MET A N 1
ATOM 3134 C CA . MET A 1 396 ? 8.095 0.927 19.960 1.00 79.25 396 MET A CA 1
ATOM 3135 C C . MET A 1 396 ? 8.637 1.589 21.228 1.00 79.25 396 MET A C 1
ATOM 3137 O O . MET A 1 396 ? 9.478 2.479 21.139 1.00 79.25 396 MET A O 1
ATOM 3141 N N . SER A 1 397 ? 8.155 1.198 22.409 1.00 78.56 397 SER A N 1
ATOM 3142 C CA . SER A 1 397 ? 8.615 1.789 23.669 1.00 78.56 397 SER A CA 1
ATOM 3143 C C . SER A 1 397 ? 10.091 1.477 23.928 1.00 78.56 397 SER A C 1
ATOM 3145 O O . SER A 1 397 ? 10.839 2.388 24.274 1.00 78.56 397 SER A O 1
ATOM 3147 N N . SER A 1 398 ? 10.540 0.242 23.668 1.00 80.75 398 SER A N 1
ATOM 3148 C CA . SER A 1 398 ? 11.956 -0.121 23.806 1.00 80.75 398 SER A CA 1
ATOM 3149 C C . SER A 1 398 ? 12.834 0.632 22.802 1.00 80.75 398 SER A C 1
ATOM 3151 O O . SER A 1 398 ? 13.916 1.107 23.155 1.00 80.75 398 SER A O 1
ATOM 3153 N N . PHE A 1 399 ? 12.346 0.809 21.569 1.00 84.31 399 PHE A N 1
ATOM 3154 C CA . PHE A 1 399 ? 13.023 1.586 20.532 1.00 84.31 399 PHE A CA 1
ATOM 3155 C C . PHE A 1 399 ? 13.225 3.044 20.960 1.00 84.31 399 PHE A C 1
ATOM 3157 O O . PHE A 1 399 ? 14.329 3.580 20.856 1.00 84.31 399 PHE A O 1
ATOM 3164 N N . ILE A 1 400 ? 12.163 3.671 21.470 1.00 84.62 400 ILE A N 1
ATOM 3165 C CA . ILE A 1 400 ? 12.180 5.053 21.951 1.00 84.62 400 ILE A CA 1
ATOM 3166 C C . ILE A 1 400 ? 13.213 5.232 23.070 1.00 84.62 400 ILE A C 1
ATOM 3168 O O . ILE A 1 400 ? 13.994 6.182 23.025 1.00 84.62 400 ILE A O 1
ATOM 3172 N N . ASP A 1 401 ? 13.242 4.321 24.044 1.00 84.62 401 ASP A N 1
ATOM 3173 C CA . ASP A 1 401 ? 14.169 4.413 25.175 1.00 84.62 401 ASP A CA 1
ATOM 3174 C C . ASP A 1 401 ? 15.624 4.165 24.750 1.00 84.62 401 ASP A C 1
ATOM 3176 O O . ASP A 1 401 ? 16.529 4.858 25.211 1.00 84.62 401 ASP A O 1
ATOM 3180 N N . THR A 1 402 ? 15.850 3.227 23.823 1.00 85.38 402 THR A N 1
ATOM 3181 C CA . THR A 1 402 ? 17.193 2.866 23.334 1.00 85.38 402 THR A CA 1
ATOM 3182 C C . THR A 1 402 ? 17.828 3.978 22.498 1.00 85.38 402 THR A C 1
ATOM 3184 O O . THR A 1 402 ? 19.022 4.236 22.620 1.00 85.38 402 THR A O 1
ATOM 3187 N N . PHE A 1 403 ? 17.047 4.651 21.647 1.00 84.62 403 PHE A N 1
ATOM 3188 C CA . PHE A 1 403 ? 17.552 5.664 20.708 1.00 84.62 403 PHE A CA 1
ATOM 3189 C C . PHE A 1 403 ? 17.235 7.101 21.131 1.00 84.62 403 PHE A C 1
ATOM 3191 O O . PHE A 1 403 ? 17.241 8.011 20.300 1.00 84.62 403 PHE A O 1
ATOM 3198 N N . LYS A 1 404 ? 16.985 7.325 22.423 1.00 84.56 404 LYS A N 1
ATOM 3199 C CA . LYS A 1 404 ? 16.640 8.639 22.976 1.00 84.56 404 LYS A CA 1
ATOM 3200 C C . LYS A 1 404 ? 17.673 9.724 22.654 1.00 84.56 404 LYS A C 1
ATOM 3202 O O . LYS A 1 404 ? 17.294 10.844 22.331 1.00 84.56 404 LYS A O 1
ATOM 3207 N N . ASP A 1 405 ? 18.960 9.383 22.655 1.00 86.62 405 ASP A N 1
ATOM 3208 C CA . ASP A 1 405 ? 20.048 10.333 22.372 1.00 86.62 405 ASP A CA 1
ATOM 3209 C C . ASP A 1 405 ? 20.077 10.812 20.906 1.00 86.62 405 ASP A C 1
ATOM 3211 O O . ASP A 1 405 ? 20.630 11.869 20.602 1.00 86.62 405 ASP A O 1
ATOM 3215 N N . TYR A 1 406 ? 19.446 10.065 19.994 1.00 85.94 406 TYR A N 1
ATOM 3216 C CA . TYR A 1 406 ? 19.323 10.408 18.571 1.00 85.94 406 TYR A CA 1
ATOM 3217 C C . TYR A 1 406 ? 18.004 11.132 18.246 1.00 85.94 406 TYR A C 1
ATOM 3219 O O . TYR A 1 406 ? 17.743 11.472 17.085 1.00 85.94 406 TYR A O 1
ATOM 3227 N N . GLU A 1 407 ? 17.147 11.356 19.249 1.00 88.81 407 GLU A N 1
ATOM 3228 C CA . GLU A 1 407 ? 15.874 12.054 19.087 1.00 88.81 407 GLU A CA 1
ATOM 3229 C C . GLU A 1 407 ? 16.134 13.534 18.772 1.00 88.81 407 GLU A C 1
ATOM 3231 O O . GLU A 1 407 ? 16.812 14.249 19.508 1.00 88.81 407 GLU A O 1
ATOM 3236 N N . LYS A 1 408 ? 15.595 14.016 17.649 1.00 89.75 408 LYS A N 1
ATOM 3237 C CA . LYS A 1 408 ? 15.713 15.423 17.237 1.00 89.75 408 LYS A CA 1
ATOM 3238 C C . LYS A 1 408 ? 14.531 16.255 17.705 1.00 89.75 408 LYS A C 1
ATOM 3240 O O . LYS A 1 408 ? 14.696 17.430 18.025 1.00 89.75 408 LYS A O 1
ATOM 3245 N N . GLN A 1 409 ? 13.335 15.672 17.683 1.00 88.12 409 GLN A N 1
ATOM 3246 C CA . GLN A 1 409 ? 12.101 16.354 18.057 1.00 88.12 409 GLN A CA 1
ATOM 3247 C C . GLN A 1 409 ? 11.133 15.361 18.688 1.00 88.12 409 GLN A C 1
ATOM 3249 O O . GLN A 1 409 ? 10.876 14.306 18.114 1.00 88.12 409 GLN A O 1
ATOM 3254 N N . GLY A 1 410 ? 10.545 15.764 19.811 1.00 86.81 410 GLY A N 1
ATOM 3255 C CA . GLY A 1 410 ? 9.421 15.100 20.456 1.00 86.81 410 GLY A CA 1
ATOM 3256 C C . GLY A 1 410 ? 8.340 16.133 20.744 1.00 86.81 410 GLY A C 1
ATOM 3257 O O . GLY A 1 410 ? 8.609 17.185 21.326 1.00 86.81 410 GLY A O 1
ATOM 3258 N N . LYS A 1 411 ? 7.116 15.874 20.289 1.00 88.62 411 LYS A N 1
ATOM 3259 C CA . LYS A 1 411 ? 5.972 16.764 20.480 1.00 88.62 411 LYS A CA 1
ATOM 3260 C C . LYS A 1 411 ? 4.746 15.960 20.865 1.00 88.62 411 LYS A C 1
ATOM 3262 O O . LYS A 1 411 ? 4.354 15.036 20.156 1.00 88.62 411 LYS A O 1
ATOM 3267 N N . VAL A 1 412 ? 4.084 16.393 21.927 1.00 89.44 412 VAL A N 1
ATOM 3268 C CA . VAL A 1 412 ? 2.792 15.860 22.346 1.00 89.44 412 VAL A CA 1
ATOM 3269 C C . VAL A 1 412 ? 1.749 16.963 22.229 1.00 89.44 412 VAL A C 1
ATOM 3271 O O . VAL A 1 412 ? 1.992 18.102 22.618 1.00 89.44 412 VAL A O 1
ATOM 3274 N N . ASN A 1 413 ? 0.599 16.645 21.641 1.00 88.62 413 ASN A N 1
ATOM 3275 C CA . ASN A 1 413 ? -0.551 17.544 21.568 1.00 88.62 413 ASN A CA 1
ATOM 3276 C C . ASN A 1 413 ? -1.794 16.790 22.022 1.00 88.62 413 ASN A C 1
ATOM 3278 O O . ASN A 1 413 ? -1.937 15.618 21.690 1.00 88.62 413 ASN A O 1
ATOM 3282 N N . ALA A 1 414 ? -2.709 17.467 22.705 1.00 87.81 414 ALA A N 1
ATOM 3283 C CA . ALA A 1 414 ? -4.026 16.933 23.022 1.00 87.81 414 ALA A CA 1
ATOM 3284 C C . ALA A 1 414 ? -5.096 18.004 22.824 1.00 87.81 414 ALA A C 1
ATOM 3286 O O . ALA A 1 414 ? -4.849 19.182 23.088 1.00 87.81 414 ALA A O 1
ATOM 3287 N N . SER A 1 415 ? -6.258 17.583 22.326 1.00 83.12 415 SER A N 1
ATOM 3288 C CA . SER A 1 415 ? -7.427 18.428 22.058 1.00 83.12 415 SER A CA 1
ATOM 3289 C C . SER A 1 415 ? -8.722 17.730 22.418 1.00 83.12 415 SER A C 1
ATOM 3291 O O . SER A 1 415 ? -8.790 16.507 22.135 1.00 83.12 415 SER A O 1
#

Secondary structure (DSSP, 8-state):
-EEEEEEEE--S--EE-TTGGGGGSTTTHHHHHT--EESS-SEEEEEEEEEEEEEEEE-TTSPEEEEEEEEEEEEEEEEEEEEETTEEEEEEEEEEEE-GGGTT-HHHHHHTT---EEEEEEEEEEEEE-----SSEEEEEEEEEEEEEE--TT--SSSEEEEEEEEEEEEEEE-HHHHHHHH----------------------------------S----HHHHHHHHHHTTEEEEEEEEEEEEEEEEEEE-S---HHHHHTSSS-----B-HHHHTT----EEEEEEEEEEEEEEEETTEEEEEEEEEEEEEEE-TTS-EEEEEEEEEEEESTTS-EEEE--EEEEEEE-GGGSTTGGGT-S--EEEEEE-EEEEEEEEESS--PPPPPGGGHHHHHHHTGGGEEEEEEEE-

Radius of gyration: 31.53 Å; chains: 1; bounding box: 93×67×77 Å

Foldseek 3Di:
DDKDKDKDFDDPPQWDLPLLVQCPPPQQSVVSNPKIFGDDFGMKMKMKDWDWDWDWDADPVRDTDDIDIWIKIKIKIWTWGPRMPFKIKIKIKIWMATDVVCVVPVVVCVVVVPRHHIFKMKMKIKMWGWDPRGVQKTKIKIKMKIKMWGHHPPDPQQAIKIKIKIKIKMKIWGQPLVVLVSVDDADDPPPPDDPDDDDDDDDDDDDDDDDDDDPPDDDPDDPVSVVVSVQSVQKFIKMKMKMKMKMWIFHRFDDDFDPCVRRVVDPDSPTDHRCVRPPQQGIKIKIKMKIKIKMKGHPDPFKIKIKMWMKMKMWIQGSNRKIKIKIKIWWDFDDPQSPDTGGGIKMKMKGWDCCPPPVNVVPDPTDIDIDIKTKMKMWMFIDDPDDDDDDDPVPVVVVCVVCVVRIPDIDMDMD

Sequence (415 aa):
TGKLSYGYSFGRDNYVKPFGWMNSVPLIGKKMSEFQMYYTPSSVNTSIDFSEKLTEKLSRSGLKSPDIYNLGLNRSFGLDYKMFSNLTIKYNQKSKSNMNDFRGYVWKAVKDMDPGIVTNVTENLTTNFNPELLSFLKPNISYSAGYRWDKPLSSTIDGADIGTQIRFSTNLSLSLTQIIELVYKPPSSKKSGSSQGRSRTRSRVQPEGENDDKDNKEGKGNFILNAVHGFFNRIDPLNLTYTETVNRTARGVQGAVPIGYRFGWQSDHGLSQDSASIGSNIGNFDHKQDISLRSGFKLTKKTSISLSFGENVSQTISGSGVEQRSIQRDFLPWGERLDQGLPFFGWSMRMSGLEKWPILNKFVRSASLDHSFSGKESRSWQFEDVNVGAVNLLDMSSFIDTFKDYEKQGKVNAS